Protein AF-T1ERT0-F1 (afdb_monomer)

Radius of gyration: 29.99 Å; Cα contacts (8 Å, |Δi|>4): 1091; chains: 1; bounding box: 90×73×76 Å

Secondary structure (DSSP, 8-state):
-EEEETTTEEEE-S----B--GGG--PBPTTSSB---SS-EEEE--S--SS--EEEEESS----SEEEEPPTT--HHHHHHHHHHTT-SEEEEETTTTEEEEES------EE-S-EEEEEPSS-TTSEEEEEETT-TTSEEEEESSSS-----SB-SS--BTT-STT-----S--TT-BPTTEETTTT-EE-TTSGGGGPPTT-EEEEEEETTEEEEEEEPPTTEEE-TTS-EEE----TTTTPPEEESSPPPPEEETTTEEE-GGGGSSS--SSSEEEEE--SSS--EEEEEEEEEEEEEEEEEEPP-SSHHHHGGGTT-EEEEES---TT--S--TTTSEEEEE--SSPPPTTSEEEEE-S-TT-EEEEEEEE--TTTGGG--EEEEEEEEEE--TTTGGGG-TTTSPEEEEEETTEEEEEE----THHHHTTS-TTTHHHHHHHHHHHHHHHHHHHHHHHHHHHHHHHHHHHTTTTS-----------

Structure (mmCIF, N/CA/C/O backbone):
data_AF-T1ERT0-F1
#
_entry.id   AF-T1ERT0-F1
#
loop_
_atom_site.group_PDB
_atom_site.id
_atom_site.type_symbol
_atom_site.label_atom_id
_atom_site.label_alt_id
_atom_site.label_comp_id
_atom_site.label_asym_id
_atom_site.label_entity_id
_atom_site.label_seq_id
_atom_site.pdbx_PDB_ins_code
_atom_site.Cartn_x
_atom_site.Cartn_y
_atom_site.Cartn_z
_atom_site.occupancy
_atom_site.B_iso_or_equiv
_atom_site.auth_seq_id
_atom_site.auth_comp_id
_atom_site.auth_asym_id
_atom_site.auth_atom_id
_atom_site.pdbx_PDB_model_num
ATOM 1 N N . MET A 1 1 ? -5.948 -8.145 -13.029 1.00 74.56 1 MET A N 1
ATOM 2 C CA . MET A 1 1 ? -5.030 -9.293 -13.240 1.00 74.56 1 MET A CA 1
ATOM 3 C C . MET A 1 1 ? -5.808 -10.579 -12.979 1.00 74.56 1 MET A C 1
ATOM 5 O O . MET A 1 1 ? -6.929 -10.482 -12.488 1.00 74.56 1 MET A O 1
ATOM 9 N N . ILE A 1 2 ? -5.278 -11.754 -13.324 1.00 80.31 2 ILE A N 1
ATOM 10 C CA . ILE A 1 2 ? -5.935 -13.034 -13.004 1.00 80.31 2 ILE A CA 1
ATOM 11 C C . ILE A 1 2 ? -5.043 -13.795 -12.029 1.00 80.31 2 ILE A C 1
ATOM 13 O O . ILE A 1 2 ? -3.850 -13.950 -12.288 1.00 80.31 2 ILE A O 1
ATOM 17 N N . ALA A 1 3 ? -5.629 -14.248 -10.925 1.00 85.00 3 ALA A N 1
ATOM 18 C CA . ALA A 1 3 ? -5.006 -15.158 -9.979 1.00 85.00 3 ALA A CA 1
ATOM 19 C C . ALA A 1 3 ? -5.612 -16.552 -10.150 1.00 85.00 3 ALA A C 1
ATOM 21 O O . ALA A 1 3 ? -6.832 -16.685 -10.238 1.00 85.00 3 ALA A O 1
ATOM 22 N N . LEU A 1 4 ? -4.776 -17.584 -10.196 1.00 82.19 4 LEU A N 1
ATOM 23 C CA . LEU A 1 4 ? -5.217 -18.971 -10.313 1.00 82.19 4 LEU A CA 1
ATOM 24 C C . LEU A 1 4 ? -4.777 -19.758 -9.079 1.00 82.19 4 LEU A C 1
ATOM 26 O O . LEU A 1 4 ? -3.597 -19.726 -8.729 1.00 82.19 4 LEU A O 1
ATOM 30 N N . LYS A 1 5 ? -5.716 -20.456 -8.431 1.00 85.00 5 LYS A N 1
ATOM 31 C CA . LYS A 1 5 ? -5.447 -21.389 -7.325 1.00 85.00 5 LYS A CA 1
ATOM 32 C C . LYS A 1 5 ? -5.799 -22.810 -7.722 1.00 85.00 5 LYS A C 1
ATOM 34 O O . LYS A 1 5 ? -6.762 -23.049 -8.456 1.00 85.00 5 LYS A O 1
ATOM 39 N N . SER A 1 6 ? -4.989 -23.759 -7.250 1.00 83.25 6 SER A N 1
ATOM 40 C CA . SER A 1 6 ? -5.170 -25.189 -7.519 1.00 83.25 6 SER A CA 1
ATOM 41 C C . SER A 1 6 ? -5.301 -25.539 -9.016 1.00 83.25 6 SER A C 1
ATOM 43 O O . SER A 1 6 ? -5.912 -26.547 -9.370 1.00 83.25 6 SER A O 1
ATOM 45 N N . GLY A 1 7 ? -4.777 -24.693 -9.915 1.00 81.44 7 GLY A N 1
ATOM 46 C CA . GLY A 1 7 ? -4.854 -24.857 -11.371 1.00 81.44 7 GLY A CA 1
ATOM 47 C C . GLY A 1 7 ? -6.252 -24.785 -11.989 1.00 81.44 7 GLY A C 1
ATOM 48 O O . GLY A 1 7 ? -6.396 -25.070 -13.177 1.00 81.44 7 GLY A O 1
ATOM 49 N N . LYS A 1 8 ? -7.291 -24.449 -11.215 1.00 82.88 8 LYS A N 1
ATOM 50 C CA . LYS A 1 8 ? -8.693 -24.497 -11.674 1.00 82.88 8 LYS A CA 1
ATOM 51 C C . LYS A 1 8 ? -9.541 -23.314 -11.211 1.00 82.88 8 LYS A C 1
ATOM 53 O O . LYS A 1 8 ? -10.541 -23.008 -11.853 1.00 82.88 8 LYS A O 1
ATOM 58 N N . GLU A 1 9 ? -9.165 -22.649 -10.122 1.00 85.50 9 GLU A N 1
ATOM 59 C CA . GLU A 1 9 ? -9.955 -21.571 -9.523 1.00 85.50 9 GLU A CA 1
ATOM 60 C C . GLU A 1 9 ? -9.443 -20.201 -9.972 1.00 85.50 9 GLU A C 1
ATOM 62 O O . GLU A 1 9 ? -8.442 -19.693 -9.457 1.00 85.50 9 GLU A O 1
ATOM 67 N N . CYS A 1 10 ? -10.129 -19.600 -10.944 1.00 83.62 10 CYS A N 1
ATOM 68 C CA . CYS A 1 10 ? -9.823 -18.258 -11.432 1.00 83.62 10 CYS A CA 1
ATOM 69 C C . CYS A 1 10 ? -10.426 -17.192 -10.517 1.00 83.62 10 CYS A C 1
ATOM 71 O O . CYS A 1 10 ? -11.636 -17.157 -10.302 1.00 83.62 10 CYS A O 1
ATOM 73 N N . ASN A 1 11 ? -9.588 -16.270 -10.057 1.00 80.62 11 ASN A N 1
ATOM 74 C CA . ASN A 1 11 ? -9.981 -15.128 -9.250 1.00 80.62 11 ASN A CA 1
ATOM 75 C C . ASN A 1 11 ? -9.573 -13.838 -9.963 1.00 80.62 11 ASN A C 1
ATOM 77 O O . ASN A 1 11 ? -8.425 -13.666 -10.388 1.00 80.62 11 ASN A O 1
ATOM 81 N N . CYS A 1 12 ? -10.522 -12.914 -10.088 1.00 77.50 12 CYS A N 1
ATOM 82 C CA . CYS A 1 12 ? -10.217 -11.553 -10.500 1.00 77.50 12 CYS A CA 1
ATOM 83 C C . CYS A 1 12 ? -9.579 -10.840 -9.313 1.00 77.50 12 CYS A C 1
ATOM 85 O O . CYS A 1 12 ? -10.228 -10.651 -8.288 1.00 77.50 12 CYS A O 1
ATOM 87 N N . ILE A 1 13 ? -8.317 -10.442 -9.460 1.00 74.81 13 ILE A N 1
ATOM 88 C CA . ILE A 1 13 ? -7.624 -9.668 -8.433 1.00 74.81 13 ILE A CA 1
ATOM 89 C C . ILE A 1 13 ? -7.305 -8.269 -8.950 1.00 74.81 13 ILE A C 1
ATOM 91 O O . ILE A 1 13 ? -6.840 -8.080 -10.087 1.00 74.81 13 ILE A O 1
ATOM 95 N N . GLY A 1 14 ? -7.586 -7.291 -8.092 1.00 66.38 14 GLY A N 1
ATOM 96 C CA . GLY A 1 14 ? -7.249 -5.892 -8.323 1.00 66.38 14 GLY A CA 1
ATOM 97 C C . GLY A 1 14 ? -5.806 -5.564 -7.947 1.00 66.38 14 GLY A C 1
ATOM 98 O O . GLY A 1 14 ? -5.207 -4.711 -8.593 1.00 66.38 14 GLY A O 1
ATOM 99 N N . ARG A 1 15 ? -5.235 -6.242 -6.938 1.00 72.50 15 ARG A N 1
ATOM 100 C CA . ARG A 1 15 ? -3.943 -5.886 -6.319 1.00 72.50 15 ARG A CA 1
ATOM 101 C C . ARG A 1 15 ? -3.150 -7.117 -5.863 1.00 72.50 15 ARG A C 1
ATOM 103 O O . ARG A 1 15 ? -3.714 -8.203 -5.727 1.00 72.50 15 ARG A O 1
ATOM 110 N N . LEU A 1 16 ? -1.849 -6.918 -5.652 1.00 77.19 16 LEU A N 1
ATOM 111 C CA . LEU A 1 16 ? -0.874 -7.891 -5.146 1.00 77.19 16 LEU A CA 1
ATOM 112 C C . LEU A 1 16 ? -0.358 -7.401 -3.788 1.00 77.19 16 LEU A C 1
ATOM 114 O O . LEU A 1 16 ? 0.020 -6.239 -3.689 1.00 77.19 16 LEU A O 1
ATOM 118 N N . ASP A 1 17 ? -0.342 -8.254 -2.759 1.00 73.81 17 ASP A N 1
ATOM 119 C CA . ASP A 1 17 ? 0.020 -7.811 -1.396 1.00 73.81 17 ASP A CA 1
ATOM 120 C C . ASP A 1 17 ? 1.005 -8.741 -0.672 1.00 73.81 17 ASP A C 1
ATOM 122 O O . ASP A 1 17 ? 1.999 -8.296 -0.102 1.00 73.81 17 ASP A O 1
ATOM 126 N N . SER A 1 18 ? 0.776 -10.054 -0.741 1.00 86.44 18 SER A N 1
ATOM 127 C CA . SER A 1 18 ? 1.614 -11.049 -0.069 1.00 86.44 18 SER A CA 1
ATOM 128 C C . SER A 1 18 ? 2.186 -12.044 -1.069 1.00 86.44 18 SER A C 1
ATOM 130 O O . SER A 1 18 ? 1.465 -12.896 -1.588 1.00 86.44 18 SER A O 1
ATOM 132 N N . ALA A 1 19 ? 3.488 -11.939 -1.331 1.00 89.31 19 ALA A N 1
ATOM 133 C CA . ALA A 1 19 ? 4.200 -12.851 -2.214 1.00 89.31 19 ALA A CA 1
ATOM 134 C C . ALA A 1 19 ? 4.833 -14.005 -1.419 1.00 89.31 19 ALA A C 1
ATOM 136 O O . ALA A 1 19 ? 5.456 -13.804 -0.373 1.00 89.31 19 ALA A O 1
ATOM 137 N N . VAL A 1 20 ? 4.682 -15.218 -1.944 1.00 89.50 20 VAL A N 1
ATOM 138 C CA . VAL A 1 20 ? 5.331 -16.443 -1.457 1.00 89.50 20 VAL A CA 1
ATOM 139 C C . VAL A 1 20 ? 6.366 -16.924 -2.471 1.00 89.50 20 VAL A C 1
ATOM 141 O O . VAL A 1 20 ? 6.408 -16.428 -3.595 1.00 89.50 20 VAL A O 1
ATOM 144 N N . ALA A 1 21 ? 7.183 -17.903 -2.082 1.00 90.38 21 ALA A N 1
ATOM 145 C CA . ALA A 1 21 ? 8.138 -18.527 -2.989 1.00 90.38 21 ALA A CA 1
ATOM 146 C C . ALA A 1 21 ? 7.436 -19.188 -4.188 1.00 90.38 21 ALA A C 1
ATOM 148 O O . ALA A 1 21 ? 6.402 -19.842 -4.003 1.00 90.38 21 ALA A O 1
ATOM 149 N N . SER A 1 22 ? 8.017 -19.111 -5.392 1.00 89.50 22 SER A N 1
ATOM 150 C CA . SER A 1 22 ? 7.429 -19.749 -6.589 1.00 89.50 22 SER A CA 1
ATOM 151 C C . SER A 1 22 ? 7.278 -21.263 -6.427 1.00 89.50 22 SER A C 1
ATOM 153 O O . SER A 1 22 ? 6.372 -21.855 -7.006 1.00 89.50 22 SER A O 1
ATOM 155 N N . SER A 1 23 ? 8.110 -21.894 -5.591 1.00 89.56 23 SER A N 1
ATOM 156 C CA . SER A 1 23 ? 8.018 -23.317 -5.241 1.00 89.56 23 SER A CA 1
ATOM 157 C C . SER A 1 23 ? 6.705 -23.711 -4.557 1.00 89.56 23 SER A C 1
ATOM 159 O O . SER A 1 23 ? 6.355 -24.886 -4.564 1.00 89.56 23 SER A O 1
ATOM 161 N N . GLN A 1 24 ? 5.956 -22.753 -4.000 1.00 89.69 24 GLN A N 1
ATOM 162 C CA . GLN A 1 24 ? 4.608 -22.989 -3.471 1.00 89.69 24 GLN A CA 1
ATOM 163 C C . GLN A 1 24 ? 3.529 -22.986 -4.564 1.00 89.69 24 GLN A C 1
ATOM 165 O O . GLN A 1 24 ? 2.371 -23.268 -4.270 1.00 89.69 24 GLN A O 1
ATOM 170 N N . CYS A 1 25 ? 3.879 -22.641 -5.805 1.00 87.81 25 CYS A N 1
ATOM 171 C CA . CYS A 1 25 ? 2.996 -22.658 -6.968 1.00 87.81 25 CYS A CA 1
ATOM 172 C C . CYS A 1 25 ? 3.287 -23.868 -7.873 1.00 87.81 25 CYS A C 1
ATOM 174 O O . CYS A 1 25 ? 3.598 -23.725 -9.053 1.00 87.81 25 CYS A O 1
ATOM 176 N N . ASP A 1 26 ? 3.212 -25.067 -7.305 1.00 87.75 26 ASP A N 1
ATOM 177 C CA . ASP A 1 26 ? 3.639 -26.332 -7.909 1.00 87.75 26 ASP A CA 1
ATOM 178 C C . ASP A 1 26 ? 2.572 -27.035 -8.764 1.00 87.75 26 ASP A C 1
ATOM 180 O O . ASP A 1 26 ? 2.817 -28.114 -9.306 1.00 87.75 26 ASP A O 1
ATOM 184 N N . VAL A 1 27 ? 1.388 -26.443 -8.934 1.00 89.31 27 VAL A N 1
ATOM 185 C CA . VAL A 1 27 ? 0.329 -27.049 -9.746 1.00 89.31 27 VAL A CA 1
ATOM 186 C C . VAL A 1 27 ? 0.632 -26.828 -11.231 1.00 89.31 27 VAL A C 1
ATOM 188 O O . VAL A 1 27 ? 0.808 -25.680 -11.635 1.00 89.31 27 VAL A O 1
ATOM 191 N N . PRO A 1 28 ? 0.678 -27.875 -12.076 1.00 85.62 28 PRO A N 1
ATOM 192 C CA . PRO A 1 28 ? 0.929 -27.717 -13.504 1.00 85.62 28 PRO A CA 1
ATOM 193 C C . PRO A 1 28 ? -0.316 -27.268 -14.276 1.00 85.62 28 PRO A C 1
ATOM 195 O O . PRO A 1 28 ? -1.404 -27.829 -14.135 1.00 85.62 28 PRO A O 1
ATOM 198 N N . CYS A 1 29 ? -0.133 -26.279 -15.149 1.00 82.00 29 CYS A N 1
ATOM 199 C CA . CYS A 1 29 ? -1.100 -25.878 -16.164 1.00 82.00 29 CYS A CA 1
ATOM 200 C C . CYS A 1 29 ? -1.114 -26.850 -17.355 1.00 82.00 29 CYS A C 1
ATOM 202 O O . CYS A 1 29 ? -0.180 -27.621 -17.574 1.00 82.00 29 CYS A O 1
ATOM 204 N N . ALA A 1 30 ? -2.138 -26.746 -18.211 1.00 83.25 30 ALA A N 1
ATOM 205 C CA . ALA A 1 30 ? -2.216 -27.502 -19.468 1.00 83.25 30 ALA A CA 1
ATOM 206 C C . ALA A 1 30 ? -1.019 -27.246 -20.410 1.00 83.25 30 ALA A C 1
ATOM 208 O O . ALA A 1 30 ? -0.609 -28.138 -21.149 1.00 83.25 30 ALA A O 1
ATOM 209 N N . ASN A 1 31 ? -0.434 -26.047 -20.357 1.00 79.56 31 ASN A N 1
ATOM 210 C CA . ASN A 1 31 ? 0.773 -25.675 -21.098 1.00 79.56 31 ASN A CA 1
ATOM 211 C C . ASN A 1 31 ? 2.083 -26.010 -20.354 1.00 79.56 31 ASN A C 1
ATOM 213 O O . ASN A 1 31 ? 3.150 -25.666 -20.850 1.00 79.56 31 ASN A O 1
ATOM 217 N N . ARG A 1 32 ? 2.006 -26.704 -19.209 1.00 80.38 32 ARG A N 1
ATOM 218 C CA . ARG A 1 32 ? 3.116 -27.023 -18.294 1.00 80.38 32 ARG A CA 1
ATOM 219 C C . ARG A 1 32 ? 3.718 -25.833 -17.541 1.00 80.38 32 ARG A C 1
ATOM 221 O O . ARG A 1 32 ? 4.746 -26.015 -16.911 1.00 80.38 32 ARG A O 1
ATOM 228 N N . ASP A 1 33 ? 3.092 -24.661 -17.523 1.00 78.50 33 ASP A N 1
ATOM 229 C CA . ASP A 1 33 ? 3.512 -23.602 -16.596 1.00 78.50 33 ASP A CA 1
ATOM 230 C C . ASP A 1 33 ? 3.072 -23.904 -15.150 1.00 78.50 33 ASP A C 1
ATOM 232 O O . ASP A 1 33 ? 2.290 -24.823 -14.895 1.00 78.50 33 ASP A O 1
ATOM 236 N N . ALA A 1 34 ? 3.577 -23.139 -14.177 1.00 81.88 34 ALA A N 1
ATOM 237 C CA . ALA A 1 34 ? 2.970 -23.029 -12.842 1.00 81.88 34 ALA A CA 1
ATOM 238 C C . ALA A 1 34 ? 1.545 -22.494 -12.977 1.00 81.88 34 ALA A C 1
ATOM 240 O O . ALA A 1 34 ? 1.342 -21.639 -13.831 1.00 81.88 34 ALA A O 1
ATOM 241 N N . CYS A 1 35 ? 0.600 -22.989 -12.170 1.00 83.94 35 CYS A N 1
ATOM 242 C CA . CYS A 1 35 ? -0.854 -22.745 -12.217 1.00 83.94 35 CYS A CA 1
ATOM 243 C C . CYS A 1 35 ? -1.444 -22.415 -10.825 1.00 83.94 35 CYS A C 1
ATOM 245 O O . CYS A 1 35 ? -2.624 -22.659 -10.549 1.00 83.94 35 CYS A O 1
ATOM 247 N N . GLY A 1 36 ? -0.616 -21.892 -9.922 1.00 85.19 36 GLY A N 1
ATOM 248 C CA . GLY A 1 36 ? -0.925 -21.715 -8.505 1.00 85.19 36 GLY A CA 1
ATOM 249 C C . GLY A 1 36 ? -0.440 -22.866 -7.635 1.00 85.19 36 GLY A C 1
ATOM 250 O O . GLY A 1 36 ? 0.216 -23.795 -8.099 1.00 85.19 36 GLY A O 1
ATOM 251 N N . GLY A 1 37 ? -0.757 -22.774 -6.349 1.00 86.56 37 GLY A N 1
ATOM 252 C CA . GLY A 1 37 ? -0.484 -23.789 -5.338 1.00 86.56 37 GLY A CA 1
ATOM 253 C C . GLY A 1 37 ? -1.765 -24.378 -4.765 1.00 86.56 37 GLY A C 1
ATOM 254 O O . GLY A 1 37 ? -2.878 -23.974 -5.126 1.00 86.56 37 GLY A O 1
ATOM 255 N N . ARG A 1 38 ? -1.607 -25.300 -3.812 1.00 84.81 38 ARG A N 1
ATOM 256 C CA . ARG A 1 38 ? -2.726 -25.803 -3.000 1.00 84.81 38 ARG A CA 1
ATOM 257 C C . ARG A 1 38 ? -3.408 -24.666 -2.234 1.00 84.81 38 ARG A C 1
ATOM 259 O O . ARG A 1 38 ? -4.622 -24.506 -2.325 1.00 84.81 38 ARG A O 1
ATOM 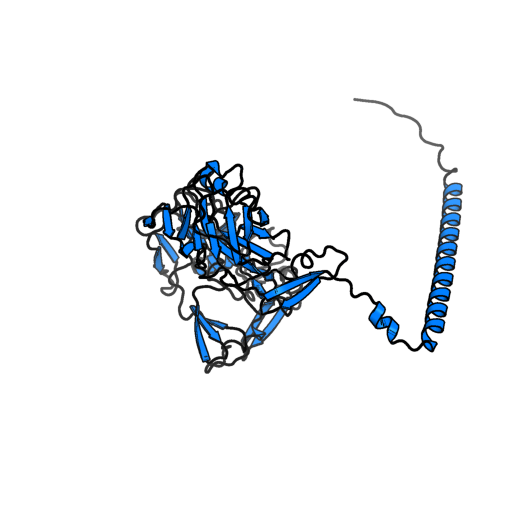266 N N . ASP A 1 39 ? -2.606 -23.849 -1.555 1.00 83.62 39 ASP A N 1
ATOM 267 C CA . ASP A 1 39 ? -3.069 -22.741 -0.709 1.00 83.62 39 ASP A CA 1
ATOM 268 C C . ASP A 1 39 ? -2.608 -21.362 -1.207 1.00 83.62 39 ASP A C 1
ATOM 270 O O . ASP A 1 39 ? -2.961 -20.340 -0.621 1.00 83.62 39 ASP A O 1
ATOM 274 N N . SER A 1 40 ? -1.899 -21.327 -2.336 1.00 87.00 40 SER A N 1
ATOM 275 C CA . SER A 1 40 ? -1.311 -20.120 -2.922 1.00 87.00 40 SER A CA 1
ATOM 276 C C . SER A 1 40 ? -1.852 -19.870 -4.329 1.00 87.00 40 SER A C 1
ATOM 278 O O . SER A 1 40 ? -2.303 -20.792 -5.013 1.00 87.00 40 SER A O 1
ATOM 280 N N . TYR A 1 41 ? -1.795 -18.619 -4.780 1.00 85.50 41 TYR A N 1
ATOM 281 C CA . TYR A 1 41 ? -2.196 -18.236 -6.132 1.00 85.50 41 TYR A CA 1
ATOM 282 C C . TYR A 1 41 ? -0.970 -17.869 -6.957 1.00 85.50 41 TYR A C 1
ATOM 284 O O . TYR A 1 41 ? -0.089 -17.161 -6.476 1.00 85.50 41 TYR A O 1
ATOM 292 N N . SER A 1 42 ? -0.955 -18.275 -8.221 1.00 85.44 42 SER A N 1
ATOM 293 C CA . SER A 1 42 ? -0.070 -17.660 -9.208 1.00 85.44 42 SER A CA 1
ATOM 294 C C . SER A 1 42 ? -0.811 -16.525 -9.892 1.00 85.44 42 SER A C 1
ATOM 296 O O . SER A 1 42 ? -1.997 -16.654 -10.212 1.00 85.44 42 SER A O 1
ATOM 298 N N . VAL A 1 43 ? -0.116 -15.414 -10.117 1.00 83.19 43 VAL A N 1
ATOM 299 C CA . VAL A 1 43 ? -0.700 -14.228 -10.737 1.00 83.19 43 VAL A CA 1
ATOM 300 C C . VAL A 1 43 ? -0.117 -14.031 -12.118 1.00 83.19 43 VAL A C 1
ATOM 302 O O . VAL A 1 43 ? 1.095 -13.965 -12.297 1.00 83.19 43 VAL A O 1
ATOM 305 N N . TYR A 1 44 ? -1.011 -13.911 -13.095 1.00 76.62 44 TYR A N 1
ATOM 306 C CA . TYR A 1 44 ? -0.642 -13.783 -14.494 1.00 76.62 44 TYR A CA 1
ATOM 307 C C . TYR A 1 44 ? -1.054 -12.432 -15.035 1.00 76.62 44 TYR A C 1
ATOM 309 O O . TYR A 1 44 ? -2.167 -11.924 -14.827 1.00 76.62 44 TYR A O 1
ATOM 317 N N . LYS A 1 45 ? -0.144 -11.899 -15.838 1.00 73.56 45 LYS A N 1
ATOM 318 C CA . LYS A 1 45 ? -0.406 -10.806 -16.754 1.00 73.56 45 LYS A CA 1
ATOM 319 C C . LYS A 1 45 ? -0.926 -11.407 -18.060 1.00 73.56 45 LYS A C 1
ATOM 321 O O . LYS A 1 45 ? -0.182 -12.039 -18.796 1.00 73.56 45 LYS A O 1
ATOM 326 N N . SER A 1 46 ? -2.215 -11.229 -18.343 1.00 67.06 46 SER A N 1
ATOM 327 C CA . SER A 1 46 ? -2.837 -11.780 -19.558 1.00 67.06 46 SER A CA 1
ATOM 328 C C . SER A 1 46 ? -2.534 -10.969 -20.823 1.00 67.06 46 SER A C 1
ATOM 330 O O . SER A 1 46 ? -2.630 -11.503 -21.925 1.00 67.06 46 SER A O 1
ATOM 332 N N . LYS A 1 47 ? -2.196 -9.679 -20.683 1.00 70.25 47 LYS A N 1
ATOM 333 C CA . LYS A 1 47 ? -1.833 -8.760 -21.773 1.00 70.25 47 LYS A CA 1
ATOM 334 C C . LYS A 1 47 ? -0.801 -7.736 -21.284 1.00 70.25 47 LYS A C 1
ATOM 336 O O . LYS A 1 47 ? -0.820 -7.411 -20.093 1.00 70.25 47 LYS A O 1
ATOM 341 N N . PRO A 1 48 ? 0.046 -7.190 -22.177 1.00 70.94 48 PRO A N 1
ATOM 342 C CA . PRO A 1 48 ? 0.826 -5.984 -21.907 1.00 70.94 48 PRO A CA 1
ATOM 343 C C . PRO A 1 48 ? -0.040 -4.907 -21.246 1.00 70.94 48 PRO A C 1
ATOM 345 O O . PRO A 1 48 ? -1.217 -4.741 -21.596 1.00 70.94 48 PRO A O 1
ATOM 348 N N . ARG A 1 49 ? 0.505 -4.241 -20.225 1.00 70.50 49 ARG A N 1
ATOM 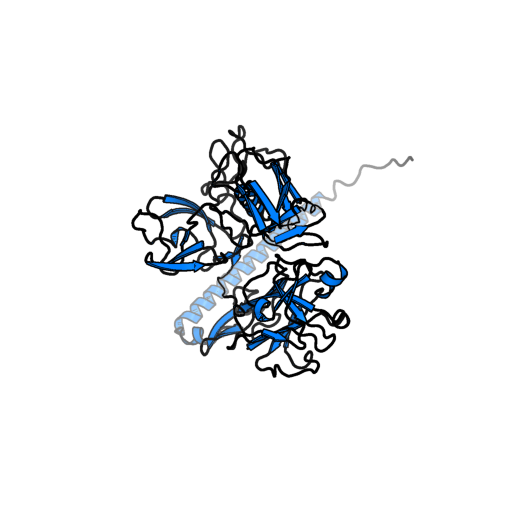349 C CA . ARG A 1 49 ? -0.246 -3.240 -19.465 1.00 70.50 49 ARG A CA 1
ATOM 350 C C . ARG A 1 49 ? -0.396 -2.001 -20.338 1.00 70.50 49 ARG A C 1
ATOM 352 O O . ARG A 1 49 ? 0.585 -1.458 -20.821 1.00 70.50 49 ARG A O 1
ATOM 359 N N . LYS A 1 50 ? -1.642 -1.574 -20.540 1.00 71.81 50 LYS A N 1
ATOM 360 C CA . LYS A 1 50 ? -1.966 -0.335 -21.264 1.00 71.81 50 LYS A CA 1
ATOM 361 C C . LYS A 1 50 ? -2.056 0.883 -20.348 1.00 71.81 50 LYS A C 1
ATOM 363 O O . LYS A 1 50 ? -2.131 2.002 -20.836 1.00 71.81 50 LYS A O 1
ATOM 368 N N . THR A 1 51 ? -2.083 0.648 -19.043 1.00 71.31 51 THR A N 1
ATOM 369 C CA . THR A 1 51 ? -2.094 1.663 -17.996 1.00 71.31 51 THR A CA 1
ATOM 370 C C . THR A 1 51 ? -1.169 1.203 -16.878 1.00 71.31 51 THR A C 1
ATOM 372 O O . THR A 1 51 ? -1.022 -0.000 -16.628 1.00 71.31 51 THR A O 1
ATOM 375 N N . HIS A 1 52 ? -0.528 2.171 -16.235 1.00 76.75 52 HIS A N 1
ATOM 376 C CA . HIS A 1 52 ? 0.250 1.958 -15.023 1.00 76.75 52 HIS A CA 1
ATOM 377 C C . HIS A 1 52 ? -0.577 2.404 -13.816 1.00 76.75 52 HIS A C 1
ATOM 379 O O . HIS A 1 52 ? -1.659 2.949 -14.007 1.00 76.75 52 HIS A O 1
ATOM 385 N N . ASP A 1 53 ? -0.098 2.134 -12.601 1.00 77.81 53 ASP A N 1
ATOM 386 C CA . ASP A 1 53 ? -0.777 2.579 -11.383 1.00 77.81 53 ASP A CA 1
ATOM 387 C C . ASP A 1 53 ? -0.513 4.078 -11.245 1.00 77.81 53 ASP A C 1
ATOM 389 O O . ASP A 1 53 ? 0.485 4.492 -10.647 1.00 77.81 53 ASP A O 1
ATOM 393 N N . ASP A 1 54 ? -1.326 4.879 -11.928 1.00 83.31 54 ASP A N 1
ATOM 394 C CA . ASP A 1 54 ? -1.279 6.321 -11.811 1.00 83.31 54 ASP A CA 1
ATOM 395 C C . ASP A 1 54 ? -1.597 6.727 -10.384 1.00 83.31 54 ASP A C 1
ATOM 397 O O . ASP A 1 54 ? -2.385 6.105 -9.674 1.00 83.31 54 ASP A O 1
ATOM 401 N N . TYR A 1 55 ? -0.880 7.751 -9.957 1.00 86.88 55 TYR A N 1
ATOM 402 C CA . TYR A 1 55 ? -1.045 8.330 -8.648 1.00 86.88 55 TYR A CA 1
ATOM 403 C C . TYR A 1 55 ? -1.713 9.691 -8.800 1.00 86.88 55 TYR A C 1
ATOM 405 O O . TYR A 1 55 ? -2.868 9.832 -8.435 1.00 86.88 55 TYR A O 1
ATOM 413 N N . ALA A 1 56 ? -1.033 10.666 -9.413 1.00 91.06 56 ALA A N 1
ATOM 414 C CA . ALA A 1 56 ? -1.623 11.954 -9.790 1.00 91.06 56 ALA A CA 1
ATOM 415 C C . ALA A 1 56 ? -0.737 12.697 -10.798 1.00 91.06 56 ALA A C 1
ATOM 417 O O . ALA A 1 56 ? 0.444 12.375 -10.954 1.00 91.06 56 ALA A O 1
ATOM 418 N N . SER A 1 57 ? -1.268 13.742 -11.435 1.00 91.75 57 SER A N 1
ATOM 419 C CA . SER A 1 57 ? -0.458 14.730 -12.162 1.00 91.75 57 SER A CA 1
ATOM 420 C C . SER A 1 57 ? -0.159 15.959 -11.306 1.00 91.75 57 SER A C 1
ATOM 422 O O . SER A 1 57 ? -1.055 16.464 -10.642 1.00 91.75 57 SER A O 1
ATOM 424 N N . PHE A 1 58 ? 1.066 16.486 -11.373 1.00 91.56 58 PHE A N 1
ATOM 425 C CA . PHE A 1 58 ? 1.506 17.671 -10.626 1.00 91.56 58 PHE A CA 1
ATOM 426 C C . PHE A 1 58 ? 2.024 18.788 -11.539 1.00 91.56 58 PHE A C 1
ATOM 428 O O . PHE A 1 58 ? 2.539 18.542 -12.632 1.00 91.56 58 PHE A O 1
ATOM 435 N N . GLU A 1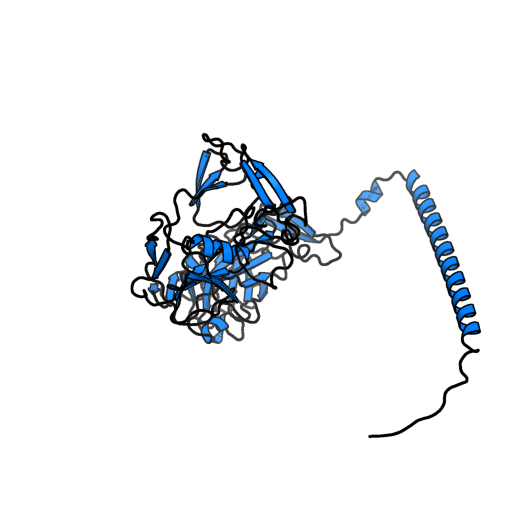 59 ? 1.916 20.029 -11.056 1.00 89.25 59 GLU A N 1
ATOM 436 C CA . GLU A 1 59 ? 2.481 21.226 -11.703 1.00 89.25 59 GLU A CA 1
ATOM 437 C C . GLU A 1 59 ? 4.001 21.174 -11.823 1.00 89.25 59 GLU A C 1
ATOM 439 O O . GLU A 1 59 ? 4.579 21.497 -12.859 1.00 89.25 59 GLU A O 1
ATOM 444 N N . SER A 1 60 ? 4.652 20.781 -10.733 1.00 86.88 60 SER A N 1
ATOM 445 C CA . SER A 1 60 ? 6.097 20.741 -10.630 1.00 86.88 60 SER A CA 1
ATOM 446 C C . SER A 1 60 ? 6.590 19.309 -10.536 1.00 86.88 60 SER A C 1
ATOM 448 O O . SER A 1 60 ? 5.965 18.413 -9.959 1.00 86.88 60 SER A O 1
ATOM 450 N N . ARG A 1 61 ? 7.774 19.112 -11.110 1.00 84.56 61 ARG A N 1
ATOM 451 C CA . ARG A 1 61 ? 8.535 17.878 -10.980 1.00 84.56 61 ARG A CA 1
ATOM 452 C C . ARG A 1 61 ? 8.839 17.620 -9.506 1.00 84.56 61 ARG A C 1
ATOM 454 O O . ARG A 1 61 ? 9.323 18.515 -8.809 1.00 84.56 61 ARG A O 1
ATOM 461 N N . GLN A 1 62 ? 8.636 16.383 -9.066 1.00 89.00 62 GLN A N 1
ATOM 462 C CA . GLN A 1 62 ? 9.071 15.972 -7.735 1.00 89.00 62 GLN A CA 1
ATOM 463 C C . GLN A 1 62 ? 10.585 15.803 -7.703 1.00 89.00 62 GLN A C 1
ATOM 465 O O . GLN A 1 62 ? 11.202 15.428 -8.703 1.00 89.00 62 GLN A O 1
ATOM 470 N N . ARG A 1 63 ? 11.203 16.116 -6.562 1.00 84.62 63 ARG A N 1
ATOM 471 C CA . ARG A 1 63 ? 12.650 15.976 -6.404 1.00 84.62 63 ARG A CA 1
ATOM 472 C C . ARG A 1 63 ? 13.012 14.492 -6.472 1.00 84.62 63 ARG A C 1
ATOM 474 O O . ARG A 1 63 ? 12.743 13.743 -5.540 1.00 84.62 63 ARG A O 1
ATOM 481 N N . ASP A 1 64 ? 13.642 14.096 -7.572 1.00 81.50 64 ASP A N 1
ATOM 482 C CA . ASP A 1 64 ? 14.111 12.726 -7.750 1.00 81.50 64 ASP A CA 1
ATOM 483 C C . ASP A 1 64 ? 15.275 12.436 -6.808 1.00 81.50 64 ASP A C 1
ATOM 485 O O . ASP A 1 64 ? 16.219 13.225 -6.712 1.00 81.50 64 ASP A O 1
ATOM 489 N N . VAL A 1 65 ? 15.224 11.280 -6.153 1.00 82.00 65 VAL A N 1
ATOM 490 C CA . VAL A 1 65 ? 16.360 10.758 -5.386 1.00 82.00 65 VAL A CA 1
ATOM 491 C C . VAL A 1 65 ? 17.309 10.025 -6.327 1.00 82.00 65 VAL A C 1
ATOM 493 O O . VAL A 1 65 ? 18.526 10.167 -6.233 1.00 82.00 65 VAL A O 1
ATOM 496 N N . ILE A 1 66 ? 16.743 9.283 -7.283 1.00 86.12 66 ILE A N 1
ATOM 497 C CA . ILE A 1 66 ? 17.492 8.582 -8.321 1.00 86.12 66 ILE A CA 1
ATOM 498 C C . ILE A 1 66 ? 16.960 8.983 -9.686 1.00 86.12 66 ILE A C 1
ATOM 500 O O . ILE A 1 66 ? 15.756 8.956 -9.932 1.00 86.12 66 ILE A O 1
ATOM 504 N N . LEU A 1 67 ? 17.882 9.306 -10.589 1.00 86.25 67 LEU A N 1
ATOM 505 C CA . LEU A 1 67 ? 17.589 9.584 -11.984 1.00 86.25 67 LEU A CA 1
ATOM 506 C C . LEU A 1 67 ? 18.345 8.592 -12.862 1.00 86.25 67 LEU A C 1
ATOM 508 O O . LEU A 1 67 ? 19.571 8.513 -12.797 1.00 86.25 67 LEU A O 1
ATOM 512 N N . LYS A 1 68 ? 17.621 7.867 -13.711 1.00 84.25 68 LYS A N 1
ATOM 513 C CA . LYS A 1 68 ? 18.206 6.931 -14.672 1.00 84.25 68 LYS A CA 1
ATOM 514 C C . LYS A 1 68 ? 17.783 7.291 -16.083 1.00 84.25 68 LYS A C 1
ATOM 516 O O . LYS A 1 68 ? 16.594 7.384 -16.376 1.00 84.25 68 LYS A O 1
ATOM 521 N N . THR A 1 69 ? 18.754 7.467 -16.971 1.00 81.31 69 THR A N 1
ATOM 522 C CA . THR A 1 69 ? 18.483 7.537 -18.408 1.00 81.31 69 THR A CA 1
ATOM 523 C C . THR A 1 69 ? 18.210 6.125 -18.900 1.00 81.31 69 THR A C 1
ATOM 525 O O . THR A 1 69 ? 19.066 5.248 -18.789 1.00 81.31 69 THR A O 1
ATOM 528 N N . LEU A 1 70 ? 17.006 5.894 -19.406 1.00 73.56 70 LEU A N 1
ATOM 529 C CA . LEU A 1 70 ? 16.625 4.613 -19.971 1.00 73.56 70 LEU A CA 1
ATOM 530 C C . LEU A 1 70 ? 16.984 4.578 -21.467 1.00 73.56 70 LEU A C 1
ATOM 532 O O . LEU A 1 70 ? 16.843 5.595 -22.152 1.00 73.56 70 LEU A O 1
ATOM 536 N N . PRO A 1 71 ? 17.446 3.432 -21.999 1.00 74.12 71 PRO A N 1
ATOM 537 C CA . PRO A 1 71 ? 17.624 3.255 -23.438 1.00 74.12 71 PRO A CA 1
ATOM 538 C C . PRO A 1 71 ? 16.333 3.535 -24.222 1.00 74.12 71 PRO A C 1
ATOM 540 O O . PRO A 1 71 ? 15.235 3.354 -23.709 1.00 74.12 71 PRO A O 1
ATOM 543 N N . ASN A 1 72 ? 16.439 3.911 -25.499 1.00 68.06 72 ASN A N 1
ATOM 544 C CA . ASN A 1 72 ? 15.277 4.290 -26.326 1.00 68.06 72 ASN A CA 1
ATOM 545 C C . ASN A 1 72 ? 14.236 3.172 -26.534 1.00 68.06 72 ASN A C 1
ATOM 547 O O . ASN A 1 72 ? 13.133 3.435 -27.002 1.00 68.06 72 ASN A O 1
ATOM 551 N N . THR A 1 73 ? 14.588 1.928 -26.220 1.00 66.75 73 THR A N 1
ATOM 552 C CA . THR A 1 73 ? 13.698 0.763 -26.277 1.00 66.75 73 THR A CA 1
ATOM 553 C C . THR A 1 73 ? 12.930 0.524 -24.976 1.00 66.75 73 THR A C 1
ATOM 555 O O . THR A 1 73 ? 12.136 -0.408 -24.915 1.00 66.75 73 THR A O 1
ATOM 558 N N . TYR A 1 74 ? 13.181 1.313 -23.928 1.00 68.81 74 TYR A N 1
ATOM 559 C CA . TYR A 1 74 ? 12.651 1.048 -22.596 1.00 68.81 74 TYR A CA 1
ATOM 560 C C . TYR A 1 74 ? 11.259 1.629 -22.391 1.00 68.81 74 TYR A C 1
ATOM 562 O O . TYR A 1 74 ? 10.933 2.734 -22.830 1.00 68.81 74 TYR A O 1
ATOM 570 N N . THR A 1 75 ? 10.461 0.866 -21.655 1.00 78.12 75 THR A N 1
ATOM 571 C CA . THR A 1 75 ? 9.031 1.087 -21.468 1.00 78.12 75 THR A CA 1
ATOM 572 C C . THR A 1 75 ? 8.755 1.664 -20.082 1.00 78.12 75 THR A C 1
ATOM 574 O O . THR A 1 75 ? 9.621 1.658 -19.199 1.00 78.12 75 THR A O 1
ATOM 577 N N . PHE A 1 76 ? 7.540 2.167 -19.862 1.00 81.81 76 PHE A N 1
ATOM 578 C CA . PHE A 1 76 ? 7.113 2.615 -18.535 1.00 81.81 76 PHE A CA 1
ATOM 579 C C . PHE A 1 76 ? 7.257 1.518 -17.463 1.00 81.81 76 PHE A C 1
ATOM 581 O O . PHE A 1 76 ? 7.650 1.798 -16.331 1.00 81.81 76 PHE A O 1
ATOM 588 N N . GLU A 1 77 ? 7.002 0.258 -17.825 1.00 83.75 77 GLU A N 1
ATOM 589 C CA . GLU A 1 77 ? 7.137 -0.895 -16.928 1.00 83.75 77 GLU A CA 1
ATOM 590 C C . GLU A 1 77 ? 8.580 -1.101 -16.466 1.00 83.75 77 GLU A C 1
ATOM 592 O O . GLU A 1 77 ? 8.817 -1.438 -15.310 1.00 83.75 77 GLU A O 1
ATOM 597 N N . MET A 1 78 ? 9.558 -0.829 -17.333 1.00 85.44 78 MET A N 1
ATOM 598 C CA . MET A 1 78 ? 10.972 -0.919 -16.962 1.00 85.44 78 MET A CA 1
ATOM 599 C C . MET A 1 78 ? 11.373 0.177 -15.970 1.00 85.44 78 MET A C 1
ATOM 601 O O . MET A 1 78 ? 12.195 -0.078 -15.091 1.00 85.44 78 MET A O 1
ATOM 605 N N . CYS A 1 79 ? 10.782 1.374 -16.071 1.00 88.69 79 CYS A N 1
ATOM 606 C CA . CYS A 1 79 ? 10.960 2.426 -15.066 1.00 88.69 79 CYS A CA 1
ATOM 607 C C . CYS A 1 79 ? 10.358 2.004 -13.716 1.00 88.69 79 CYS A C 1
ATOM 609 O O . CYS A 1 79 ? 11.032 2.098 -12.692 1.00 88.69 79 CYS A O 1
ATOM 611 N N . ALA A 1 80 ? 9.143 1.444 -13.726 1.00 89.88 80 ALA A N 1
ATOM 612 C CA . ALA A 1 80 ? 8.513 0.902 -12.524 1.00 89.88 80 ALA A CA 1
ATOM 613 C C . ALA A 1 80 ? 9.364 -0.207 -11.882 1.00 89.88 80 ALA A C 1
ATOM 615 O O . ALA A 1 80 ? 9.609 -0.165 -10.678 1.00 89.88 80 ALA A O 1
ATOM 616 N N . HIS A 1 81 ? 9.871 -1.155 -12.681 1.00 88.94 81 HIS A N 1
ATOM 617 C CA . HIS A 1 81 ? 10.730 -2.238 -12.199 1.00 88.94 81 HIS A CA 1
ATOM 618 C C . HIS A 1 81 ? 12.029 -1.692 -11.596 1.00 88.94 81 HIS A C 1
ATOM 620 O O . HIS A 1 81 ? 12.410 -2.097 -10.503 1.00 88.94 81 HIS A O 1
ATOM 626 N N . PHE A 1 82 ? 12.665 -0.717 -12.248 1.00 90.69 82 PHE A N 1
ATOM 627 C CA . PHE A 1 82 ? 13.875 -0.082 -11.729 1.00 90.69 82 PHE A CA 1
ATOM 628 C C . PHE A 1 82 ? 13.641 0.624 -10.386 1.00 90.69 82 PHE A C 1
ATOM 630 O O . PHE A 1 82 ? 14.391 0.408 -9.431 1.00 90.69 82 PHE A O 1
ATOM 637 N N . CYS A 1 83 ? 12.593 1.444 -10.282 1.00 91.88 83 CYS A N 1
ATOM 638 C CA . CYS A 1 83 ? 12.275 2.141 -9.037 1.00 91.88 83 CYS A CA 1
ATOM 639 C C . CYS A 1 83 ? 11.840 1.170 -7.927 1.00 91.88 83 CYS A C 1
ATOM 641 O O . CYS A 1 83 ? 12.172 1.377 -6.763 1.00 91.88 83 CYS A O 1
ATOM 643 N N . PHE A 1 84 ? 11.164 0.073 -8.277 1.00 90.19 84 PHE A N 1
ATOM 644 C CA . PHE A 1 84 ? 10.806 -0.989 -7.337 1.00 90.19 84 PHE A CA 1
ATOM 645 C C . PHE A 1 84 ? 12.029 -1.767 -6.832 1.00 90.19 84 PHE A C 1
ATOM 647 O O . PHE A 1 84 ? 12.142 -2.032 -5.635 1.00 90.19 84 PHE A O 1
ATOM 654 N N . GLU A 1 85 ? 12.960 -2.114 -7.725 1.00 89.81 85 GLU A N 1
ATOM 655 C CA . GLU A 1 85 ? 14.216 -2.793 -7.386 1.00 89.81 85 GLU A CA 1
ATOM 656 C C . GLU A 1 85 ? 15.093 -1.927 -6.474 1.00 89.81 85 GLU A C 1
ATOM 658 O O . GLU A 1 85 ? 15.672 -2.431 -5.516 1.00 89.81 85 GLU A O 1
ATOM 663 N N . THR A 1 86 ? 15.110 -0.613 -6.709 1.00 89.75 86 THR A N 1
ATOM 664 C CA . THR A 1 86 ? 15.823 0.372 -5.877 1.00 89.75 86 THR A CA 1
ATOM 665 C C . THR A 1 86 ? 15.029 0.838 -4.648 1.00 89.75 86 THR A C 1
ATOM 667 O O . THR A 1 86 ? 15.465 1.740 -3.939 1.00 89.75 86 THR A O 1
ATOM 670 N N . ASN A 1 87 ? 13.902 0.184 -4.349 1.00 89.38 87 ASN A N 1
ATOM 671 C CA . ASN A 1 87 ? 13.088 0.379 -3.149 1.00 89.38 87 ASN A CA 1
ATOM 672 C C . ASN A 1 87 ? 12.423 1.767 -3.004 1.00 89.38 87 ASN A C 1
ATOM 674 O O . ASN A 1 87 ? 12.225 2.236 -1.883 1.00 89.38 87 ASN A O 1
ATOM 678 N N . TYR A 1 88 ? 11.957 2.374 -4.097 1.00 92.00 88 TYR A N 1
ATOM 679 C CA . TYR A 1 88 ? 11.180 3.624 -4.092 1.00 92.00 88 TYR A CA 1
ATOM 680 C C . TYR A 1 88 ? 9.691 3.401 -4.368 1.00 92.00 88 TYR A C 1
ATOM 682 O O . TYR A 1 88 ? 9.335 2.542 -5.174 1.00 92.00 88 TYR A O 1
ATOM 690 N N . THR A 1 89 ? 8.817 4.182 -3.717 1.00 91.12 89 THR A N 1
ATOM 691 C CA . THR A 1 89 ? 7.347 4.058 -3.861 1.00 91.12 89 THR A CA 1
ATOM 692 C C . THR A 1 89 ? 6.851 4.638 -5.170 1.00 91.12 89 THR A C 1
ATOM 694 O O . THR A 1 89 ? 5.917 4.100 -5.760 1.00 91.12 89 THR A O 1
ATOM 697 N N . PHE A 1 90 ? 7.463 5.728 -5.618 1.00 93.31 90 PHE A N 1
ATOM 698 C CA . PHE A 1 90 ? 6.960 6.501 -6.734 1.00 93.31 90 PHE A CA 1
ATOM 699 C C . PHE A 1 90 ? 7.986 6.615 -7.842 1.00 93.31 90 PHE A C 1
ATOM 701 O O . PHE A 1 90 ? 9.202 6.570 -7.617 1.00 93.31 90 PHE A O 1
ATOM 708 N N . PHE A 1 91 ? 7.466 6.808 -9.046 1.00 93.00 91 PHE A N 1
ATOM 709 C CA . PHE A 1 91 ? 8.271 7.143 -10.195 1.00 93.00 91 PHE A CA 1
ATOM 710 C C . PHE A 1 91 ? 7.571 8.131 -11.123 1.00 93.00 91 PHE A C 1
ATOM 712 O O . PHE A 1 91 ? 6.344 8.229 -11.160 1.00 93.00 91 PHE A O 1
ATOM 719 N N . GLN A 1 92 ? 8.374 8.855 -11.895 1.00 90.00 92 GLN A N 1
ATOM 720 C CA . GLN A 1 92 ? 7.916 9.761 -12.944 1.00 90.00 92 GLN A CA 1
ATOM 721 C C . GLN A 1 92 ? 8.820 9.619 -14.172 1.00 90.00 92 GLN A C 1
ATOM 723 O O . GLN A 1 92 ? 10.038 9.446 -14.049 1.00 90.00 92 GLN A O 1
ATOM 728 N N . LYS A 1 93 ? 8.238 9.695 -15.371 1.00 81.50 93 LYS A N 1
ATOM 729 C CA . LYS A 1 93 ? 8.999 9.712 -16.626 1.00 81.50 93 LYS A CA 1
ATOM 730 C C . LYS A 1 93 ? 9.119 11.145 -17.142 1.00 81.50 93 LYS A C 1
ATOM 732 O O . LYS A 1 93 ? 8.142 11.885 -17.157 1.00 81.50 93 LYS A O 1
ATOM 737 N N . ILE A 1 94 ? 10.313 11.518 -17.596 1.00 70.44 94 ILE A N 1
ATOM 738 C CA . ILE A 1 94 ? 10.600 12.824 -18.196 1.00 70.44 94 ILE A CA 1
ATOM 739 C C . ILE A 1 94 ? 10.716 12.659 -19.717 1.00 70.44 94 ILE A C 1
ATOM 741 O O . ILE A 1 94 ? 11.779 12.287 -20.231 1.00 70.44 94 ILE A O 1
ATOM 745 N N . ASP A 1 95 ? 9.643 12.959 -20.445 1.00 67.81 95 ASP A N 1
ATOM 746 C CA . ASP A 1 95 ? 9.690 13.130 -21.905 1.00 67.81 95 ASP A CA 1
ATOM 747 C C . ASP A 1 95 ? 10.222 14.544 -22.205 1.00 67.81 95 ASP A C 1
ATOM 749 O O . ASP A 1 95 ? 9.744 15.489 -21.575 1.00 67.81 95 ASP A O 1
ATOM 753 N N . PRO A 1 96 ? 11.230 14.764 -23.083 1.00 65.88 96 PRO A N 1
ATOM 754 C CA . PRO A 1 96 ? 11.797 13.907 -24.142 1.00 65.88 96 PRO A CA 1
ATOM 755 C C . PRO A 1 96 ? 13.137 13.209 -23.810 1.00 65.88 96 PRO A C 1
ATOM 757 O O . PRO A 1 96 ? 13.801 12.684 -24.700 1.00 65.88 96 PRO A O 1
ATOM 760 N N . SER A 1 97 ? 13.596 13.228 -22.556 1.00 66.75 97 SER A N 1
ATOM 761 C CA . SER A 1 97 ? 14.954 12.762 -22.206 1.00 66.75 97 SER A CA 1
ATOM 762 C C . SER A 1 97 ? 15.055 11.265 -21.884 1.00 66.75 97 SER A C 1
ATOM 764 O O . SER A 1 97 ? 16.133 10.814 -21.498 1.00 66.75 97 SER A O 1
ATOM 766 N N . ASN A 1 98 ? 13.953 10.507 -21.976 1.00 75.06 98 ASN A N 1
ATOM 767 C CA . ASN A 1 98 ? 13.862 9.102 -21.549 1.00 75.06 98 ASN A CA 1
ATOM 768 C C . ASN A 1 98 ? 14.409 8.872 -20.130 1.00 75.06 98 ASN A C 1
ATOM 770 O O . ASN A 1 98 ? 15.006 7.838 -19.836 1.00 75.06 98 ASN A O 1
ATOM 774 N N . ARG A 1 99 ? 14.230 9.849 -19.233 1.00 83.94 99 ARG A N 1
ATOM 775 C CA . ARG A 1 99 ? 14.709 9.731 -17.853 1.00 83.94 99 ARG A CA 1
ATOM 776 C C . ARG A 1 99 ? 13.598 9.233 -16.943 1.00 83.94 99 ARG A C 1
ATOM 778 O O . ARG A 1 99 ? 12.496 9.774 -16.953 1.00 83.94 99 ARG A O 1
ATOM 785 N N . CYS A 1 100 ? 13.928 8.218 -16.162 1.00 87.81 100 CYS A N 1
ATOM 786 C CA . CYS A 1 100 ? 13.126 7.660 -15.091 1.00 87.81 100 CYS A CA 1
ATOM 787 C C . CYS A 1 100 ? 13.597 8.264 -13.769 1.00 87.81 100 CYS A C 1
ATOM 789 O O . CYS A 1 100 ? 14.771 8.126 -13.412 1.00 87.81 100 CYS A O 1
ATOM 791 N N . GLY A 1 101 ? 12.708 8.979 -13.090 1.00 91.25 101 GLY A N 1
ATOM 792 C CA . GLY A 1 101 ? 12.933 9.520 -11.758 1.00 91.25 101 GLY A CA 1
ATOM 793 C C . GLY A 1 101 ? 12.250 8.649 -10.712 1.00 91.25 101 GLY A C 1
ATOM 794 O O . GLY A 1 101 ? 11.067 8.360 -10.870 1.00 91.25 101 GLY A O 1
ATOM 795 N N . CYS A 1 102 ? 12.979 8.235 -9.676 1.00 93.38 102 CYS A N 1
ATOM 796 C CA . CYS A 1 102 ? 12.457 7.473 -8.541 1.00 93.38 102 CYS A CA 1
ATOM 797 C C . CYS A 1 102 ? 12.543 8.307 -7.259 1.00 93.38 102 CYS A C 1
ATOM 799 O O . CYS A 1 102 ? 13.554 8.979 -7.013 1.00 93.38 102 CYS A O 1
ATOM 801 N N . PHE A 1 103 ? 11.508 8.240 -6.424 1.00 93.94 103 PHE A N 1
ATOM 802 C CA . PHE A 1 103 ? 11.461 8.947 -5.145 1.00 93.94 103 PHE A CA 1
ATOM 803 C C . PHE A 1 103 ? 10.544 8.241 -4.141 1.00 93.94 103 PHE A C 1
ATOM 805 O O . PHE A 1 103 ? 9.652 7.470 -4.499 1.00 93.94 103 PHE A O 1
ATOM 812 N N . GLN A 1 104 ? 10.830 8.445 -2.853 1.00 92.44 104 GLN A N 1
ATOM 813 C CA . GLN A 1 104 ? 10.162 7.716 -1.774 1.00 92.44 104 GLN A CA 1
ATOM 814 C C . GLN A 1 104 ? 8.882 8.429 -1.347 1.00 92.44 104 GLN A C 1
ATOM 816 O O . GLN A 1 104 ? 7.864 7.782 -1.126 1.00 92.44 104 GLN A O 1
ATOM 821 N N . GLU A 1 105 ? 8.928 9.756 -1.297 1.00 91.44 105 GLU A N 1
ATOM 822 C CA . GLU A 1 105 ? 7.832 10.644 -0.922 1.00 91.44 105 GLU A CA 1
ATOM 823 C C . GLU A 1 105 ? 7.763 11.801 -1.917 1.00 91.44 105 GLU A C 1
ATOM 825 O O . GLU A 1 105 ? 8.766 12.151 -2.545 1.00 91.44 105 GLU A O 1
ATOM 830 N N . HIS A 1 106 ? 6.582 12.394 -2.063 1.00 91.25 106 HIS A N 1
ATOM 831 C CA . HIS A 1 106 ? 6.374 13.578 -2.889 1.00 91.25 106 HIS A CA 1
ATOM 832 C C . HIS A 1 106 ? 6.001 14.780 -2.018 1.00 91.25 106 HIS A C 1
ATOM 834 O O . HIS A 1 106 ? 5.523 14.637 -0.894 1.00 91.25 106 HIS A O 1
ATOM 840 N N . GLY A 1 107 ? 6.222 15.982 -2.544 1.00 90.31 107 GLY A N 1
ATOM 841 C CA . GLY A 1 107 ? 5.844 17.221 -1.878 1.00 90.31 107 GLY A CA 1
ATOM 842 C C . GLY A 1 107 ? 4.344 17.501 -1.946 1.00 90.31 107 GLY A C 1
ATOM 843 O O . GLY A 1 107 ? 3.567 16.791 -2.588 1.00 90.31 107 GLY A O 1
ATOM 844 N N . THR A 1 108 ? 3.942 18.582 -1.284 1.00 91.75 108 THR A N 1
ATOM 845 C CA . THR A 1 108 ? 2.626 19.195 -1.475 1.00 91.75 108 THR A CA 1
ATOM 846 C C . THR A 1 108 ? 2.581 19.957 -2.799 1.00 91.75 108 THR A C 1
ATOM 848 O O . THR A 1 108 ? 3.601 20.426 -3.309 1.00 91.75 108 THR A O 1
ATOM 851 N N . GLY A 1 109 ? 1.390 20.079 -3.374 1.00 90.00 109 GLY A N 1
ATOM 852 C CA . GLY A 1 109 ? 1.168 20.874 -4.575 1.00 90.00 109 GLY A CA 1
ATOM 853 C C . GLY A 1 109 ? -0.151 20.541 -5.253 1.00 90.00 109 GLY A C 1
ATOM 854 O O . GLY A 1 109 ? -0.805 19.554 -4.913 1.00 90.00 109 GLY A O 1
ATOM 855 N N . ASN A 1 110 ? -0.531 21.371 -6.223 1.00 90.06 110 ASN A N 1
ATOM 856 C CA . ASN A 1 110 ? -1.718 21.125 -7.034 1.00 90.06 110 ASN A CA 1
ATOM 857 C C . ASN A 1 110 ? -1.573 19.773 -7.734 1.00 90.06 110 ASN A C 1
ATOM 859 O O . ASN A 1 110 ? -0.618 19.554 -8.487 1.00 90.06 110 ASN A O 1
ATOM 863 N N . SER A 1 111 ? -2.520 18.891 -7.441 1.00 90.94 111 SER A N 1
ATOM 864 C CA . SER A 1 111 ? -2.621 17.549 -7.993 1.00 90.94 111 SER A CA 1
ATOM 865 C C . SER A 1 111 ? -3.892 17.446 -8.825 1.00 90.94 111 SER A C 1
ATOM 867 O O . SER A 1 111 ? -4.909 18.065 -8.506 1.00 90.94 111 SER A O 1
ATOM 869 N N . TYR A 1 112 ? -3.805 16.694 -9.915 1.00 90.56 112 TYR A N 1
ATOM 870 C CA . TYR A 1 112 ? -4.875 16.541 -10.887 1.00 90.56 112 TYR A CA 1
ATOM 871 C C . TYR A 1 112 ? -5.150 15.067 -11.131 1.00 90.56 112 TYR A C 1
ATOM 873 O O . TYR A 1 112 ? -4.226 14.304 -11.430 1.00 90.56 112 TYR A O 1
ATOM 881 N N . PHE A 1 113 ? -6.430 14.714 -11.048 1.00 86.75 113 PHE A N 1
ATOM 882 C CA . PHE A 1 113 ? -6.929 13.359 -11.213 1.00 86.75 113 PHE A CA 1
ATOM 883 C C . PHE A 1 113 ? -8.080 13.425 -12.206 1.00 86.75 113 PHE A C 1
ATOM 885 O O . PHE A 1 113 ? -9.205 13.811 -11.896 1.00 86.75 113 PHE A O 1
ATOM 892 N N . THR A 1 114 ? -7.765 13.131 -13.457 1.00 88.94 114 THR A N 1
ATOM 893 C CA . THR A 1 114 ? -8.772 12.957 -14.502 1.00 88.94 114 THR A CA 1
ATOM 894 C C . THR A 1 114 ? -8.589 11.576 -15.110 1.00 88.94 114 THR A C 1
ATOM 896 O O . THR A 1 114 ? -7.887 10.725 -14.573 1.00 88.94 114 THR A O 1
ATOM 899 N N . LYS A 1 115 ? -9.233 11.293 -16.236 1.00 89.62 115 LYS A N 1
ATOM 900 C CA . LYS A 1 115 ? -8.998 10.028 -16.921 1.00 89.62 115 LYS A CA 1
ATOM 901 C C . LYS A 1 115 ? -7.540 9.952 -17.388 1.00 89.62 115 LYS A C 1
ATOM 903 O O . LYS A 1 115 ? -7.116 10.784 -18.191 1.00 89.62 115 LYS A O 1
ATOM 908 N N . LEU A 1 116 ? -6.806 8.930 -16.948 1.00 90.25 116 LEU A N 1
ATOM 909 C CA . LEU A 1 116 ? -5.477 8.632 -17.473 1.00 90.25 116 LEU A CA 1
ATOM 910 C C . LEU A 1 116 ? -5.568 8.197 -18.945 1.00 90.25 116 LEU A C 1
ATOM 912 O O . LEU A 1 116 ? -6.304 7.271 -19.305 1.00 90.25 116 LEU A O 1
ATOM 916 N N . ILE A 1 117 ? -4.802 8.864 -19.799 1.00 90.81 117 ILE A N 1
ATOM 917 C CA . ILE A 1 117 ? -4.619 8.546 -21.213 1.00 90.81 117 ILE A CA 1
ATOM 918 C C . ILE A 1 117 ? -3.167 8.130 -21.401 1.00 90.81 117 ILE A C 1
ATOM 920 O O . ILE A 1 117 ? -2.256 8.823 -20.958 1.00 90.81 117 ILE A O 1
ATOM 924 N N . CYS A 1 118 ? -2.955 6.991 -22.053 1.00 88.69 118 CYS A N 1
ATOM 925 C CA . CYS A 1 118 ? -1.630 6.444 -22.302 1.00 88.69 118 CYS A CA 1
ATOM 926 C C . CYS A 1 118 ? -1.421 6.194 -23.795 1.00 88.69 118 CYS A C 1
ATOM 928 O O . CYS A 1 118 ? -2.184 5.457 -24.426 1.00 88.69 118 CYS A O 1
ATOM 930 N N . ASP A 1 119 ? -0.356 6.780 -24.333 1.00 86.69 119 ASP A N 1
ATOM 931 C CA . ASP A 1 119 ? 0.090 6.595 -25.703 1.00 86.69 119 ASP A CA 1
ATOM 932 C C . ASP A 1 119 ? 1.018 5.385 -25.799 1.00 86.69 119 ASP A C 1
ATOM 934 O O . ASP A 1 119 ? 1.956 5.195 -25.010 1.00 86.69 119 ASP A O 1
ATOM 938 N N . THR A 1 120 ? 0.776 4.571 -26.823 1.00 86.25 120 THR A N 1
ATOM 939 C CA . THR A 1 120 ? 1.637 3.434 -27.138 1.00 86.25 120 THR A CA 1
ATOM 940 C C . THR A 1 120 ? 2.976 3.895 -27.699 1.00 86.25 120 THR A C 1
ATOM 942 O O . THR A 1 120 ? 3.040 4.891 -28.422 1.00 86.25 120 THR A O 1
ATOM 945 N N . CYS A 1 121 ? 4.039 3.138 -27.445 1.00 79.00 121 CYS A N 1
ATOM 946 C CA . CYS A 1 121 ? 5.342 3.408 -28.039 1.00 79.00 121 CYS A CA 1
ATOM 947 C C . CYS A 1 121 ? 5.306 3.276 -29.573 1.00 79.00 121 CYS A C 1
ATOM 949 O O . CYS A 1 121 ? 4.706 2.353 -30.126 1.00 79.00 121 CYS A O 1
ATOM 951 N N . SER A 1 122 ? 6.015 4.165 -30.278 1.00 82.06 122 SER A N 1
ATOM 952 C CA . SER A 1 122 ? 6.157 4.079 -31.741 1.00 82.06 122 SER A CA 1
ATOM 953 C C . SER A 1 122 ? 6.922 2.828 -32.187 1.00 82.06 122 SER A C 1
ATOM 955 O O . SER A 1 122 ? 6.654 2.298 -33.263 1.00 82.06 122 SER A O 1
ATOM 957 N N . SER A 1 123 ? 7.874 2.367 -31.368 1.00 80.12 123 SER A N 1
ATOM 958 C CA . SER A 1 123 ? 8.695 1.172 -31.602 1.00 80.12 123 SER A CA 1
ATOM 959 C C . SER A 1 123 ? 7.973 -0.136 -31.273 1.00 80.12 123 SER A C 1
ATOM 961 O O . SER A 1 123 ? 8.220 -1.140 -31.935 1.00 80.12 123 SER A O 1
ATOM 963 N N . ASP A 1 124 ? 7.078 -0.124 -30.283 1.00 79.50 124 ASP A N 1
ATOM 964 C CA . ASP A 1 124 ? 6.309 -1.286 -29.846 1.00 79.50 124 ASP A CA 1
ATOM 965 C C . ASP A 1 124 ? 4.899 -0.863 -29.411 1.00 79.50 124 ASP A C 1
ATOM 967 O O . ASP A 1 124 ? 4.690 -0.283 -28.347 1.00 79.50 124 ASP A O 1
ATOM 971 N N . ARG A 1 125 ? 3.900 -1.193 -30.234 1.00 83.44 125 ARG A N 1
ATOM 972 C CA . ARG A 1 125 ? 2.495 -0.840 -29.970 1.00 83.44 125 ARG A CA 1
ATOM 973 C C . ARG A 1 125 ? 1.879 -1.599 -28.794 1.00 83.44 125 ARG A C 1
ATOM 975 O O . ARG A 1 125 ? 0.739 -1.315 -28.424 1.00 83.44 125 ARG A O 1
ATOM 982 N N . SER A 1 126 ? 2.573 -2.600 -28.263 1.00 80.06 126 SER A N 1
ATOM 983 C CA . SER A 1 126 ? 2.141 -3.333 -27.080 1.00 80.06 126 SER A CA 1
ATOM 984 C C . SER A 1 126 ? 2.546 -2.643 -25.775 1.00 80.06 126 SER A C 1
ATOM 986 O O . SER A 1 126 ? 1.954 -2.924 -24.736 1.00 80.06 126 SER A O 1
ATOM 988 N N . GLU A 1 127 ? 3.465 -1.682 -25.852 1.00 80.06 127 GLU A N 1
ATOM 989 C CA . GLU A 1 127 ? 4.050 -0.987 -24.712 1.00 80.06 127 GLU A CA 1
ATOM 990 C C . GLU A 1 127 ? 3.575 0.462 -24.616 1.00 80.06 127 GLU A C 1
ATOM 992 O O . GLU A 1 127 ? 3.129 1.071 -25.593 1.00 80.06 127 GLU A O 1
ATOM 997 N N . VAL A 1 128 ? 3.695 1.024 -23.416 1.00 82.69 128 VAL A N 1
ATOM 998 C CA . VAL A 1 128 ? 3.285 2.393 -23.099 1.00 82.69 128 VAL A CA 1
ATOM 999 C C . VAL A 1 128 ? 4.515 3.267 -22.897 1.00 82.69 128 VAL A C 1
ATOM 1001 O O . VAL A 1 128 ? 5.416 2.940 -22.118 1.00 82.69 128 VAL A O 1
ATOM 1004 N N . CYS A 1 129 ? 4.549 4.397 -23.605 1.00 78.50 129 CYS A N 1
ATOM 1005 C CA . CYS A 1 129 ? 5.687 5.315 -23.579 1.00 78.50 129 CYS A CA 1
ATOM 1006 C C . CYS A 1 129 ? 5.370 6.660 -22.944 1.00 78.50 129 CYS A C 1
ATOM 1008 O O . CYS A 1 129 ? 6.293 7.302 -22.445 1.00 78.50 129 CYS A O 1
ATOM 1010 N N . ARG A 1 130 ? 4.105 7.075 -22.946 1.00 83.56 130 ARG A N 1
ATOM 1011 C CA . ARG A 1 130 ? 3.665 8.338 -22.364 1.00 83.56 130 ARG A CA 1
ATOM 1012 C C . ARG A 1 130 ? 2.295 8.129 -21.750 1.00 83.56 130 ARG A C 1
ATOM 1014 O O . ARG A 1 130 ? 1.437 7.532 -22.383 1.00 83.56 130 ARG A O 1
ATOM 1021 N N . CYS A 1 131 ? 2.096 8.626 -20.541 1.00 87.62 131 CYS A N 1
ATOM 1022 C CA . CYS A 1 131 ? 0.790 8.680 -19.905 1.00 87.62 131 CYS A CA 1
ATOM 1023 C C . CYS A 1 131 ? 0.585 10.075 -19.328 1.00 87.62 131 CYS A C 1
ATOM 1025 O O . CYS A 1 131 ? 1.532 10.684 -18.828 1.00 87.62 131 CYS A O 1
ATOM 1027 N N . TYR A 1 132 ? -0.640 10.569 -19.405 1.00 90.06 132 TYR A N 1
ATOM 1028 C CA . TYR A 1 132 ? -1.030 11.876 -18.907 1.00 90.06 132 TYR A CA 1
ATOM 1029 C C . TYR A 1 132 ? -2.505 11.874 -18.517 1.00 90.06 132 TYR A C 1
ATOM 1031 O O . TYR A 1 132 ? -3.306 11.097 -19.033 1.00 90.06 132 TYR A O 1
ATOM 1039 N N . HIS A 1 133 ? -2.872 12.760 -17.603 1.00 91.62 133 HIS A N 1
ATOM 1040 C CA . HIS A 1 133 ? -4.261 12.973 -17.228 1.00 91.62 133 HIS A CA 1
ATOM 1041 C C . HIS A 1 133 ? -4.934 13.870 -18.277 1.00 91.62 133 HIS A C 1
ATOM 1043 O O . HIS A 1 133 ? -4.361 14.879 -18.689 1.00 91.62 133 HIS A O 1
ATOM 1049 N N . GLN A 1 134 ? -6.120 13.487 -18.756 1.00 93.12 134 GLN A N 1
ATOM 1050 C CA . GLN A 1 134 ? -6.884 14.232 -19.762 1.00 93.12 134 GLN A CA 1
ATOM 1051 C C . GLN A 1 134 ? -7.036 15.717 -19.377 1.00 93.12 134 GLN A C 1
ATOM 1053 O O . GLN A 1 134 ? -7.526 16.013 -18.286 1.00 93.12 134 GLN A O 1
ATOM 1058 N N . GLY A 1 135 ? -6.650 16.634 -20.276 1.00 93.19 135 GLY A N 1
ATOM 1059 C CA . GLY A 1 135 ? -6.660 18.086 -20.028 1.00 93.19 135 GLY A CA 1
ATOM 1060 C C . GLY A 1 135 ? -5.448 18.608 -19.243 1.00 93.19 135 GLY A C 1
ATOM 1061 O O . GLY A 1 135 ? -5.374 19.797 -18.927 1.00 93.19 135 GLY A O 1
ATOM 1062 N N . HIS A 1 136 ? -4.507 17.723 -18.914 1.00 92.00 136 HIS A N 1
ATOM 1063 C CA . HIS A 1 136 ? -3.295 17.990 -18.146 1.00 92.00 136 HIS A CA 1
ATOM 1064 C C . HIS A 1 136 ? -2.059 17.368 -18.824 1.00 92.00 136 HIS A C 1
ATOM 1066 O O . HIS A 1 136 ? -1.144 16.887 -18.159 1.00 92.00 136 HIS A O 1
ATOM 1072 N N . GLU A 1 137 ? -2.018 17.401 -20.159 1.00 91.19 137 GLU A N 1
ATOM 1073 C CA . GLU A 1 137 ? -0.991 16.801 -21.030 1.00 91.19 137 GLU A CA 1
ATOM 1074 C C . GLU A 1 137 ? 0.438 17.296 -20.745 1.00 91.19 137 GLU A C 1
ATOM 1076 O O . GLU A 1 137 ? 1.413 16.598 -21.045 1.00 91.19 137 GLU A O 1
ATOM 1081 N N . GLU A 1 138 ? 0.551 18.517 -20.216 1.00 89.88 138 GLU A N 1
ATOM 1082 C CA . GLU A 1 138 ? 1.810 19.196 -19.882 1.00 89.88 138 GLU A CA 1
ATOM 1083 C C . GLU A 1 138 ? 2.237 18.989 -18.420 1.00 89.88 138 GLU A C 1
ATOM 1085 O O . GLU A 1 138 ? 3.342 19.377 -18.039 1.00 89.88 138 GLU A O 1
ATOM 1090 N N . LYS A 1 139 ? 1.372 18.406 -17.580 1.00 91.25 139 LYS A N 1
ATOM 1091 C CA . LYS A 1 139 ? 1.662 18.165 -16.161 1.00 91.25 139 LYS A CA 1
ATOM 1092 C C . LYS A 1 139 ? 2.483 16.891 -15.988 1.00 91.25 139 LYS A C 1
ATOM 1094 O O . LYS A 1 139 ? 2.402 15.959 -16.787 1.00 91.25 139 LYS A O 1
ATOM 1099 N N . ILE A 1 140 ? 3.239 16.816 -14.897 1.00 90.19 140 ILE A N 1
ATOM 1100 C CA . ILE A 1 140 ? 4.074 15.650 -14.598 1.00 90.19 140 ILE A CA 1
ATOM 1101 C C . ILE A 1 140 ? 3.214 14.569 -13.953 1.00 90.19 140 ILE A C 1
ATOM 1103 O O . ILE A 1 140 ? 2.784 14.724 -12.813 1.00 90.19 140 ILE A O 1
ATOM 1107 N N . ALA A 1 141 ? 2.959 13.480 -14.677 1.00 91.50 141 ALA A N 1
ATOM 1108 C CA . ALA A 1 141 ? 2.285 12.308 -14.131 1.00 91.50 141 ALA A CA 1
ATOM 1109 C C . ALA A 1 141 ? 3.237 11.499 -13.234 1.00 91.50 141 ALA A C 1
ATOM 1111 O O . ALA A 1 141 ? 4.355 11.156 -13.633 1.00 91.50 141 ALA A O 1
ATOM 1112 N N . ILE A 1 142 ? 2.769 11.192 -12.028 1.00 92.25 142 ILE A N 1
ATOM 1113 C CA . ILE A 1 142 ? 3.426 10.330 -11.047 1.00 92.25 142 ILE A CA 1
ATOM 1114 C C . ILE A 1 142 ? 2.695 8.996 -11.001 1.00 92.25 142 ILE A C 1
ATOM 1116 O O . ILE A 1 142 ? 1.469 8.939 -11.107 1.00 92.25 142 ILE A O 1
ATOM 1120 N N . PHE A 1 143 ? 3.462 7.934 -10.797 1.00 91.44 143 PHE A N 1
ATOM 1121 C CA . PHE A 1 143 ? 2.988 6.561 -10.728 1.00 91.44 143 PHE A CA 1
ATOM 1122 C C . PHE A 1 143 ? 3.547 5.880 -9.485 1.00 91.44 143 PHE A C 1
ATOM 1124 O O . PHE A 1 143 ? 4.629 6.232 -9.009 1.00 91.44 143 PHE A O 1
ATOM 1131 N N . ALA A 1 144 ? 2.838 4.874 -8.988 1.00 90.12 144 ALA A N 1
ATOM 1132 C CA . ALA A 1 144 ? 3.288 4.050 -7.877 1.00 90.12 144 ALA A CA 1
ATOM 1133 C C . ALA A 1 144 ? 3.907 2.731 -8.365 1.00 90.12 144 ALA A C 1
ATOM 1135 O O . ALA A 1 144 ? 3.445 2.106 -9.320 1.00 90.12 144 ALA A O 1
ATOM 1136 N N . THR A 1 145 ? 4.956 2.273 -7.684 1.00 87.75 145 THR A N 1
ATOM 1137 C CA . THR A 1 145 ? 5.641 1.004 -7.977 1.00 87.75 145 THR A CA 1
ATOM 1138 C C . THR A 1 145 ? 5.034 -0.186 -7.232 1.00 87.75 145 THR A C 1
ATOM 1140 O O . THR A 1 145 ? 5.233 -1.322 -7.645 1.00 87.75 145 THR A O 1
ATOM 1143 N N . ARG A 1 146 ? 4.308 0.051 -6.130 1.00 81.69 146 ARG A N 1
ATOM 1144 C CA . ARG A 1 146 ? 3.928 -0.975 -5.134 1.00 81.69 146 ARG A CA 1
ATOM 1145 C C . ARG A 1 146 ? 2.437 -1.320 -5.096 1.00 81.69 146 ARG A C 1
ATOM 1147 O O . ARG A 1 146 ? 1.999 -1.998 -4.171 1.00 81.69 146 ARG A O 1
ATOM 1154 N N . PHE A 1 147 ? 1.627 -0.812 -6.026 1.00 72.50 147 PHE A N 1
ATOM 1155 C CA . PHE A 1 147 ? 0.169 -0.982 -5.946 1.00 72.50 147 PHE A CA 1
ATOM 1156 C C . PHE A 1 147 ? -0.287 -2.263 -6.650 1.00 72.50 147 PHE A C 1
ATOM 1158 O O . PHE A 1 147 ? -1.083 -3.028 -6.104 1.00 72.50 147 PHE A O 1
ATOM 1165 N N . GLN A 1 148 ? 0.233 -2.528 -7.846 1.00 72.50 148 GLN A N 1
ATOM 1166 C CA . GLN A 1 148 ? -0.168 -3.685 -8.640 1.00 72.50 148 GLN A CA 1
ATOM 1167 C C . GLN A 1 148 ? 0.989 -4.391 -9.360 1.00 72.50 148 GLN A C 1
ATOM 1169 O O . GLN A 1 148 ? 0.734 -5.339 -10.112 1.00 72.50 148 GLN A O 1
ATOM 1174 N N . TYR A 1 149 ? 2.235 -3.947 -9.175 1.00 73.50 149 TYR A N 1
ATOM 1175 C CA . TYR A 1 149 ? 3.403 -4.631 -9.723 1.00 73.50 149 TYR A CA 1
ATOM 1176 C C . TYR A 1 149 ? 3.988 -5.626 -8.727 1.00 73.50 149 TYR A C 1
ATOM 1178 O O . TYR A 1 149 ? 4.254 -5.292 -7.577 1.00 73.50 149 TYR A O 1
ATOM 1186 N N . ASP A 1 150 ? 4.270 -6.827 -9.219 1.00 79.38 150 ASP A N 1
ATOM 1187 C CA . ASP A 1 150 ? 5.348 -7.651 -8.694 1.00 79.38 150 ASP A CA 1
ATOM 1188 C C . ASP A 1 150 ? 6.178 -8.131 -9.884 1.00 79.38 150 ASP A C 1
ATOM 1190 O O . ASP A 1 150 ? 5.639 -8.441 -10.951 1.00 79.38 150 ASP A O 1
ATOM 1194 N N . PHE A 1 151 ? 7.493 -8.138 -9.715 1.00 80.62 151 PHE A N 1
ATOM 1195 C CA . PHE A 1 151 ? 8.438 -8.458 -10.775 1.00 80.62 151 PHE A CA 1
ATOM 1196 C C . PHE A 1 151 ? 9.262 -9.679 -10.382 1.00 80.62 151 PHE A C 1
ATOM 1198 O O . PHE A 1 151 ? 9.612 -9.872 -9.216 1.00 80.62 151 PHE A O 1
ATOM 1205 N N . GLN A 1 152 ? 9.611 -10.498 -11.373 1.00 82.25 152 GLN A N 1
ATOM 1206 C CA . GLN A 1 152 ? 10.611 -11.544 -11.195 1.00 82.25 152 GLN A CA 1
ATOM 1207 C C . GLN A 1 152 ? 11.978 -10.865 -10.992 1.00 82.25 152 GLN A C 1
ATOM 1209 O O . GLN A 1 152 ? 12.384 -10.043 -11.807 1.00 82.25 152 GLN A O 1
ATOM 1214 N N . ARG A 1 153 ? 12.672 -11.189 -9.893 1.00 84.44 153 ARG A N 1
ATOM 1215 C CA . ARG A 1 153 ? 13.906 -10.500 -9.445 1.00 84.44 153 ARG A CA 1
ATOM 1216 C C . ARG A 1 153 ? 15.189 -11.316 -9.633 1.00 84.44 153 ARG A C 1
ATOM 1218 O O . ARG A 1 153 ? 16.215 -11.026 -9.015 1.00 84.44 153 ARG A O 1
ATOM 1225 N N . GLY A 1 154 ? 15.122 -12.367 -10.440 1.00 90.56 154 GLY A N 1
ATOM 1226 C CA . GLY A 1 154 ? 16.275 -13.177 -10.827 1.00 90.56 154 GLY A CA 1
ATOM 1227 C C . GLY A 1 154 ? 17.155 -12.466 -11.848 1.00 90.56 154 GLY A C 1
ATOM 1228 O O . GLY A 1 154 ? 18.328 -12.803 -11.961 1.00 90.56 154 GLY A O 1
ATOM 1229 N N . VAL A 1 155 ? 16.610 -11.462 -12.545 1.00 92.81 155 VAL A N 1
ATOM 1230 C CA . VAL A 1 155 ? 17.357 -10.582 -13.446 1.00 92.81 155 VAL A CA 1
ATOM 1231 C C . VAL A 1 155 ? 17.147 -9.122 -13.043 1.00 92.81 155 VAL A C 1
ATOM 1233 O O . VAL A 1 155 ? 16.025 -8.624 -13.070 1.00 92.81 155 VAL A O 1
ATOM 1236 N N . SER A 1 156 ? 18.237 -8.437 -12.707 1.00 92.81 156 SER A N 1
ATOM 1237 C CA . SER A 1 156 ? 18.256 -7.015 -12.341 1.00 92.81 156 SER A CA 1
ATOM 1238 C C . SER A 1 156 ? 17.989 -6.097 -13.537 1.00 92.81 156 SER A C 1
ATOM 1240 O O . SER A 1 156 ? 18.313 -6.414 -14.688 1.00 92.81 156 SER A O 1
ATOM 1242 N N . THR A 1 157 ? 17.457 -4.905 -13.281 1.00 90.69 157 THR A N 1
ATOM 1243 C CA . THR A 1 157 ? 17.287 -3.821 -14.265 1.00 90.69 157 THR A CA 1
ATOM 1244 C C . THR A 1 157 ? 18.570 -3.018 -14.538 1.00 90.69 157 THR A C 1
ATOM 1246 O O . THR A 1 157 ? 18.574 -2.123 -15.393 1.00 90.69 157 THR A O 1
ATOM 1249 N N . TYR A 1 158 ? 19.666 -3.308 -13.834 1.00 90.50 158 TYR A N 1
ATOM 1250 C CA . TYR A 1 158 ? 20.998 -2.720 -14.034 1.00 90.50 158 TYR A CA 1
ATOM 1251 C C . TYR A 1 158 ? 22.121 -3.712 -13.704 1.00 90.50 158 TYR A C 1
ATOM 1253 O O . TYR A 1 158 ? 21.902 -4.722 -13.043 1.00 90.50 158 TYR A O 1
ATOM 1261 N N . SER A 1 159 ? 23.329 -3.438 -14.181 1.00 92.38 159 SER A N 1
ATOM 1262 C CA . SER A 1 159 ? 24.494 -4.302 -13.985 1.00 92.38 159 SER A CA 1
ATOM 1263 C C . SER A 1 159 ? 25.136 -4.097 -12.610 1.00 92.38 159 SER A C 1
ATOM 1265 O O . SER A 1 159 ? 25.404 -2.965 -12.206 1.00 92.38 159 SER A O 1
ATOM 1267 N N . HIS A 1 160 ? 25.424 -5.197 -11.910 1.00 93.44 160 HIS A N 1
ATOM 1268 C CA . HIS A 1 160 ? 26.110 -5.228 -10.610 1.00 93.44 160 HIS A CA 1
ATOM 1269 C C . HIS A 1 160 ? 27.593 -5.585 -10.790 1.00 93.44 160 HIS A C 1
ATOM 1271 O O . HIS A 1 160 ? 28.071 -6.627 -10.338 1.00 93.44 160 HIS A O 1
ATOM 1277 N N . CYS A 1 161 ? 28.305 -4.758 -11.563 1.00 93.12 161 CYS A N 1
ATOM 1278 C CA . CYS A 1 161 ? 29.742 -4.921 -11.787 1.00 93.12 161 CYS A CA 1
ATOM 1279 C C . CYS A 1 161 ? 30.547 -4.507 -10.549 1.00 93.12 161 CYS A C 1
ATOM 1281 O O . CYS A 1 161 ? 30.302 -3.441 -9.977 1.00 93.12 161 CYS A O 1
ATOM 1283 N N . ARG A 1 162 ? 31.603 -5.263 -10.242 1.00 91.19 162 ARG A N 1
ATOM 1284 C CA . ARG A 1 162 ? 32.595 -4.885 -9.232 1.00 91.19 162 ARG A CA 1
ATOM 1285 C C . ARG A 1 162 ? 33.281 -3.569 -9.609 1.00 91.19 162 ARG A C 1
ATOM 1287 O O . ARG A 1 162 ? 33.463 -3.277 -10.787 1.00 91.19 162 ARG A O 1
ATOM 1294 N N . ASN A 1 163 ? 33.665 -2.781 -8.602 1.00 82.56 163 ASN A N 1
ATOM 1295 C CA . ASN A 1 163 ? 34.289 -1.456 -8.762 1.00 82.56 163 ASN A CA 1
ATOM 1296 C C . ASN A 1 163 ? 33.446 -0.459 -9.568 1.00 82.56 163 ASN A C 1
ATOM 1298 O O . ASN A 1 163 ? 33.971 0.487 -10.157 1.00 82.56 163 ASN A O 1
ATOM 1302 N N . ARG A 1 164 ? 32.122 -0.641 -9.574 1.00 78.69 164 ARG A N 1
ATOM 1303 C CA . ARG A 1 164 ? 31.184 0.373 -10.045 1.00 78.69 164 ARG A CA 1
ATOM 1304 C C . ARG A 1 164 ? 31.546 1.727 -9.434 1.00 78.69 164 ARG A C 1
ATOM 1306 O O . ARG A 1 164 ? 31.664 1.844 -8.214 1.00 78.69 164 ARG A O 1
ATOM 1313 N N . ASN A 1 165 ? 31.654 2.757 -10.277 1.00 66.62 165 ASN A N 1
ATOM 1314 C CA . ASN A 1 165 ? 31.703 4.147 -9.826 1.00 66.62 165 ASN A CA 1
ATOM 1315 C C . ASN A 1 165 ? 30.481 4.385 -8.930 1.00 66.62 165 ASN A C 1
ATOM 1317 O O . ASN A 1 165 ? 29.354 4.423 -9.424 1.00 66.62 165 ASN A O 1
ATOM 1321 N N . ASN A 1 166 ? 30.737 4.432 -7.622 1.00 57.41 166 ASN A N 1
ATOM 1322 C CA . ASN A 1 166 ? 29.808 4.427 -6.494 1.00 57.41 166 ASN A CA 1
ATOM 1323 C C . ASN A 1 166 ? 28.370 4.868 -6.862 1.00 57.41 166 ASN A C 1
ATOM 1325 O O . ASN A 1 166 ? 28.046 6.053 -6.813 1.00 57.41 166 ASN A O 1
ATOM 1329 N N . GLY A 1 167 ? 27.509 3.929 -7.279 1.00 63.78 167 GLY A N 1
ATOM 1330 C CA . GLY A 1 167 ? 26.101 4.221 -7.581 1.00 63.78 167 GLY A CA 1
ATOM 1331 C C . GLY A 1 167 ? 25.681 4.433 -9.050 1.00 63.78 167 GLY A C 1
ATOM 1332 O O . GLY A 1 167 ? 24.505 4.717 -9.269 1.00 63.78 167 GLY A O 1
ATOM 1333 N N . SER A 1 168 ? 26.491 4.176 -10.090 1.00 74.06 168 SER A N 1
ATOM 1334 C CA . SER A 1 168 ? 26.003 4.204 -11.500 1.00 74.06 168 SER A CA 1
ATOM 1335 C C . SER A 1 168 ? 25.001 3.080 -11.884 1.00 74.06 168 SER A C 1
ATOM 1337 O O . SER A 1 168 ? 25.352 1.910 -11.975 1.00 74.06 168 SER A O 1
ATOM 1339 N N . TYR A 1 169 ? 23.719 3.397 -12.112 1.00 83.44 169 TYR A N 1
ATOM 1340 C CA . TYR A 1 169 ? 22.663 2.411 -12.451 1.00 83.44 169 TYR A CA 1
ATOM 1341 C C . TYR A 1 169 ? 22.642 2.015 -13.940 1.00 83.44 169 TYR A C 1
ATOM 1343 O O . TYR A 1 169 ? 21.587 2.017 -14.587 1.00 83.44 169 TYR A O 1
ATOM 1351 N N . GLU A 1 170 ? 23.810 1.706 -14.494 1.00 84.88 170 GLU A N 1
ATOM 1352 C CA . GLU A 1 170 ? 24.007 1.439 -15.920 1.00 84.88 170 GLU A CA 1
ATOM 1353 C C . GLU A 1 170 ? 23.800 -0.035 -16.278 1.00 84.88 170 GLU A C 1
ATOM 1355 O O . GLU A 1 170 ? 23.821 -0.919 -15.424 1.00 84.88 170 GLU A O 1
ATOM 1360 N N . ILE A 1 171 ? 23.570 -0.296 -17.563 1.00 86.31 171 ILE A N 1
ATOM 1361 C CA . ILE A 1 171 ? 23.537 -1.650 -18.113 1.00 86.31 171 ILE A CA 1
ATOM 1362 C C . ILE A 1 171 ? 24.782 -1.805 -18.964 1.00 86.31 171 ILE A C 1
ATOM 1364 O O . ILE A 1 171 ? 24.925 -1.137 -19.989 1.00 86.31 171 ILE A O 1
ATOM 1368 N N . THR A 1 172 ? 25.669 -2.690 -18.541 1.00 86.94 172 THR A N 1
ATOM 1369 C CA . THR A 1 172 ? 26.892 -3.025 -19.257 1.00 86.94 172 THR A CA 1
ATOM 1370 C C . THR A 1 172 ? 26.728 -4.388 -19.915 1.00 86.94 172 THR A C 1
ATOM 1372 O O . THR A 1 172 ? 26.092 -5.294 -19.377 1.00 86.94 172 THR A O 1
ATOM 1375 N N . ALA A 1 173 ? 27.283 -4.542 -21.117 1.00 89.38 173 ALA A N 1
ATOM 1376 C CA . ALA A 1 173 ? 27.298 -5.843 -21.783 1.00 89.38 173 ALA A CA 1
ATOM 1377 C C . ALA A 1 173 ? 28.252 -6.824 -21.080 1.00 89.38 173 ALA A C 1
ATOM 1379 O O . ALA A 1 173 ? 27.997 -8.023 -21.078 1.00 89.38 173 ALA A O 1
ATOM 1380 N N . ASN A 1 174 ? 29.332 -6.303 -20.489 1.00 92.44 174 ASN A N 1
ATOM 1381 C CA . ASN A 1 174 ? 30.336 -7.074 -19.770 1.00 92.44 174 ASN A CA 1
ATOM 1382 C C . ASN A 1 174 ? 30.879 -6.270 -18.573 1.00 92.44 174 ASN A C 1
ATOM 1384 O O . ASN A 1 174 ? 31.068 -5.055 -18.687 1.00 92.44 174 ASN A O 1
ATOM 1388 N N . CYS A 1 175 ? 31.154 -6.945 -17.459 1.00 92.69 175 CYS A N 1
ATOM 1389 C CA . CYS A 1 175 ? 31.826 -6.418 -16.277 1.00 92.69 175 CYS A CA 1
ATOM 1390 C C . CYS A 1 175 ? 33.259 -6.989 -16.187 1.00 92.69 175 CYS A C 1
ATOM 1392 O O . CYS A 1 175 ? 33.440 -8.102 -15.688 1.00 92.69 175 CYS A O 1
ATOM 1394 N N . PRO A 1 176 ? 34.297 -6.255 -16.637 1.00 91.56 176 PRO A N 1
ATOM 1395 C CA . PRO A 1 176 ? 35.667 -6.778 -16.723 1.00 91.56 176 PRO A CA 1
ATOM 1396 C C . PRO A 1 176 ? 36.264 -7.163 -15.361 1.00 91.56 176 PRO A C 1
ATOM 1398 O O . PRO A 1 176 ? 37.035 -8.116 -15.279 1.00 91.56 176 PRO A O 1
ATOM 1401 N N . ASP A 1 177 ? 35.857 -6.476 -14.292 1.00 92.62 177 ASP A N 1
ATOM 1402 C CA . ASP A 1 177 ? 36.302 -6.742 -12.917 1.00 92.62 177 ASP A CA 1
ATOM 1403 C C . ASP A 1 177 ? 35.478 -7.846 -12.219 1.00 92.62 177 ASP A C 1
ATOM 1405 O O . ASP A 1 177 ? 35.675 -8.146 -11.035 1.00 92.62 177 ASP A O 1
ATOM 1409 N N . GLY A 1 178 ? 34.549 -8.464 -12.954 1.00 94.44 178 GLY A N 1
ATOM 1410 C CA . GLY A 1 178 ? 33.592 -9.441 -12.454 1.00 94.44 178 GLY A CA 1
ATOM 1411 C C . GLY A 1 178 ? 32.383 -8.810 -11.761 1.00 94.44 178 GLY A C 1
ATOM 1412 O O . GLY A 1 178 ? 32.163 -7.598 -11.806 1.00 94.44 178 GLY A O 1
ATOM 1413 N N . CYS A 1 179 ? 31.583 -9.662 -11.122 1.00 95.75 179 CYS A N 1
ATOM 1414 C CA . CYS A 1 179 ? 30.341 -9.271 -10.462 1.00 95.75 179 CYS A CA 1
ATOM 1415 C C . CYS A 1 179 ? 30.523 -8.992 -8.969 1.00 95.75 179 CYS A C 1
ATOM 1417 O O . CYS A 1 179 ? 31.425 -9.539 -8.309 1.00 95.75 179 CYS A O 1
ATOM 1419 N N . ASP A 1 180 ? 29.623 -8.168 -8.440 1.00 94.81 180 ASP A N 1
ATOM 1420 C CA . ASP A 1 180 ? 29.395 -8.062 -7.005 1.00 94.81 180 ASP A CA 1
ATOM 1421 C C . ASP A 1 180 ? 28.880 -9.403 -6.441 1.00 94.81 180 ASP A C 1
ATOM 1423 O O . ASP A 1 180 ? 28.224 -10.171 -7.158 1.00 94.81 180 ASP A O 1
ATOM 1427 N N . PRO A 1 181 ? 29.183 -9.732 -5.169 1.00 95.31 181 PRO A N 1
ATOM 1428 C CA . PRO A 1 181 ? 28.678 -10.949 -4.540 1.00 95.31 181 PRO A CA 1
ATOM 1429 C C . PRO A 1 181 ? 27.151 -11.044 -4.643 1.00 95.31 181 PRO A C 1
ATOM 1431 O O . PRO A 1 181 ? 26.448 -10.095 -4.315 1.00 95.31 181 PRO A O 1
ATOM 1434 N N . GLY A 1 182 ? 26.642 -12.203 -5.064 1.00 95.94 182 GLY A N 1
ATOM 1435 C CA . GLY A 1 182 ? 25.209 -12.408 -5.296 1.00 95.94 182 GLY A CA 1
ATOM 1436 C C . GLY A 1 182 ? 24.738 -12.222 -6.734 1.00 95.94 182 GLY A C 1
ATOM 1437 O O . GLY A 1 182 ? 23.563 -12.466 -7.012 1.00 95.94 182 GLY A O 1
ATOM 1438 N N . TRP A 1 183 ? 25.641 -11.871 -7.650 1.00 96.44 183 TRP A N 1
ATOM 1439 C CA . TRP A 1 183 ? 25.348 -11.680 -9.068 1.00 96.44 183 TRP A CA 1
ATOM 1440 C C . TRP A 1 183 ? 26.327 -12.456 -9.961 1.00 96.44 183 TRP A C 1
ATOM 1442 O O . TRP A 1 183 ? 27.471 -12.711 -9.583 1.00 96.44 183 TRP A O 1
ATOM 1452 N N . ARG A 1 184 ? 25.874 -12.837 -11.160 1.00 96.38 184 ARG A N 1
ATOM 1453 C CA . ARG A 1 184 ? 26.631 -13.596 -12.168 1.00 96.38 184 ARG A CA 1
ATOM 1454 C C . ARG A 1 184 ? 26.269 -13.204 -13.606 1.00 96.38 184 ARG A C 1
ATOM 1456 O O . ARG A 1 184 ? 25.383 -12.381 -13.856 1.00 96.38 184 ARG A O 1
ATOM 1463 N N . GLY A 1 185 ? 26.955 -13.858 -14.543 1.00 95.69 185 GLY A N 1
ATOM 1464 C CA . GLY A 1 185 ? 26.841 -13.637 -15.984 1.00 95.69 185 GLY A CA 1
ATOM 1465 C C . GLY A 1 185 ? 27.674 -12.444 -16.447 1.00 95.69 185 GLY A C 1
ATOM 1466 O O . GLY A 1 185 ? 28.081 -11.618 -15.634 1.00 95.69 185 GLY A O 1
ATOM 1467 N N . ASP A 1 186 ? 27.905 -12.336 -17.755 1.00 95.00 186 ASP A N 1
ATOM 1468 C CA . ASP A 1 186 ? 28.805 -11.318 -18.322 1.00 95.00 186 ASP A CA 1
ATOM 1469 C C . ASP A 1 186 ? 28.383 -9.894 -17.927 1.00 95.00 186 ASP A C 1
ATOM 1471 O O . ASP A 1 186 ? 29.201 -9.078 -17.518 1.00 95.00 186 ASP A O 1
ATOM 1475 N N . SER A 1 187 ? 27.078 -9.612 -17.967 1.00 94.62 187 SER A N 1
ATOM 1476 C CA . SER A 1 187 ? 26.513 -8.314 -17.568 1.00 94.62 187 SER A CA 1
ATOM 1477 C C . SER A 1 187 ? 26.314 -8.125 -16.057 1.00 94.62 187 SER A C 1
ATOM 1479 O O . SER A 1 187 ? 25.864 -7.054 -15.649 1.00 94.62 187 SER A O 1
ATOM 1481 N N . CYS A 1 188 ? 26.569 -9.148 -15.232 1.00 95.81 188 CYS A N 1
ATOM 1482 C CA . CYS A 1 188 ? 26.293 -9.161 -13.789 1.00 95.81 188 CYS A CA 1
ATOM 1483 C C . CYS A 1 188 ? 24.862 -8.746 -13.422 1.00 95.81 188 CYS A C 1
ATOM 1485 O O . CYS A 1 188 ? 24.632 -7.944 -12.518 1.00 95.81 188 CYS A O 1
ATOM 1487 N N . ARG A 1 189 ? 23.884 -9.257 -14.173 1.00 95.06 189 ARG A N 1
ATOM 1488 C CA . ARG A 1 189 ? 22.454 -8.985 -13.960 1.00 95.06 189 ARG A CA 1
ATOM 1489 C C . ARG A 1 189 ? 21.692 -10.196 -13.466 1.00 95.06 189 ARG A C 1
ATOM 1491 O O . ARG A 1 189 ? 20.577 -10.035 -12.983 1.00 95.06 189 ARG A O 1
ATOM 1498 N N . GLU A 1 190 ? 22.251 -11.386 -13.618 1.00 96.06 190 GLU A N 1
ATOM 1499 C CA . GLU A 1 190 ? 21.616 -12.616 -13.170 1.00 96.06 190 GLU A CA 1
ATOM 1500 C C . GLU A 1 190 ? 21.962 -12.842 -11.708 1.00 96.06 190 GLU A C 1
ATOM 1502 O O . GLU A 1 190 ? 23.126 -12.764 -11.323 1.00 96.06 190 GLU A O 1
ATOM 1507 N N . ARG A 1 191 ? 20.957 -13.112 -10.883 1.00 96.12 191 ARG A N 1
ATOM 1508 C CA . ARG A 1 191 ? 21.172 -13.391 -9.467 1.00 96.12 191 ARG A CA 1
ATOM 1509 C C . ARG A 1 191 ? 21.867 -14.744 -9.301 1.00 96.12 191 ARG A C 1
ATOM 1511 O O . ARG A 1 191 ? 21.541 -15.711 -9.991 1.00 96.12 191 ARG A O 1
ATOM 1518 N N . ASP A 1 192 ? 22.808 -14.806 -8.369 1.00 96.69 192 ASP A N 1
ATOM 1519 C CA . ASP A 1 192 ? 23.583 -15.997 -8.039 1.00 96.69 192 ASP A CA 1
ATOM 1520 C C . ASP A 1 192 ? 23.413 -16.368 -6.568 1.00 96.69 192 ASP A C 1
ATOM 1522 O O . ASP A 1 192 ? 24.067 -15.804 -5.694 1.00 96.69 192 ASP A O 1
ATOM 1526 N N . CYS A 1 193 ? 22.564 -17.354 -6.276 1.00 96.19 193 CYS A N 1
ATOM 1527 C CA . CYS A 1 193 ? 22.368 -17.802 -4.897 1.00 96.19 193 CYS A CA 1
ATOM 1528 C C . CYS A 1 193 ? 23.601 -18.502 -4.299 1.00 96.19 193 CYS A C 1
ATOM 1530 O O . CYS A 1 193 ? 23.673 -18.645 -3.079 1.00 96.19 193 CYS A O 1
ATOM 1532 N N . SER A 1 194 ? 24.569 -18.928 -5.122 1.00 95.88 194 SER A N 1
ATOM 1533 C CA . SER A 1 194 ? 25.778 -19.617 -4.647 1.00 95.88 194 SER A CA 1
ATOM 1534 C C . SER A 1 194 ? 26.828 -18.674 -4.043 1.00 95.88 194 SER A C 1
ATOM 1536 O O . SER A 1 194 ? 27.741 -19.122 -3.350 1.00 95.88 194 SER A O 1
ATOM 1538 N N . SER A 1 195 ? 26.676 -17.364 -4.250 1.00 95.44 195 SER A N 1
ATOM 1539 C CA . SER A 1 195 ? 27.586 -16.320 -3.781 1.00 95.44 195 SER A CA 1
ATOM 1540 C C . SER A 1 195 ? 26.800 -15.229 -3.061 1.00 95.44 195 SER A C 1
ATOM 1542 O O . SER A 1 195 ? 25.677 -14.931 -3.439 1.00 95.44 195 SER A O 1
ATOM 1544 N N . GLY A 1 196 ? 27.341 -14.635 -1.992 1.00 90.81 196 GLY A N 1
ATOM 1545 C CA . GLY A 1 196 ? 26.747 -13.448 -1.349 1.00 90.81 196 GLY A CA 1
ATOM 1546 C C . GLY A 1 196 ? 25.268 -13.561 -0.934 1.00 90.81 196 GLY A C 1
ATOM 1547 O O . GLY A 1 196 ? 24.598 -12.540 -0.820 1.00 90.81 196 GLY A O 1
ATOM 1548 N N . ARG A 1 197 ? 24.735 -14.782 -0.746 1.00 93.88 197 ARG A N 1
ATOM 1549 C CA . ARG A 1 197 ? 23.292 -15.060 -0.572 1.00 93.88 197 ARG A CA 1
ATOM 1550 C C . ARG A 1 197 ? 22.426 -14.421 -1.664 1.00 93.88 197 ARG A C 1
ATOM 1552 O O . ARG A 1 197 ? 21.338 -13.928 -1.373 1.00 93.88 197 ARG A O 1
ATOM 1559 N N . GLY A 1 198 ? 22.935 -14.379 -2.895 1.00 94.12 198 GLY A N 1
ATOM 1560 C CA . GLY A 1 198 ? 22.254 -13.778 -4.029 1.00 94.12 198 GLY A CA 1
ATOM 1561 C C . GLY A 1 198 ? 21.885 -12.320 -3.837 1.00 94.12 198 GLY A C 1
ATOM 1562 O O . GLY A 1 198 ? 20.880 -11.936 -4.407 1.00 94.12 198 GLY A O 1
ATOM 1563 N N . ASP A 1 199 ? 22.590 -11.542 -3.007 1.00 94.06 199 ASP A N 1
ATOM 1564 C CA . ASP A 1 199 ? 22.256 -10.136 -2.716 1.00 94.06 199 ASP A CA 1
ATOM 1565 C C . ASP A 1 199 ? 20.794 -9.947 -2.255 1.00 94.06 199 ASP A C 1
ATOM 1567 O O . ASP A 1 199 ? 20.072 -9.024 -2.647 1.00 94.06 199 ASP A O 1
ATOM 1571 N N . CYS A 1 200 ? 20.297 -10.909 -1.474 1.00 93.88 200 CYS A N 1
ATOM 1572 C CA . CYS A 1 200 ? 18.980 -10.814 -0.866 1.00 93.88 200 CYS A CA 1
ATOM 1573 C C . CYS A 1 200 ? 19.013 -9.931 0.392 1.00 93.88 200 CYS A C 1
ATOM 1575 O O . CYS A 1 200 ? 19.986 -9.985 1.154 1.00 93.88 200 CYS A O 1
ATOM 1577 N N . PRO A 1 201 ? 17.943 -9.153 0.662 1.00 92.12 201 PRO A N 1
ATOM 1578 C CA . PRO A 1 201 ? 17.836 -8.367 1.885 1.00 92.12 201 PRO A CA 1
ATOM 1579 C C . PRO A 1 201 ? 17.991 -9.213 3.148 1.00 92.12 201 PRO A C 1
ATOM 1581 O O . PRO A 1 201 ? 17.726 -10.418 3.168 1.00 92.12 201 PRO A O 1
ATOM 1584 N N . VAL A 1 202 ? 18.360 -8.552 4.244 1.00 90.56 202 VAL A N 1
ATOM 1585 C CA . VAL A 1 202 ? 18.447 -9.194 5.558 1.00 90.56 202 VAL A CA 1
ATOM 1586 C C . VAL A 1 202 ? 17.108 -9.847 5.916 1.00 90.56 202 VAL A C 1
ATOM 1588 O O . VAL A 1 202 ? 16.051 -9.229 5.812 1.00 90.56 202 VAL A O 1
ATOM 1591 N N . GLY A 1 203 ? 17.167 -11.106 6.352 1.00 90.75 203 GLY A N 1
ATOM 1592 C CA . GLY A 1 203 ? 15.987 -11.895 6.711 1.00 90.75 203 GLY A CA 1
ATOM 1593 C C . GLY A 1 203 ? 15.354 -12.665 5.551 1.00 90.75 203 GLY A C 1
ATOM 1594 O O . GLY A 1 203 ? 14.390 -13.383 5.796 1.00 90.75 203 GLY A O 1
ATOM 1595 N N . MET A 1 204 ? 15.893 -12.558 4.332 1.00 95.06 204 MET A N 1
ATOM 1596 C CA . MET A 1 204 ? 15.524 -13.383 3.179 1.00 95.06 204 MET A CA 1
ATOM 1597 C C . MET A 1 204 ? 16.623 -14.387 2.825 1.00 95.06 204 MET A C 1
ATOM 1599 O O . MET A 1 204 ? 17.800 -14.188 3.132 1.00 95.06 204 MET A O 1
ATOM 1603 N N . GLU A 1 205 ? 16.229 -15.452 2.136 1.00 94.81 205 GLU A N 1
ATOM 1604 C CA . GLU A 1 205 ? 17.124 -16.458 1.569 1.00 94.81 205 GLU A CA 1
ATOM 1605 C C . GLU A 1 205 ? 17.039 -16.428 0.041 1.00 94.81 205 GLU A C 1
ATOM 1607 O O . GLU A 1 205 ? 15.956 -16.257 -0.519 1.00 94.81 205 GLU A O 1
ATOM 1612 N N . CYS A 1 206 ? 18.176 -16.577 -0.641 1.00 95.81 206 CYS A N 1
ATOM 1613 C CA . CYS A 1 206 ? 18.179 -16.771 -2.087 1.00 95.81 206 CYS A CA 1
ATOM 1614 C C . CYS A 1 206 ? 17.961 -18.243 -2.391 1.00 95.81 206 CYS A C 1
ATOM 1616 O O . CYS A 1 206 ? 18.750 -19.080 -1.953 1.00 95.81 206 CYS A O 1
ATOM 1618 N N . ILE A 1 207 ? 16.934 -18.545 -3.177 1.00 94.75 207 ILE A N 1
ATOM 1619 C CA . ILE A 1 207 ? 16.694 -19.899 -3.661 1.00 94.75 207 ILE A CA 1
ATOM 1620 C C . ILE A 1 207 ? 16.699 -19.936 -5.185 1.00 94.75 207 ILE A C 1
ATOM 1622 O O . ILE A 1 207 ? 16.213 -19.023 -5.859 1.00 94.75 207 ILE A O 1
ATOM 1626 N N . GLU A 1 208 ? 17.216 -21.036 -5.723 1.00 94.44 208 GLU A N 1
ATOM 1627 C CA . GLU A 1 208 ? 16.962 -21.445 -7.097 1.00 94.44 208 GLU A CA 1
ATOM 1628 C C . GLU A 1 208 ? 15.927 -22.573 -7.059 1.00 94.44 208 GLU A C 1
ATOM 1630 O O . GLU A 1 208 ? 16.160 -23.624 -6.461 1.00 94.44 208 GLU A O 1
ATOM 1635 N N . SER A 1 209 ? 14.764 -22.360 -7.671 1.00 91.75 209 SER A N 1
ATOM 1636 C CA . SER A 1 209 ? 13.697 -23.359 -7.732 1.00 91.75 209 SER A CA 1
ATOM 1637 C C . SER A 1 209 ? 13.383 -23.727 -9.178 1.00 91.75 209 SER A C 1
ATOM 1639 O O . SER A 1 209 ? 13.534 -22.920 -10.095 1.00 91.75 209 SER A O 1
ATOM 1641 N N . THR A 1 210 ? 12.981 -24.978 -9.406 1.00 90.88 210 THR A N 1
ATOM 1642 C CA . THR A 1 210 ? 12.448 -25.415 -10.701 1.00 90.88 210 THR A CA 1
ATOM 1643 C C . THR A 1 210 ? 10.984 -25.761 -10.519 1.00 90.88 210 THR A C 1
ATOM 1645 O O . THR A 1 210 ? 10.661 -26.718 -9.820 1.00 90.88 210 THR A O 1
ATOM 1648 N N . VAL A 1 211 ? 10.106 -24.991 -11.151 1.00 87.44 211 VAL A N 1
ATOM 1649 C CA . VAL A 1 211 ? 8.656 -25.168 -11.066 1.00 87.44 211 VAL A CA 1
ATOM 1650 C C . VAL A 1 211 ? 8.148 -25.494 -12.460 1.00 87.44 211 VAL A C 1
ATOM 1652 O O . VAL A 1 211 ? 8.292 -24.701 -13.388 1.00 87.44 211 VAL A O 1
ATOM 1655 N N . ASN A 1 212 ? 7.629 -26.711 -12.621 1.00 84.81 212 ASN A N 1
ATOM 1656 C CA . ASN A 1 212 ? 7.139 -27.257 -13.891 1.00 84.81 212 ASN A CA 1
ATOM 1657 C C . ASN A 1 212 ? 8.121 -27.124 -15.075 1.00 84.81 212 ASN A C 1
ATOM 1659 O O . ASN A 1 212 ? 7.731 -26.946 -16.223 1.00 84.81 212 ASN A O 1
ATOM 1663 N N . GLY A 1 213 ? 9.423 -27.246 -14.797 1.00 84.56 213 GLY A N 1
ATOM 1664 C CA . GLY A 1 213 ? 10.492 -27.174 -15.802 1.00 84.56 213 GLY A CA 1
ATOM 1665 C C . GLY A 1 213 ? 11.061 -25.772 -16.038 1.00 84.56 213 GLY A C 1
ATOM 1666 O O . GLY A 1 213 ? 12.114 -25.658 -16.663 1.00 84.56 213 GLY A O 1
ATOM 1667 N N . ASN A 1 214 ? 10.440 -24.728 -15.485 1.00 85.12 214 ASN A N 1
ATOM 1668 C CA . ASN A 1 214 ? 10.961 -23.364 -15.515 1.00 85.12 214 ASN A CA 1
ATOM 1669 C C . ASN A 1 214 ? 11.839 -23.102 -14.286 1.00 85.12 214 ASN A C 1
ATOM 1671 O O . ASN A 1 214 ? 11.468 -23.456 -13.166 1.00 85.12 214 ASN A O 1
ATOM 1675 N N . LYS A 1 215 ? 13.006 -22.483 -14.492 1.00 88.81 215 LYS A N 1
ATOM 1676 C CA . LYS A 1 215 ? 13.923 -22.101 -13.411 1.00 88.81 215 LYS A CA 1
ATOM 1677 C C . LYS A 1 215 ? 13.615 -20.691 -12.920 1.00 88.81 215 LYS A C 1
ATOM 1679 O O . LYS A 1 215 ? 13.515 -19.768 -13.724 1.00 88.81 215 LYS A O 1
ATOM 1684 N N . TYR A 1 216 ? 13.548 -20.530 -11.607 1.00 90.25 216 TYR A N 1
ATOM 1685 C CA . TYR A 1 216 ? 13.346 -19.257 -10.930 1.00 90.25 216 TYR A CA 1
ATOM 1686 C C . TYR A 1 216 ? 14.473 -19.031 -9.931 1.00 90.25 216 TYR A C 1
ATOM 1688 O O . TYR A 1 216 ? 14.866 -19.950 -9.216 1.00 90.25 216 TYR A O 1
ATOM 1696 N N . VAL A 1 217 ? 14.975 -17.800 -9.884 1.00 93.69 217 VAL A N 1
ATOM 1697 C CA . VAL A 1 217 ? 15.932 -17.345 -8.871 1.00 93.69 217 VAL A CA 1
ATOM 1698 C C . VAL A 1 217 ? 15.299 -16.180 -8.130 1.00 93.69 217 VAL A C 1
ATOM 1700 O O . VAL A 1 217 ? 14.877 -15.205 -8.758 1.00 93.69 217 VAL A O 1
ATOM 1703 N N . GLU A 1 218 ? 15.178 -16.293 -6.813 1.00 92.50 218 GLU A N 1
ATOM 1704 C CA . GLU A 1 218 ? 14.352 -15.387 -6.017 1.00 92.50 218 GLU A CA 1
ATOM 1705 C C . GLU A 1 218 ? 14.850 -15.249 -4.579 1.00 92.50 218 GLU A C 1
ATOM 1707 O O . GLU A 1 218 ? 15.402 -16.180 -3.998 1.00 92.50 218 GLU A O 1
ATOM 1712 N N . CYS A 1 219 ? 14.612 -14.068 -4.005 1.00 93.81 219 CYS A N 1
ATOM 1713 C CA . CYS A 1 219 ? 14.741 -13.833 -2.574 1.00 93.81 219 CYS A CA 1
ATOM 1714 C C . CYS A 1 219 ? 13.407 -14.135 -1.904 1.00 93.81 219 CYS A C 1
ATOM 1716 O O . CYS A 1 219 ? 12.405 -13.459 -2.175 1.00 93.81 219 CYS A O 1
ATOM 1718 N N . VAL A 1 220 ? 13.408 -15.144 -1.042 1.00 93.81 220 VAL A N 1
ATOM 1719 C CA . VAL A 1 220 ? 12.213 -15.655 -0.377 1.00 93.81 220 VAL A CA 1
ATOM 1720 C C . VAL A 1 220 ? 12.276 -15.425 1.113 1.00 93.81 220 VAL A C 1
ATOM 1722 O O . VAL A 1 220 ? 13.343 -15.397 1.730 1.00 93.81 220 VAL A O 1
ATOM 1725 N N . CYS A 1 221 ? 11.097 -15.268 1.696 1.00 94.62 221 CYS A N 1
ATOM 1726 C CA . CYS A 1 221 ? 10.969 -15.228 3.134 1.00 94.62 221 CYS A CA 1
ATOM 1727 C C . CYS A 1 221 ? 11.081 -16.635 3.734 1.00 94.62 221 CYS A C 1
ATOM 1729 O O . CYS A 1 221 ? 10.683 -17.607 3.086 1.00 94.62 221 CYS A O 1
ATOM 1731 N N . PRO A 1 222 ? 11.587 -16.748 4.975 1.00 92.31 222 PRO A N 1
ATOM 1732 C CA . PRO A 1 222 ? 11.623 -18.007 5.702 1.00 92.31 222 PRO A CA 1
ATOM 1733 C C . PRO A 1 222 ? 10.234 -18.659 5.798 1.00 92.31 222 PRO A C 1
ATOM 1735 O O . PRO A 1 222 ? 9.220 -17.954 5.727 1.00 92.31 222 PRO A O 1
ATOM 1738 N N . PRO A 1 223 ? 10.162 -19.984 6.022 1.00 88.38 223 PRO A N 1
ATOM 1739 C CA . PRO A 1 223 ? 8.895 -20.688 6.191 1.00 88.38 223 PRO A CA 1
ATOM 1740 C C . PRO A 1 223 ? 7.968 -20.001 7.207 1.00 88.38 223 PRO A C 1
ATOM 1742 O O . PRO A 1 223 ? 8.402 -19.588 8.281 1.00 88.38 223 PRO A O 1
ATOM 1745 N N . GLY A 1 224 ? 6.685 -19.873 6.855 1.00 86.12 224 GLY A N 1
ATOM 1746 C CA . GLY A 1 224 ? 5.673 -19.193 7.676 1.00 86.12 224 GLY A CA 1
ATOM 1747 C C . GLY A 1 224 ? 5.606 -17.670 7.504 1.00 86.12 224 GLY A C 1
ATOM 1748 O O . GLY A 1 224 ? 4.713 -17.040 8.066 1.00 86.12 224 GLY A O 1
ATOM 1749 N N . LYS A 1 225 ? 6.501 -17.069 6.710 1.00 92.12 225 LYS A N 1
ATOM 1750 C CA . LYS A 1 225 ? 6.472 -15.642 6.368 1.00 92.12 225 LYS A CA 1
ATOM 1751 C C . LYS A 1 225 ? 6.192 -15.419 4.884 1.00 92.12 225 LYS A C 1
ATOM 1753 O O . LYS A 1 225 ? 6.448 -16.275 4.041 1.00 92.12 225 LYS A O 1
ATOM 1758 N N . VAL A 1 226 ? 5.686 -14.233 4.581 1.00 91.38 226 VAL A N 1
ATOM 1759 C CA . VAL A 1 226 ? 5.431 -13.725 3.235 1.00 91.38 226 VAL A CA 1
ATOM 1760 C C . VAL A 1 226 ? 6.224 -12.451 3.010 1.00 91.38 226 VAL A C 1
ATOM 1762 O O . VAL A 1 226 ? 6.593 -11.746 3.952 1.00 91.38 226 VAL A O 1
ATOM 1765 N N . ARG A 1 227 ? 6.481 -12.153 1.743 1.00 90.94 227 ARG A N 1
ATOM 1766 C CA . ARG A 1 227 ? 7.085 -10.898 1.326 1.00 90.94 227 ARG A CA 1
ATOM 1767 C C . ARG A 1 227 ? 5.991 -9.866 1.089 1.00 90.94 227 ARG A C 1
ATOM 1769 O O . ARG A 1 227 ? 5.100 -10.104 0.274 1.00 90.94 227 ARG A O 1
ATOM 1776 N N . ASN A 1 228 ? 6.082 -8.736 1.777 1.00 86.50 228 ASN A N 1
ATOM 1777 C CA . ASN A 1 228 ? 5.142 -7.629 1.628 1.00 86.50 228 ASN A CA 1
ATOM 1778 C C . ASN A 1 228 ? 5.542 -6.668 0.490 1.00 86.50 228 ASN A C 1
ATOM 1780 O O . ASN A 1 228 ? 6.601 -6.798 -0.138 1.00 86.50 228 ASN A O 1
ATOM 1784 N N . LYS A 1 229 ? 4.703 -5.652 0.266 1.00 82.44 229 LYS A N 1
ATOM 1785 C CA . LYS A 1 229 ? 4.857 -4.606 -0.766 1.00 82.44 229 LYS A CA 1
ATOM 1786 C C . LYS A 1 229 ? 6.145 -3.773 -0.624 1.00 82.44 229 LYS A C 1
ATOM 1788 O O . LYS A 1 229 ? 6.614 -3.183 -1.597 1.00 82.44 229 LYS A O 1
ATOM 1793 N N . TRP A 1 230 ? 6.750 -3.755 0.567 1.00 82.19 230 TRP A N 1
ATOM 1794 C CA . TRP A 1 230 ? 8.000 -3.048 0.886 1.00 82.19 230 TRP A CA 1
ATOM 1795 C C . TRP A 1 230 ? 9.233 -3.948 0.830 1.00 82.19 230 TR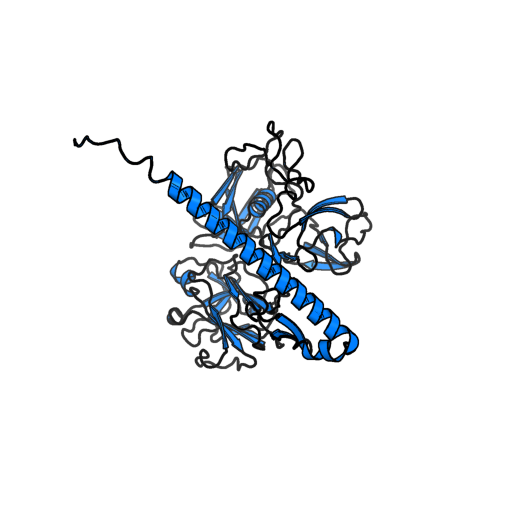P A C 1
ATOM 1797 O O . TRP A 1 230 ? 10.299 -3.554 1.294 1.00 82.19 230 TRP A O 1
ATOM 1807 N N . TYR A 1 231 ? 9.108 -5.141 0.241 1.00 85.81 231 TYR A N 1
ATOM 1808 C CA . TYR A 1 231 ? 10.210 -6.089 0.105 1.00 85.81 231 TYR A CA 1
ATOM 1809 C C . TYR A 1 231 ? 10.787 -6.526 1.462 1.00 85.81 231 TYR A C 1
ATOM 1811 O O . TYR A 1 231 ? 11.987 -6.745 1.611 1.00 85.81 231 TYR A O 1
ATOM 1819 N N . GLN A 1 232 ? 9.908 -6.670 2.455 1.00 89.06 232 GLN A N 1
ATOM 1820 C CA . GLN A 1 232 ? 10.231 -7.146 3.797 1.00 89.06 232 GLN A CA 1
ATOM 1821 C C . GLN A 1 232 ? 9.479 -8.442 4.095 1.00 89.06 232 GLN A C 1
ATOM 1823 O O . GLN A 1 232 ? 8.403 -8.692 3.549 1.00 89.06 232 GLN A O 1
ATOM 1828 N N . CYS A 1 233 ? 10.052 -9.266 4.972 1.00 92.19 233 CYS A N 1
ATOM 1829 C CA . CYS A 1 233 ? 9.406 -10.486 5.435 1.00 92.19 233 CYS A CA 1
ATOM 1830 C C . CYS A 1 233 ? 8.544 -10.234 6.664 1.00 92.19 233 CYS A C 1
ATOM 1832 O O . CYS A 1 233 ? 9.052 -9.818 7.704 1.00 92.19 233 CYS A O 1
ATOM 1834 N N . GLU A 1 234 ? 7.270 -10.593 6.572 1.00 91.50 234 GLU A N 1
ATOM 1835 C CA . GLU A 1 234 ? 6.305 -10.514 7.667 1.00 91.50 234 GLU A CA 1
ATOM 1836 C C . GLU A 1 234 ? 5.494 -11.809 7.767 1.00 91.50 234 GLU A C 1
ATOM 1838 O O . GLU A 1 234 ? 5.408 -12.579 6.810 1.00 91.50 234 GLU A O 1
ATOM 1843 N N . VAL A 1 235 ? 4.915 -12.091 8.935 1.00 91.44 235 VAL A N 1
ATOM 1844 C CA . VAL A 1 235 ? 3.904 -13.152 9.032 1.00 91.44 235 VAL A CA 1
ATOM 1845 C C . VAL A 1 235 ? 2.658 -12.675 8.292 1.00 91.44 235 VAL A C 1
ATOM 1847 O O . VAL A 1 235 ? 2.235 -11.529 8.467 1.00 91.44 235 VAL A O 1
ATOM 1850 N N . PHE A 1 236 ? 2.089 -13.549 7.458 1.00 88.56 236 PHE A N 1
ATOM 1851 C CA . PHE A 1 236 ? 0.898 -13.225 6.679 1.00 88.56 236 PHE A CA 1
ATOM 1852 C C . PHE A 1 236 ? -0.259 -12.847 7.599 1.00 88.56 236 PHE A C 1
ATOM 1854 O O . PHE A 1 236 ? -0.634 -13.610 8.490 1.00 88.56 236 PHE A O 1
ATOM 1861 N N . ARG A 1 237 ? -0.855 -11.686 7.337 1.00 89.12 237 ARG A N 1
ATOM 1862 C CA . ARG A 1 237 ? -2.032 -11.198 8.045 1.00 89.12 237 ARG A CA 1
ATOM 1863 C C . ARG A 1 237 ? -3.046 -10.666 7.059 1.00 89.12 237 ARG A C 1
ATOM 1865 O O . ARG A 1 237 ? -2.705 -10.047 6.056 1.00 89.12 237 ARG A O 1
ATOM 1872 N N . LYS A 1 238 ? -4.316 -10.876 7.382 1.00 90.75 238 LYS A N 1
ATOM 1873 C CA . LYS A 1 238 ? -5.421 -10.280 6.643 1.00 90.75 238 LYS A CA 1
ATOM 1874 C C . LYS A 1 238 ? -5.659 -8.858 7.155 1.00 90.75 238 LYS A C 1
ATOM 1876 O O . LYS A 1 238 ? -5.717 -8.666 8.366 1.00 90.75 238 LYS A O 1
ATOM 1881 N N . ASN A 1 239 ? -5.875 -7.904 6.248 1.00 93.94 239 ASN A N 1
ATOM 1882 C CA . ASN A 1 239 ? -6.470 -6.620 6.615 1.00 93.94 239 ASN A CA 1
ATOM 1883 C C . ASN A 1 239 ? -7.908 -6.871 7.111 1.00 93.94 239 ASN A C 1
ATOM 1885 O O . ASN A 1 239 ? -8.796 -7.229 6.332 1.00 93.94 239 ASN A O 1
ATOM 1889 N N . LEU A 1 240 ? -8.117 -6.729 8.417 1.00 96.75 240 LEU A N 1
ATOM 1890 C CA . LEU A 1 240 ? -9.389 -6.958 9.097 1.00 96.75 240 LEU A CA 1
ATOM 1891 C C . LEU A 1 240 ? -10.435 -5.899 8.740 1.00 96.75 240 LEU A C 1
ATOM 1893 O O . LEU A 1 240 ? -11.626 -6.207 8.773 1.00 96.75 240 LEU A O 1
ATOM 1897 N N . ALA A 1 241 ? -9.993 -4.691 8.378 1.00 97.94 241 ALA A N 1
ATOM 1898 C CA . ALA A 1 241 ? -10.847 -3.566 8.019 1.00 97.94 241 ALA A CA 1
ATOM 1899 C C . ALA A 1 241 ? -11.363 -3.634 6.577 1.00 97.94 241 ALA A C 1
ATOM 1901 O O . ALA A 1 241 ? -12.370 -3.003 6.282 1.00 97.94 241 ALA A O 1
ATOM 1902 N N . LEU A 1 242 ? -10.742 -4.427 5.697 1.00 95.56 242 LEU A N 1
ATOM 1903 C CA . LEU A 1 242 ? -11.112 -4.483 4.282 1.00 95.56 242 LEU A CA 1
ATOM 1904 C C . LEU A 1 242 ? -12.608 -4.810 4.087 1.00 95.56 242 LEU A C 1
ATOM 1906 O O . LEU A 1 242 ? -13.096 -5.869 4.504 1.00 95.56 242 LEU A O 1
ATOM 1910 N N . HIS A 1 243 ? -13.310 -3.895 3.418 1.00 95.44 243 HIS A N 1
ATOM 1911 C CA . HIS A 1 243 ? -14.748 -3.890 3.132 1.00 95.44 243 HIS A CA 1
ATOM 1912 C C . HIS A 1 243 ? -15.649 -3.967 4.373 1.00 95.44 243 HIS A C 1
ATOM 1914 O O . HIS A 1 243 ? -16.768 -4.490 4.313 1.00 95.44 243 HIS A O 1
ATOM 1920 N N . LYS A 1 244 ? -15.163 -3.480 5.515 1.00 97.56 244 LYS A N 1
ATOM 1921 C CA . LYS A 1 244 ? -15.944 -3.380 6.747 1.00 97.56 244 LYS A CA 1
ATOM 1922 C C . LYS A 1 244 ? -16.673 -2.042 6.848 1.00 97.56 244 LYS A C 1
ATOM 1924 O O . LYS A 1 244 ? -16.223 -1.072 6.255 1.00 97.56 244 LYS A O 1
ATOM 1929 N N . PRO A 1 245 ? -17.795 -1.962 7.587 1.00 97.94 245 PRO A N 1
ATOM 1930 C CA . PRO A 1 245 ? -18.551 -0.720 7.695 1.00 97.94 245 PRO A CA 1
ATOM 1931 C C . PRO A 1 245 ? -17.741 0.407 8.366 1.00 97.94 245 PRO A C 1
ATOM 1933 O O . PRO A 1 245 ? -17.316 0.239 9.516 1.00 97.94 245 PRO A O 1
ATOM 1936 N N . PRO A 1 246 ? -17.566 1.559 7.693 1.00 97.38 246 PRO A N 1
ATOM 1937 C CA . PRO A 1 246 ? -16.978 2.753 8.284 1.00 97.38 246 PRO A CA 1
ATOM 1938 C C . PRO A 1 246 ? -18.051 3.657 8.922 1.00 97.38 246 PRO A C 1
ATOM 1940 O O . PRO A 1 246 ? -19.174 3.770 8.424 1.00 97.38 246 PRO A O 1
ATOM 1943 N N . TYR A 1 247 ? -17.701 4.343 10.012 1.00 96.69 247 TYR A N 1
ATOM 1944 C CA . TYR A 1 247 ? -18.572 5.250 10.771 1.00 96.69 247 TYR A CA 1
ATOM 1945 C C . TYR A 1 247 ? -17.844 6.530 11.147 1.00 96.69 247 TYR A C 1
ATOM 1947 O O . TYR A 1 247 ? -16.674 6.464 11.512 1.00 96.69 247 TYR A O 1
ATOM 1955 N N . TYR A 1 248 ? -18.545 7.669 11.133 1.00 94.94 248 TYR A N 1
ATOM 1956 C CA . TYR A 1 248 ? -17.966 9.000 11.360 1.00 94.94 248 TYR A CA 1
ATOM 1957 C C . TYR A 1 248 ? -18.689 9.773 12.453 1.00 94.94 248 TYR A C 1
ATOM 1959 O O . TYR A 1 248 ? -19.908 9.650 12.610 1.00 94.94 248 TYR A O 1
ATOM 1967 N N . SER A 1 249 ? -17.936 10.633 13.135 1.00 94.44 249 SER A N 1
ATOM 1968 C CA . SER A 1 249 ? -18.471 11.654 14.034 1.00 94.44 249 SER A CA 1
ATOM 1969 C C . SER A 1 249 ? -19.296 12.712 13.296 1.00 94.44 249 SER A C 1
ATOM 1971 O O . SER A 1 249 ? -20.325 13.158 13.804 1.00 94.44 249 SER A O 1
ATOM 1973 N N . SER A 1 250 ? -18.898 13.068 12.074 1.00 93.00 250 SER A N 1
ATOM 1974 C CA . SER A 1 250 ? -19.625 13.983 11.193 1.00 93.00 250 SER A CA 1
ATOM 1975 C C . SER A 1 250 ? -19.647 13.489 9.747 1.00 93.00 250 SER A C 1
ATOM 1977 O O . SER A 1 250 ? -18.852 12.651 9.331 1.00 93.00 250 SER A O 1
ATOM 1979 N N . THR A 1 251 ? -20.599 13.984 8.963 1.00 81.81 251 THR A N 1
ATOM 1980 C CA . THR A 1 251 ? -20.675 13.709 7.527 1.00 81.81 251 THR A CA 1
ATOM 1981 C C . THR A 1 251 ? -20.104 14.879 6.749 1.00 81.81 251 THR A C 1
ATOM 1983 O O . THR A 1 251 ? -20.586 16.001 6.895 1.00 81.81 251 THR A O 1
ATOM 1986 N N . TYR A 1 252 ? -19.115 14.605 5.903 1.00 82.06 252 TYR A N 1
ATOM 1987 C CA . TYR A 1 252 ? -18.797 15.473 4.778 1.00 82.06 252 TYR A CA 1
ATOM 1988 C C . TYR A 1 252 ? -19.728 15.162 3.605 1.00 82.06 252 TYR A C 1
ATOM 1990 O O . TYR A 1 252 ? -20.153 14.014 3.456 1.00 82.06 252 TYR A O 1
ATOM 1998 N N . ASP A 1 253 ? -20.046 16.167 2.790 1.00 85.12 253 ASP A N 1
ATOM 1999 C CA . ASP A 1 253 ? -20.841 15.960 1.582 1.00 85.12 253 ASP A CA 1
ATOM 2000 C C . ASP A 1 253 ? -20.091 15.023 0.632 1.00 85.12 253 ASP A C 1
ATOM 2002 O O . ASP A 1 253 ? -18.972 15.314 0.204 1.00 85.12 253 ASP A O 1
ATOM 2006 N N . GLU A 1 254 ? -20.707 13.886 0.316 1.00 88.00 254 GLU A N 1
ATOM 2007 C CA . GLU A 1 254 ? -20.117 12.894 -0.576 1.00 88.00 254 GLU A CA 1
ATOM 2008 C C . GLU A 1 254 ? -20.167 13.388 -2.019 1.00 88.00 254 GLU A C 1
ATOM 2010 O O . GLU A 1 254 ? -21.238 13.686 -2.555 1.00 88.00 254 GLU A O 1
ATOM 2015 N N . HIS A 1 255 ? -19.005 13.487 -2.654 1.00 87.31 255 HIS A N 1
ATOM 2016 C CA . HIS A 1 255 ? -18.894 13.973 -4.021 1.00 87.31 255 HIS A CA 1
ATOM 2017 C C . HIS A 1 255 ? -17.580 13.531 -4.665 1.00 87.31 255 HIS A C 1
ATOM 2019 O O . HIS A 1 255 ? -16.600 13.239 -3.981 1.00 87.31 255 HIS A O 1
ATOM 2025 N N . ASP A 1 256 ? -17.559 13.524 -5.994 1.00 84.75 256 ASP A N 1
ATOM 2026 C CA . ASP A 1 256 ? -16.348 13.329 -6.786 1.00 84.75 256 ASP A CA 1
ATOM 2027 C C . ASP A 1 256 ? -15.840 14.696 -7.260 1.00 84.75 256 ASP A C 1
ATOM 2029 O O . ASP A 1 256 ? -16.558 15.435 -7.943 1.00 84.75 256 ASP A O 1
ATOM 2033 N N . ASN A 1 257 ? -14.628 15.070 -6.848 1.00 80.69 257 ASN A N 1
ATOM 2034 C CA . ASN A 1 257 ? -13.989 16.313 -7.252 1.00 80.69 257 ASN A CA 1
ATOM 2035 C C . ASN A 1 257 ? -12.599 16.024 -7.836 1.00 80.69 257 ASN A C 1
ATOM 2037 O O . ASN A 1 257 ? -11.692 15.667 -7.081 1.00 80.69 257 ASN A O 1
ATOM 2041 N N . PRO A 1 258 ? -12.361 16.318 -9.127 1.00 73.94 258 PRO A N 1
ATOM 2042 C CA . PRO A 1 258 ? -11.091 16.011 -9.794 1.00 73.94 258 PRO A CA 1
ATOM 2043 C C . PRO A 1 258 ? -9.876 16.749 -9.205 1.00 73.94 258 PRO A C 1
ATOM 2045 O O . PRO A 1 258 ? -8.734 16.420 -9.520 1.00 73.94 258 PRO A O 1
ATOM 2048 N N . THR A 1 259 ? -10.109 17.763 -8.362 1.00 71.19 259 THR A N 1
ATOM 2049 C CA . THR A 1 259 ? -9.060 18.521 -7.663 1.00 71.19 259 THR A CA 1
ATOM 2050 C C . THR A 1 259 ? -8.963 18.199 -6.173 1.00 71.19 259 THR A C 1
ATOM 2052 O O . THR A 1 259 ? -7.876 18.294 -5.609 1.00 71.19 259 THR A O 1
ATOM 2055 N N . MET A 1 260 ? -10.073 17.839 -5.518 1.00 72.56 260 MET A N 1
ATOM 2056 C CA . MET A 1 260 ? -10.121 17.641 -4.060 1.00 72.56 260 MET A CA 1
ATOM 2057 C C . MET A 1 260 ? -10.216 16.175 -3.627 1.00 72.56 260 MET A C 1
ATOM 2059 O O . MET A 1 260 ? -10.169 15.925 -2.422 1.00 72.56 260 MET A O 1
ATOM 2063 N N . GLY A 1 261 ? -10.354 15.234 -4.560 1.00 80.69 261 GLY A N 1
ATOM 2064 C CA . GLY A 1 261 ? -10.559 13.819 -4.260 1.00 80.69 261 GLY A CA 1
ATOM 2065 C C . GLY A 1 261 ? -12.000 13.358 -4.460 1.00 80.69 261 GLY A C 1
ATOM 2066 O O . GLY A 1 261 ? -12.918 14.172 -4.584 1.00 80.69 261 GLY A O 1
ATOM 2067 N N . ALA A 1 262 ? -12.193 12.043 -4.438 1.00 86.62 262 ALA A N 1
ATOM 2068 C CA . ALA A 1 262 ? -13.497 11.412 -4.292 1.00 86.62 262 ALA A CA 1
ATOM 2069 C C . ALA A 1 262 ? -13.770 11.183 -2.801 1.00 86.62 262 ALA A C 1
ATOM 2071 O O . ALA A 1 262 ? -13.034 10.459 -2.134 1.00 86.62 262 ALA A O 1
ATOM 2072 N N . HIS A 1 263 ? -14.809 11.823 -2.264 1.00 89.88 263 HIS A N 1
ATOM 2073 C CA . HIS A 1 263 ? -15.127 11.808 -0.836 1.00 89.88 263 HIS A CA 1
ATOM 2074 C C . HIS A 1 263 ? -16.271 10.841 -0.578 1.00 89.88 263 HIS A C 1
ATOM 2076 O O . HIS A 1 263 ? -17.432 11.203 -0.739 1.00 89.88 263 HIS A O 1
ATOM 2082 N N . TYR A 1 264 ? -15.956 9.621 -0.156 1.00 92.88 264 TYR A N 1
ATOM 2083 C CA . TYR A 1 264 ? -16.963 8.615 0.180 1.00 92.88 264 TYR A CA 1
ATOM 2084 C C . TYR A 1 264 ? -16.526 7.815 1.389 1.00 92.88 264 TYR A C 1
ATOM 2086 O O . TYR A 1 264 ? -15.347 7.492 1.540 1.00 92.88 264 TYR A O 1
ATOM 2094 N N . LYS A 1 265 ? -17.486 7.428 2.240 1.00 93.31 265 LYS A 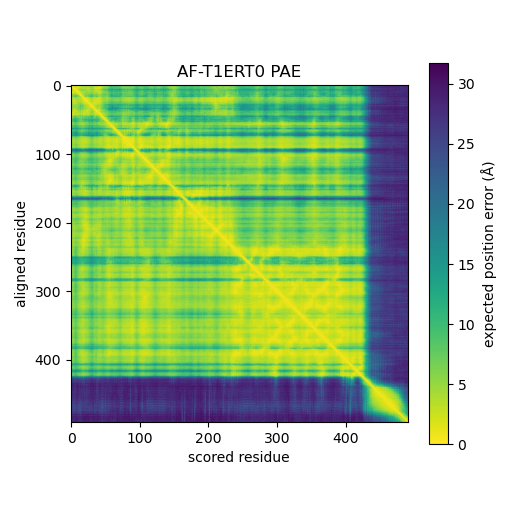N 1
ATOM 2095 C CA . LYS A 1 265 ? -17.124 6.718 3.473 1.00 93.31 265 LYS A CA 1
ATOM 2096 C C . LYS A 1 265 ? -16.429 5.388 3.210 1.00 93.31 265 LYS A C 1
ATOM 2098 O O . LYS A 1 265 ? -15.542 4.976 3.945 1.00 93.31 265 LYS A O 1
ATOM 2103 N N . ILE A 1 266 ? -16.851 4.712 2.147 1.00 94.50 266 ILE A N 1
ATOM 2104 C CA . ILE A 1 266 ? -16.343 3.390 1.790 1.00 94.50 266 ILE A CA 1
ATOM 2105 C C . ILE A 1 266 ? -14.824 3.381 1.583 1.00 94.50 266 ILE A C 1
ATOM 2107 O O . ILE A 1 266 ? -14.194 2.372 1.888 1.00 94.50 266 ILE A O 1
ATOM 2111 N N . HIS A 1 267 ? -14.242 4.513 1.171 1.00 95.56 267 HIS A N 1
ATOM 2112 C CA . HIS A 1 267 ? -12.807 4.648 0.933 1.00 95.56 267 HIS A CA 1
ATOM 2113 C C . HIS A 1 267 ? -11.961 4.474 2.189 1.00 95.56 267 HIS A C 1
ATOM 2115 O O . HIS A 1 267 ? -10.791 4.182 2.076 1.00 95.56 267 HIS A O 1
ATOM 2121 N N . LEU A 1 268 ? -12.516 4.553 3.402 1.00 97.12 268 LEU A N 1
ATOM 2122 C CA . LEU A 1 268 ? -11.725 4.237 4.595 1.00 97.12 268 LEU A CA 1
ATOM 2123 C C . LEU A 1 268 ? -11.244 2.771 4.613 1.00 97.12 268 LEU A C 1
ATOM 2125 O O . LEU A 1 268 ? -10.332 2.444 5.365 1.00 97.12 268 LEU A O 1
ATOM 2129 N N . THR A 1 269 ? -11.900 1.884 3.861 1.00 97.00 269 THR A N 1
ATOM 2130 C CA . THR A 1 269 ? -11.757 0.427 3.994 1.00 97.00 269 THR A CA 1
ATOM 2131 C C . THR A 1 269 ? -11.850 -0.328 2.670 1.00 97.00 269 THR A C 1
ATOM 2133 O O . THR A 1 269 ? -12.073 -1.542 2.662 1.00 97.00 269 THR A O 1
ATOM 2136 N N . ASP A 1 270 ? -11.785 0.345 1.526 1.00 93.75 270 ASP A N 1
ATOM 2137 C CA . ASP A 1 270 ? -11.981 -0.312 0.229 1.00 93.75 270 ASP A CA 1
ATOM 2138 C C . ASP A 1 270 ? -10.691 -0.932 -0.328 1.00 93.75 270 ASP A C 1
ATOM 2140 O O . ASP A 1 270 ? -10.718 -1.600 -1.368 1.00 93.75 270 ASP A O 1
ATOM 2144 N N . GLY A 1 271 ? -9.580 -0.769 0.393 1.00 90.06 271 GLY A N 1
ATOM 2145 C CA . GLY A 1 271 ? -8.261 -1.216 -0.012 1.00 90.06 271 GLY A CA 1
ATOM 2146 C C . GLY A 1 271 ? -7.565 -0.228 -0.943 1.00 90.06 271 GLY A C 1
ATOM 2147 O O . GLY A 1 271 ? -6.553 -0.616 -1.540 1.00 90.06 271 GLY A O 1
ATOM 2148 N N . ASN A 1 272 ? -8.080 1.000 -1.112 1.00 88.50 272 ASN A N 1
ATOM 2149 C CA . ASN A 1 272 ? -7.541 2.014 -2.008 1.00 88.50 272 ASN A CA 1
ATOM 2150 C C . ASN A 1 272 ? -6.800 3.156 -1.298 1.00 88.50 272 ASN A C 1
ATOM 2152 O O . ASN A 1 272 ? -7.350 4.186 -0.954 1.00 88.50 272 ASN A O 1
ATOM 2156 N N . TYR A 1 273 ? -5.481 3.035 -1.223 1.00 88.44 273 TYR A N 1
ATOM 2157 C CA . TYR A 1 273 ? -4.593 4.028 -0.618 1.00 88.44 273 TYR A CA 1
ATOM 2158 C C . TYR A 1 273 ? -3.946 5.013 -1.618 1.00 88.44 273 TYR A C 1
ATOM 2160 O O . TYR A 1 273 ? -2.821 5.474 -1.402 1.00 88.44 273 TYR A O 1
ATOM 2168 N N . ASP A 1 274 ? -4.622 5.328 -2.730 1.00 86.75 274 ASP A N 1
ATOM 2169 C CA . ASP A 1 274 ? -4.105 6.250 -3.758 1.00 86.75 274 ASP A CA 1
ATOM 2170 C C . ASP A 1 274 ? -4.083 7.725 -3.326 1.00 86.75 274 ASP A C 1
ATOM 2172 O O . ASP A 1 274 ? -3.450 8.542 -3.982 1.00 86.75 274 ASP A O 1
ATOM 2176 N N . GLY A 1 275 ? -4.732 8.078 -2.214 1.00 90.00 275 GLY A N 1
ATOM 2177 C CA . GLY A 1 275 ? -4.765 9.448 -1.709 1.00 90.00 275 GLY A CA 1
ATOM 2178 C C . GLY A 1 275 ? -5.776 10.371 -2.396 1.00 90.00 275 GLY A C 1
ATOM 2179 O O . GLY A 1 275 ? -5.965 11.490 -1.911 1.00 90.00 275 GLY A O 1
ATOM 2180 N N . TYR A 1 276 ? -6.424 9.917 -3.473 1.00 91.19 276 TYR A N 1
ATOM 2181 C CA . TYR A 1 276 ? -7.513 10.599 -4.179 1.00 91.19 276 TYR A CA 1
ATOM 2182 C C . TYR A 1 276 ? -8.878 10.158 -3.659 1.00 91.19 276 TYR A C 1
ATOM 2184 O O . TYR A 1 276 ? -9.735 10.992 -3.369 1.00 91.19 276 TYR A O 1
ATOM 2192 N N . HIS A 1 277 ? -9.070 8.848 -3.531 1.00 92.94 277 HIS A N 1
ATOM 2193 C CA . HIS A 1 277 ? -10.257 8.258 -2.936 1.00 92.94 277 HIS A CA 1
ATOM 2194 C C . HIS A 1 277 ? -10.106 8.325 -1.423 1.00 92.94 277 HIS A C 1
ATOM 2196 O O . HIS A 1 277 ? -9.219 7.696 -0.854 1.00 92.94 277 HIS A O 1
ATOM 2202 N N . ILE A 1 278 ? -10.912 9.164 -0.778 1.00 94.94 278 ILE A N 1
ATOM 2203 C CA . ILE A 1 278 ? -10.728 9.509 0.627 1.00 94.94 278 ILE A CA 1
ATOM 2204 C C . ILE A 1 278 ? -12.033 9.498 1.406 1.00 94.94 278 ILE A C 1
ATOM 2206 O O . ILE A 1 278 ? -13.127 9.747 0.902 1.00 94.94 278 ILE A O 1
ATOM 2210 N N . SER A 1 279 ? -11.887 9.244 2.695 1.00 95.19 279 SER A N 1
ATOM 2211 C CA . SER A 1 279 ? -12.886 9.490 3.722 1.00 95.19 279 SER A CA 1
ATOM 2212 C C . SER A 1 279 ? -12.561 10.772 4.461 1.00 95.19 279 SER A C 1
ATOM 2214 O O . SER A 1 279 ? -11.392 11.041 4.726 1.00 95.19 279 SER A O 1
ATOM 2216 N N . HIS A 1 280 ? -13.580 11.571 4.774 1.00 94.81 280 HIS A N 1
ATOM 2217 C CA . HIS A 1 280 ? -13.401 12.925 5.291 1.00 94.81 280 HIS A CA 1
ATOM 2218 C C . HIS A 1 280 ? -14.476 13.287 6.322 1.00 94.81 280 HIS A C 1
ATOM 2220 O O . HIS A 1 280 ? -15.655 12.971 6.143 1.00 94.81 280 HIS A O 1
ATOM 2226 N N . ILE A 1 281 ? -14.055 13.977 7.382 1.00 94.31 281 ILE A N 1
ATOM 2227 C CA . ILE A 1 281 ? -14.903 14.531 8.447 1.00 94.31 281 ILE A CA 1
ATOM 2228 C C . ILE A 1 281 ? -14.639 16.036 8.618 1.00 94.31 281 ILE A C 1
ATOM 2230 O O . ILE A 1 281 ? -13.564 16.519 8.249 1.00 94.31 281 ILE A O 1
ATOM 2234 N N . LEU A 1 282 ? -15.625 16.766 9.158 1.00 91.56 282 LEU A N 1
ATOM 2235 C CA . LEU A 1 282 ? -15.641 18.238 9.266 1.00 91.56 282 LEU A CA 1
ATOM 2236 C C . LEU A 1 282 ? -15.759 18.807 10.692 1.00 91.56 282 LEU A C 1
ATOM 2238 O O . LEU A 1 282 ? -15.936 20.013 10.888 1.00 91.56 282 LEU A O 1
ATOM 2242 N N . ASP A 1 283 ? -15.736 17.964 11.710 1.00 88.69 283 ASP A N 1
ATOM 2243 C CA . ASP A 1 283 ? -15.897 18.385 13.093 1.00 88.69 283 ASP A CA 1
ATOM 2244 C C . ASP A 1 283 ? -14.546 18.528 13.798 1.00 88.69 283 ASP A C 1
ATOM 2246 O O . ASP A 1 283 ? -13.611 17.780 13.535 1.00 88.69 283 ASP A O 1
ATOM 2250 N N . ALA A 1 284 ? -14.448 19.497 14.714 1.00 85.69 284 ALA A N 1
ATOM 2251 C CA . ALA A 1 284 ? -13.288 19.614 15.603 1.00 85.69 284 ALA A CA 1
ATOM 2252 C C . ALA A 1 284 ? -13.401 18.720 16.842 1.00 85.69 284 ALA A C 1
ATOM 2254 O O . ALA A 1 284 ? -12.401 18.331 17.433 1.00 85.69 284 ALA A O 1
ATOM 2255 N N . MET A 1 285 ? -14.629 18.410 17.253 1.00 84.56 285 MET A N 1
ATOM 2256 C CA . MET A 1 285 ? -14.917 17.484 18.337 1.00 84.56 285 MET A CA 1
ATOM 2257 C C . MET A 1 285 ? -16.277 16.836 18.049 1.00 84.56 285 MET A C 1
ATOM 2259 O O . MET A 1 285 ? -17.221 17.569 17.741 1.00 84.56 285 MET A O 1
ATOM 2263 N N . PRO A 1 286 ? -16.396 15.500 18.136 1.00 89.00 286 PRO A N 1
ATOM 2264 C CA . PRO A 1 286 ? -15.402 14.546 18.643 1.00 89.00 286 PRO A CA 1
ATOM 2265 C C . PRO A 1 286 ? -14.371 14.029 17.616 1.00 89.00 286 PRO A C 1
ATOM 2267 O O . PRO A 1 286 ? -13.503 13.244 17.995 1.00 89.00 286 PRO A O 1
ATOM 2270 N N . ALA A 1 287 ? -14.442 14.471 16.356 1.00 94.25 287 ALA A N 1
ATOM 2271 C CA . ALA A 1 287 ? -13.441 14.289 15.299 1.00 94.25 287 ALA A CA 1
ATOM 2272 C C . ALA A 1 287 ? -12.866 12.863 15.200 1.00 94.25 287 ALA A C 1
ATOM 2274 O O . ALA A 1 287 ? -11.679 12.633 15.444 1.00 94.25 287 ALA A O 1
ATOM 2275 N N . TRP A 1 288 ? -13.711 11.885 14.865 1.00 95.69 288 TRP A N 1
ATOM 2276 C CA . TRP A 1 288 ? -13.289 10.494 14.708 1.00 95.69 288 TRP A CA 1
ATOM 2277 C C . TRP A 1 288 ? -13.848 9.849 13.442 1.00 95.69 288 TRP A C 1
ATOM 2279 O O . TRP A 1 288 ? -14.993 10.060 13.038 1.00 95.69 288 TRP A O 1
ATOM 2289 N N . MET A 1 289 ? -13.021 8.990 12.852 1.00 96.88 289 MET A N 1
ATOM 2290 C CA . MET A 1 289 ? -13.442 7.968 11.901 1.00 96.88 289 MET A CA 1
ATOM 2291 C C . MET A 1 289 ? -13.233 6.601 12.542 1.00 96.88 289 MET A C 1
ATOM 2293 O O . MET A 1 289 ? -12.259 6.400 13.263 1.00 96.88 289 MET A O 1
ATOM 2297 N N . ALA A 1 290 ? -14.148 5.669 12.312 1.00 97.56 290 ALA A N 1
ATOM 2298 C CA . ALA A 1 290 ? -14.105 4.347 12.912 1.00 97.56 290 ALA A CA 1
ATOM 2299 C C . ALA A 1 290 ? -14.454 3.256 11.906 1.00 97.56 290 ALA A C 1
ATOM 2301 O O . ALA A 1 290 ? -15.221 3.484 10.973 1.00 97.56 290 ALA A O 1
ATOM 2302 N N . VAL A 1 291 ? -13.936 2.056 12.142 1.00 98.44 291 VAL A N 1
ATOM 2303 C CA . VAL A 1 291 ? -14.280 0.845 11.392 1.00 98.44 291 VAL A CA 1
ATOM 2304 C C . VAL A 1 291 ? -14.828 -0.198 12.357 1.00 98.44 291 VAL A C 1
ATOM 2306 O O . VAL A 1 291 ? -14.202 -0.484 13.379 1.00 98.44 291 VAL A O 1
ATOM 2309 N N . ASP A 1 292 ? -15.985 -0.774 12.027 1.00 98.44 292 ASP A N 1
ATOM 2310 C CA . ASP A 1 292 ? -16.549 -1.929 12.732 1.00 98.44 292 ASP A CA 1
ATOM 2311 C C . ASP A 1 292 ? -16.041 -3.230 12.103 1.00 98.44 292 ASP A C 1
ATOM 2313 O O . ASP A 1 292 ? -16.478 -3.633 11.027 1.00 98.44 292 ASP A O 1
ATOM 2317 N N . LEU A 1 293 ? -15.148 -3.928 12.799 1.00 98.25 293 LEU A N 1
ATOM 2318 C CA . LEU A 1 293 ? -14.552 -5.186 12.349 1.00 98.25 293 LEU A CA 1
ATOM 2319 C C . LEU A 1 293 ? -15.560 -6.351 12.277 1.00 98.25 293 LEU A C 1
ATOM 2321 O O . LEU A 1 293 ? -15.234 -7.407 11.728 1.00 98.25 293 LEU A O 1
ATOM 2325 N N . LEU A 1 294 ? -16.784 -6.171 12.793 1.00 97.38 294 LEU A N 1
ATOM 2326 C CA . LEU A 1 294 ? -17.883 -7.147 12.893 1.00 97.38 294 LEU A CA 1
ATOM 2327 C C . LEU A 1 294 ? -17.604 -8.353 13.804 1.00 97.38 294 LEU A C 1
ATOM 2329 O O . LEU A 1 294 ? -18.477 -9.195 14.012 1.00 97.38 294 LEU A O 1
ATOM 2333 N N . SER A 1 295 ? -16.395 -8.473 14.338 1.00 96.62 295 SER A N 1
ATOM 2334 C CA . SER A 1 295 ? -15.957 -9.530 15.249 1.00 96.62 295 SER A CA 1
ATOM 2335 C C . SER A 1 295 ? -14.885 -8.972 16.181 1.00 96.62 295 SER A C 1
ATOM 2337 O O . SER A 1 295 ? -14.355 -7.888 15.931 1.00 96.62 295 SER A O 1
ATOM 2339 N N . LEU A 1 296 ? -14.603 -9.689 17.268 1.00 96.94 296 LEU A N 1
ATOM 2340 C CA . LEU A 1 296 ? -13.589 -9.287 18.237 1.00 96.94 296 LEU A CA 1
ATOM 2341 C C . LEU A 1 296 ? -12.207 -9.771 17.813 1.00 96.94 296 LEU A C 1
ATOM 2343 O O . LEU A 1 296 ? -12.029 -10.946 17.495 1.00 96.94 296 LEU A O 1
ATOM 2347 N N . TYR A 1 297 ? -11.241 -8.860 17.865 1.00 97.31 297 TYR A N 1
ATOM 2348 C CA . TYR A 1 297 ? -9.841 -9.111 17.547 1.00 97.31 297 TYR A CA 1
ATOM 2349 C C . TYR A 1 297 ? -8.926 -8.428 18.559 1.00 97.31 297 TYR A C 1
ATOM 2351 O O . TYR A 1 297 ? -9.212 -7.325 19.026 1.00 97.31 297 TYR A O 1
ATOM 2359 N N . CYS A 1 298 ? -7.791 -9.055 18.844 1.00 97.19 298 CYS A N 1
ATOM 2360 C CA . CYS A 1 298 ? -6.649 -8.382 19.447 1.00 97.19 298 CYS A CA 1
ATOM 2361 C C . CYS A 1 298 ? -5.904 -7.630 18.338 1.00 97.19 298 CYS A C 1
ATOM 2363 O O . CYS A 1 298 ? -5.302 -8.256 17.469 1.00 97.19 298 CYS A O 1
ATOM 2365 N N . VAL A 1 299 ? -5.963 -6.297 18.317 1.00 97.94 299 VAL A N 1
ATOM 2366 C CA . VAL A 1 299 ? -5.306 -5.499 17.265 1.00 97.94 299 VAL A CA 1
ATOM 2367 C C . VAL A 1 299 ? -3.827 -5.312 17.601 1.00 97.94 299 VAL A C 1
ATOM 2369 O O . VAL A 1 299 ? -3.479 -4.862 18.690 1.00 97.94 299 VAL A O 1
ATOM 2372 N N . GLY A 1 300 ? -2.951 -5.664 16.659 1.00 97.69 300 GLY A N 1
ATOM 2373 C CA . GLY A 1 300 ? -1.502 -5.529 16.810 1.00 97.69 300 GLY A CA 1
ATOM 2374 C C . GLY A 1 300 ? -0.993 -4.203 16.271 1.00 97.69 300 GLY A C 1
ATOM 2375 O O . GLY A 1 300 ? -0.277 -3.470 16.947 1.00 97.69 300 GLY A O 1
ATOM 2376 N N . PHE A 1 301 ? -1.366 -3.881 15.037 1.00 97.81 301 PHE A N 1
ATOM 2377 C CA . PHE A 1 301 ? -0.995 -2.624 14.402 1.00 97.81 301 PHE A CA 1
ATOM 2378 C C . PHE A 1 301 ? -2.006 -2.240 13.327 1.00 97.81 301 PHE A C 1
ATOM 2380 O O . PHE A 1 301 ? -2.799 -3.062 12.861 1.00 97.81 301 PHE A O 1
ATOM 2387 N N . ILE A 1 302 ? -1.950 -0.982 12.918 1.00 98.12 302 ILE A N 1
ATOM 2388 C CA . ILE A 1 302 ? -2.730 -0.444 11.807 1.00 98.12 302 ILE A CA 1
ATOM 2389 C C . ILE A 1 302 ? -1.798 0.247 10.817 1.00 98.12 302 ILE A C 1
ATOM 2391 O O . ILE A 1 302 ? -0.697 0.682 11.174 1.00 98.12 302 ILE A O 1
ATOM 2395 N N . ARG A 1 303 ? -2.250 0.363 9.570 1.00 97.25 303 ARG A N 1
ATOM 2396 C CA . ARG A 1 303 ? -1.634 1.220 8.555 1.00 97.25 303 ARG A CA 1
ATOM 2397 C C . ARG A 1 303 ? -2.658 2.256 8.128 1.00 97.25 303 ARG A C 1
ATOM 2399 O O . ARG A 1 303 ? -3.747 1.912 7.687 1.00 97.25 303 ARG A O 1
ATOM 2406 N N . ALA A 1 304 ? -2.299 3.518 8.274 1.00 97.81 304 ALA A N 1
ATOM 2407 C CA . ALA A 1 304 ? -3.112 4.647 7.869 1.00 97.81 304 ALA A CA 1
ATOM 2408 C C . ALA A 1 304 ? -2.479 5.305 6.644 1.00 97.81 304 ALA A C 1
ATOM 2410 O O . ALA A 1 304 ? -1.286 5.607 6.651 1.00 97.81 304 ALA A O 1
ATOM 2411 N N . TYR A 1 305 ? -3.264 5.550 5.603 1.00 96.31 305 TYR A N 1
ATOM 2412 C CA . TYR A 1 305 ? -2.802 6.231 4.399 1.00 96.31 305 TYR A CA 1
ATOM 2413 C C . TYR A 1 305 ? -3.435 7.607 4.328 1.00 96.31 305 TYR A C 1
ATOM 2415 O O . TYR A 1 305 ? -4.656 7.747 4.377 1.00 96.31 305 TYR A O 1
ATOM 2423 N N . ASN A 1 306 ? -2.603 8.638 4.243 1.00 95.88 306 ASN A N 1
ATOM 2424 C CA . ASN A 1 306 ? -3.095 10.004 4.180 1.00 95.88 306 ASN A CA 1
ATOM 2425 C C . ASN A 1 306 ? -3.695 10.310 2.800 1.00 95.88 306 ASN A C 1
ATOM 2427 O O . ASN A 1 306 ? -3.440 9.613 1.818 1.00 95.88 306 ASN A O 1
ATOM 2431 N N . ARG A 1 307 ? -4.454 11.398 2.714 1.00 93.88 307 ARG A N 1
ATOM 2432 C CA . ARG A 1 307 ? -4.844 11.977 1.427 1.00 93.88 307 ARG A CA 1
ATOM 2433 C C . ARG A 1 307 ? -3.653 12.638 0.730 1.00 93.88 307 ARG A C 1
ATOM 2435 O O . ARG A 1 307 ? -2.686 13.047 1.381 1.00 93.88 307 ARG A O 1
ATOM 2442 N N . ILE A 1 308 ? -3.765 12.846 -0.578 1.00 93.12 308 ILE A N 1
ATOM 2443 C CA . ILE A 1 308 ? -2.871 13.757 -1.295 1.00 93.12 308 ILE A CA 1
ATOM 2444 C C . ILE A 1 308 ? -3.225 15.194 -0.910 1.00 93.12 308 ILE A C 1
ATOM 2446 O O . ILE A 1 308 ? -4.347 15.668 -1.086 1.00 93.12 308 ILE A O 1
ATOM 2450 N N . ASN A 1 309 ? -2.251 15.902 -0.350 1.00 92.69 309 ASN A N 1
ATOM 2451 C CA . ASN A 1 309 ? -2.416 17.249 0.166 1.00 92.69 309 ASN A CA 1
ATOM 2452 C C . ASN A 1 309 ? -1.753 18.286 -0.739 1.00 92.69 309 ASN A C 1
ATOM 2454 O O . ASN A 1 309 ? -0.549 18.237 -0.992 1.00 92.69 309 ASN A O 1
ATOM 2458 N N . GLN A 1 310 ? -2.540 19.285 -1.142 1.00 90.50 310 GLN A N 1
ATOM 2459 C CA . GLN A 1 310 ? -2.057 20.440 -1.903 1.00 90.50 310 GLN A CA 1
ATOM 2460 C C . GLN A 1 310 ? -1.308 21.455 -1.032 1.00 90.50 310 GLN A C 1
ATOM 2462 O O . GLN A 1 310 ? -0.434 22.165 -1.523 1.00 90.50 310 GLN A O 1
ATOM 2467 N N . TRP A 1 311 ? -1.609 21.486 0.269 1.00 92.19 311 TRP A N 1
ATOM 2468 C CA . TRP A 1 311 ? -1.020 22.416 1.229 1.00 92.19 311 TRP A CA 1
ATOM 2469 C C . TRP A 1 311 ? -0.429 21.682 2.426 1.00 92.19 311 TRP A C 1
ATOM 2471 O O . TRP A 1 311 ? -1.008 20.720 2.935 1.00 92.19 311 TRP A O 1
ATOM 2481 N N . THR A 1 312 ? 0.708 22.182 2.905 1.00 93.31 312 THR A N 1
ATOM 2482 C CA . THR A 1 312 ? 1.439 21.606 4.041 1.00 93.31 312 THR A CA 1
ATOM 2483 C C . THR A 1 312 ? 0.623 21.628 5.328 1.00 93.31 312 THR A C 1
ATOM 2485 O O . THR A 1 312 ? 0.689 20.679 6.099 1.00 93.31 312 THR A O 1
ATOM 2488 N N . ASP A 1 313 ? -0.209 22.646 5.540 1.00 92.88 313 ASP A N 1
ATOM 2489 C CA . ASP A 1 313 ? -1.054 22.714 6.736 1.00 92.88 313 ASP A CA 1
ATOM 2490 C C . ASP A 1 313 ? -2.096 21.594 6.770 1.00 92.88 313 ASP A C 1
ATOM 2492 O O . ASP A 1 313 ? -2.415 21.084 7.837 1.00 92.88 313 ASP A O 1
ATOM 2496 N N . PHE A 1 314 ? -2.590 21.155 5.608 1.00 92.38 314 PHE A N 1
ATOM 2497 C CA . PHE A 1 314 ? -3.548 20.052 5.546 1.00 92.38 314 PHE A CA 1
ATOM 2498 C C . PHE A 1 314 ? -2.887 18.694 5.745 1.00 92.38 314 PHE A C 1
ATOM 2500 O O . PHE A 1 314 ? -3.477 17.829 6.385 1.00 92.38 314 PHE A O 1
ATOM 2507 N N . LEU A 1 315 ? -1.654 18.534 5.258 1.00 94.62 315 LEU A N 1
ATOM 2508 C CA . LEU A 1 315 ? -0.832 17.363 5.547 1.00 94.62 315 LEU A CA 1
ATOM 2509 C C . LEU A 1 315 ? -0.640 17.201 7.063 1.00 94.62 315 LEU A C 1
ATOM 2511 O O . LEU A 1 315 ? -0.925 16.140 7.615 1.00 94.62 315 LEU A O 1
ATOM 2515 N N . LYS A 1 316 ? -0.273 18.301 7.729 1.00 95.69 316 LYS A N 1
ATOM 2516 C CA . LYS A 1 316 ? 0.011 18.370 9.167 1.00 95.69 316 LYS A CA 1
ATOM 2517 C C . LYS A 1 316 ? -1.179 18.092 10.088 1.00 95.69 316 LYS A C 1
ATOM 2519 O O . LYS A 1 316 ? -0.992 17.856 11.278 1.00 95.69 316 LYS A O 1
ATOM 2524 N N . ARG A 1 317 ? -2.413 18.082 9.574 1.00 94.94 317 ARG A N 1
ATOM 2525 C CA . ARG A 1 317 ? -3.611 17.721 10.365 1.00 94.94 317 ARG A CA 1
ATOM 2526 C C . ARG A 1 317 ? -3.563 16.286 10.885 1.00 94.94 317 ARG A C 1
ATOM 2528 O O . ARG A 1 317 ? -4.210 15.978 11.880 1.00 94.94 317 ARG A O 1
ATOM 2535 N N . MET A 1 318 ? -2.790 15.431 10.218 1.00 96.62 318 MET A N 1
ATOM 2536 C CA . MET A 1 318 ? -2.553 14.050 10.628 1.00 96.62 318 MET A CA 1
ATOM 2537 C C . MET A 1 318 ? -1.278 13.884 11.469 1.00 96.62 318 MET A C 1
ATOM 2539 O O . MET A 1 318 ? -0.939 12.756 11.809 1.00 96.62 318 MET A O 1
ATOM 2543 N N . ASP A 1 319 ? -0.569 14.959 11.832 1.00 97.50 319 ASP A N 1
ATOM 2544 C CA . ASP A 1 319 ? 0.589 14.857 12.727 1.00 97.50 319 ASP A CA 1
ATOM 2545 C C . ASP A 1 319 ? 0.155 14.237 14.063 1.00 97.50 319 ASP A C 1
ATOM 2547 O O . ASP A 1 319 ? -0.783 14.722 14.717 1.00 97.50 319 ASP A O 1
ATOM 2551 N N . LYS A 1 320 ? 0.843 13.164 14.471 1.00 97.69 320 LYS A N 1
ATOM 2552 C CA . LYS A 1 320 ? 0.606 12.440 15.729 1.00 97.69 320 LYS A CA 1
ATOM 2553 C C . LYS A 1 320 ? -0.834 11.961 15.921 1.00 97.69 320 LYS A C 1
ATOM 2555 O O . LYS A 1 320 ? -1.307 11.893 17.057 1.00 97.69 320 LYS A O 1
ATOM 2560 N N . PHE A 1 321 ? -1.555 11.666 14.836 1.00 97.88 321 PHE A N 1
ATOM 2561 C CA . PHE A 1 321 ? -2.926 11.157 14.927 1.00 97.88 321 PHE A CA 1
ATOM 2562 C C . PHE A 1 321 ? -3.021 9.989 15.923 1.00 97.88 321 PHE A C 1
ATOM 2564 O O . PHE A 1 321 ? -2.068 9.233 16.106 1.00 97.88 321 PHE A O 1
ATOM 2571 N N . VAL A 1 322 ? -4.164 9.820 16.575 1.00 98.06 322 VAL A N 1
ATOM 2572 C CA . VAL A 1 322 ? -4.340 8.825 17.634 1.00 98.06 322 VAL A CA 1
ATOM 2573 C C . VAL A 1 322 ? -5.207 7.680 17.144 1.00 98.06 322 VAL A C 1
ATOM 2575 O O . VAL A 1 322 ? -6.252 7.899 16.531 1.00 98.06 322 VAL A O 1
ATOM 2578 N N . VAL A 1 323 ? -4.792 6.455 17.457 1.00 98.56 323 VAL A N 1
ATOM 2579 C CA . VAL A 1 323 ? -5.582 5.247 17.218 1.00 98.56 323 VAL A CA 1
ATOM 2580 C C . VAL A 1 323 ? -6.145 4.761 18.538 1.00 98.56 323 VAL A C 1
ATOM 2582 O O . VAL A 1 323 ? -5.421 4.630 19.530 1.00 98.56 323 VAL A O 1
ATOM 2585 N N . ARG A 1 324 ? -7.443 4.466 18.549 1.00 98.38 324 ARG A N 1
ATOM 2586 C CA . ARG A 1 324 ? -8.141 3.967 19.735 1.00 98.38 324 ARG A CA 1
ATOM 2587 C C . ARG A 1 324 ? -8.957 2.726 19.425 1.00 98.38 324 ARG A C 1
ATOM 2589 O O . ARG A 1 324 ? -9.298 2.470 18.274 1.00 98.38 324 ARG A O 1
ATOM 2596 N N . LEU A 1 325 ? -9.258 1.957 20.461 1.00 98.50 325 LEU A N 1
ATOM 2597 C CA . LEU A 1 325 ? -9.873 0.641 20.376 1.00 98.50 325 LEU A CA 1
ATOM 2598 C C . LEU A 1 325 ? -11.041 0.538 21.349 1.00 98.50 325 LEU A C 1
ATOM 2600 O O . LEU A 1 325 ? -10.951 0.989 22.497 1.00 98.50 325 LEU A O 1
ATOM 2604 N N . ASN A 1 326 ? -12.122 -0.101 20.915 1.00 98.12 326 ASN A N 1
ATOM 2605 C CA . ASN A 1 326 ? -13.210 -0.451 21.814 1.00 98.12 326 ASN A CA 1
ATOM 2606 C C . ASN A 1 326 ? -13.930 -1.745 21.416 1.00 98.12 326 ASN A C 1
ATOM 2608 O O . ASN A 1 326 ? -14.009 -2.105 20.239 1.00 98.12 326 ASN A O 1
ATOM 2612 N N . GLU A 1 327 ? -14.499 -2.426 22.406 1.00 97.38 327 GLU A N 1
ATOM 2613 C CA . GLU A 1 327 ? -15.301 -3.636 22.203 1.00 97.38 327 GLU A CA 1
ATOM 2614 C C . GLU A 1 327 ? -16.693 -3.295 21.654 1.00 97.38 327 GLU A C 1
ATOM 2616 O O . GLU A 1 327 ? -17.186 -3.908 20.709 1.00 97.38 327 GLU A O 1
ATOM 2621 N N . THR A 1 328 ? -17.319 -2.262 22.217 1.00 96.69 328 THR A N 1
ATOM 2622 C CA . THR A 1 328 ? -18.671 -1.824 21.859 1.00 96.69 328 THR A CA 1
ATOM 2623 C C . THR A 1 328 ? -18.707 -0.321 21.707 1.00 96.69 328 THR A C 1
ATOM 2625 O O . THR A 1 328 ? -18.142 0.387 22.533 1.00 96.69 328 THR A O 1
ATOM 2628 N N . PHE A 1 329 ? -19.415 0.191 20.708 1.00 96.81 329 PHE A N 1
ATOM 2629 C CA . PHE A 1 329 ? -19.549 1.629 20.541 1.00 96.81 329 PHE A CA 1
ATOM 2630 C C . PHE A 1 329 ? -20.889 1.995 19.915 1.00 96.81 329 PHE A C 1
ATOM 2632 O O . PHE A 1 329 ? -21.330 1.367 18.953 1.00 96.81 329 PHE A O 1
ATOM 2639 N N . ASP A 1 330 ? -21.523 3.031 20.459 1.00 95.56 330 ASP A N 1
ATOM 2640 C CA . ASP A 1 330 ? -22.676 3.658 19.830 1.00 95.56 330 ASP A CA 1
ATOM 2641 C C . ASP A 1 330 ? -22.191 4.628 18.748 1.00 95.56 330 ASP A C 1
ATOM 2643 O O . ASP A 1 330 ? -21.749 5.739 19.031 1.00 95.56 330 ASP A O 1
ATOM 2647 N N . VAL A 1 331 ? -22.290 4.209 17.489 1.00 94.12 331 VAL A N 1
ATOM 2648 C CA . VAL A 1 331 ? -21.879 4.996 16.314 1.00 94.12 331 VAL A CA 1
ATOM 2649 C C . VAL A 1 331 ? -22.701 6.281 16.116 1.00 94.12 331 VAL A C 1
ATOM 2651 O O . VAL A 1 331 ? -22.326 7.149 15.321 1.00 94.12 331 VAL A O 1
ATOM 2654 N N . SER A 1 332 ? -23.820 6.431 16.834 1.00 93.19 332 SER A N 1
ATOM 2655 C CA . SER A 1 332 ? -24.610 7.665 16.867 1.00 93.19 332 SER A CA 1
ATOM 2656 C C . SER A 1 332 ? -24.093 8.690 17.884 1.00 93.19 332 SER A C 1
ATOM 2658 O O . SER A 1 332 ? -24.506 9.848 17.838 1.00 93.19 332 SER A O 1
ATOM 2660 N N . ASN A 1 333 ? -23.139 8.310 18.739 1.00 90.00 333 ASN A N 1
ATOM 2661 C CA . ASN A 1 333 ? -22.538 9.191 19.731 1.00 90.00 333 ASN A CA 1
ATOM 2662 C C . ASN A 1 333 ? -21.840 10.393 19.066 1.00 90.00 333 ASN A C 1
ATOM 2664 O O . ASN A 1 333 ? -21.144 10.258 18.056 1.00 90.00 333 ASN A O 1
ATOM 2668 N N . ARG A 1 334 ? -22.049 11.585 19.626 1.00 90.50 334 ARG A N 1
ATOM 2669 C CA . ARG A 1 334 ? -21.449 12.857 19.183 1.00 90.50 334 ARG A CA 1
ATOM 2670 C C . ARG A 1 334 ? -20.677 13.5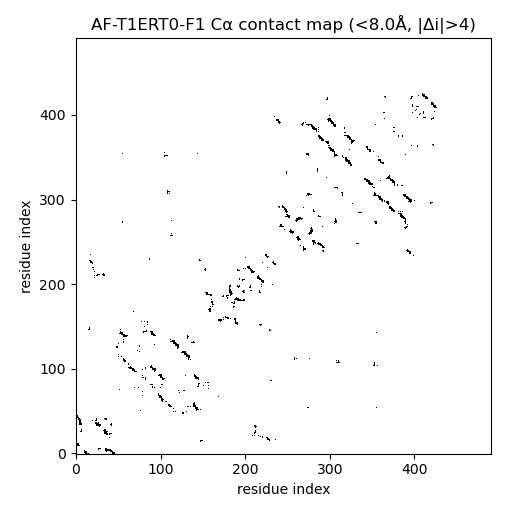68 20.295 1.00 90.50 334 ARG A C 1
ATOM 2672 O O . ARG A 1 334 ? -20.222 14.687 20.104 1.00 90.50 334 ARG A O 1
ATOM 2679 N N . GLU A 1 335 ? -20.538 12.937 21.451 1.00 92.88 335 GLU A N 1
ATOM 2680 C CA . GLU A 1 335 ? -19.712 13.427 22.546 1.00 92.88 335 GLU A CA 1
ATOM 2681 C C . GLU A 1 335 ? -18.248 13.053 22.333 1.00 92.88 335 GLU A C 1
ATOM 2683 O O . GLU A 1 335 ? -17.924 12.145 21.565 1.00 92.88 335 GLU A O 1
ATOM 2688 N N . ASP A 1 336 ? -17.367 13.716 23.080 1.00 92.00 336 ASP A N 1
ATOM 2689 C CA . ASP A 1 336 ? -15.972 13.310 23.185 1.00 92.00 336 ASP A CA 1
ATOM 2690 C C . ASP A 1 336 ? -15.870 11.852 23.669 1.00 92.00 336 ASP A C 1
ATOM 2692 O O . ASP A 1 336 ? -16.567 11.417 24.599 1.00 92.00 336 ASP A O 1
ATOM 2696 N N . ILE A 1 337 ? -15.021 11.090 22.981 1.00 94.31 337 ILE A N 1
ATOM 2697 C CA . ILE A 1 337 ? -14.807 9.663 23.210 1.00 94.31 337 ILE A CA 1
ATOM 2698 C C . ILE A 1 337 ? -13.452 9.369 23.846 1.00 94.31 337 ILE A C 1
ATOM 2700 O O . ILE A 1 337 ? -13.227 8.219 24.206 1.00 94.31 337 ILE A O 1
ATOM 2704 N N . ARG A 1 338 ? -12.558 10.359 23.994 1.00 93.38 338 ARG A N 1
ATOM 2705 C CA . ARG A 1 338 ? -11.159 10.138 24.409 1.00 93.38 338 ARG A CA 1
ATOM 2706 C C . ARG A 1 338 ? -11.033 9.357 25.715 1.00 93.38 338 ARG A C 1
ATOM 2708 O O . ARG A 1 338 ? -10.234 8.430 25.776 1.00 93.38 338 ARG A O 1
ATOM 2715 N N . ASP A 1 339 ? -11.886 9.659 26.689 1.00 93.38 339 ASP A N 1
ATOM 2716 C CA . ASP A 1 339 ? -11.901 8.995 28.000 1.00 93.38 339 ASP A CA 1
ATOM 2717 C C . ASP A 1 339 ? -12.792 7.737 28.044 1.00 93.38 339 ASP A C 1
ATOM 2719 O O . ASP A 1 339 ? -12.966 7.121 29.093 1.00 93.38 339 ASP A O 1
ATOM 2723 N N . LYS A 1 340 ? -13.406 7.363 26.913 1.00 94.94 340 LYS A N 1
ATOM 2724 C CA . LYS A 1 340 ? -14.386 6.267 26.799 1.00 94.94 340 LYS A CA 1
ATOM 2725 C C . LYS A 1 340 ? -13.871 5.072 26.000 1.00 94.94 340 LYS A C 1
ATOM 2727 O O . LYS A 1 340 ? -14.563 4.059 25.914 1.00 94.94 340 LYS A O 1
ATOM 2732 N N . VAL A 1 341 ? -12.703 5.194 25.375 1.00 96.50 341 VAL A N 1
ATOM 2733 C CA . VAL A 1 341 ? -12.108 4.155 24.529 1.00 96.50 341 VAL A CA 1
ATOM 2734 C C . VAL A 1 341 ? -10.638 3.957 24.896 1.00 96.50 341 VAL A C 1
ATOM 2736 O O . VAL A 1 341 ? -9.991 4.846 25.445 1.00 96.50 341 VAL A O 1
ATOM 2739 N N . ASN A 1 342 ? -10.087 2.791 24.576 1.00 98.00 342 ASN A N 1
ATOM 2740 C CA . ASN A 1 342 ? -8.718 2.452 24.944 1.00 98.00 342 ASN A CA 1
ATOM 2741 C C . ASN A 1 342 ? -7.724 3.013 23.924 1.00 98.00 342 ASN A C 1
ATOM 2743 O O . ASN A 1 342 ? -7.957 2.941 22.719 1.00 98.00 342 ASN A O 1
ATOM 2747 N N . LEU A 1 343 ? -6.592 3.544 24.382 1.00 97.81 343 LEU A N 1
ATOM 2748 C CA . LEU A 1 343 ? -5.499 3.945 23.497 1.00 97.81 343 LEU A CA 1
ATOM 2749 C C . LEU A 1 343 ? -4.844 2.700 22.869 1.00 97.81 343 LEU A C 1
ATOM 2751 O O . LEU A 1 343 ? -4.461 1.776 23.582 1.00 97.81 343 LEU A O 1
ATOM 2755 N N . CYS A 1 344 ? -4.701 2.688 21.541 1.00 98.25 344 CYS A N 1
ATOM 2756 C CA . CYS A 1 344 ? -3.789 1.771 20.851 1.00 98.25 344 CYS A CA 1
ATOM 2757 C C . CYS A 1 344 ? -2.408 2.412 20.750 1.00 98.25 344 CYS A C 1
ATOM 2759 O O . CYS A 1 344 ? -1.438 1.814 21.193 1.00 98.25 344 CYS A O 1
ATOM 2761 N N . GLY A 1 345 ? -2.311 3.618 20.193 1.00 98.12 345 GLY A N 1
ATOM 2762 C CA . GLY A 1 345 ? -1.037 4.311 20.030 1.00 98.12 345 GLY A CA 1
ATOM 2763 C C . GLY A 1 345 ? -1.163 5.561 19.168 1.00 98.12 345 GLY A C 1
ATOM 2764 O O . GLY A 1 345 ? -2.271 5.994 18.837 1.00 98.12 345 GLY A O 1
ATOM 2765 N N . PHE A 1 346 ? -0.013 6.112 18.789 1.00 98.38 346 PHE A N 1
ATOM 2766 C CA . PHE A 1 346 ? 0.101 7.357 18.034 1.00 98.38 346 PHE A CA 1
ATOM 2767 C C . PHE A 1 346 ? 0.754 7.133 16.669 1.00 98.38 346 PHE A C 1
ATOM 2769 O O . PHE A 1 346 ? 1.646 6.295 16.517 1.00 98.38 346 PHE A O 1
ATOM 2776 N N . GLY A 1 347 ? 0.298 7.906 15.688 1.00 98.00 347 GLY A N 1
ATOM 2777 C CA . GLY A 1 347 ? 0.928 8.092 14.389 1.00 98.00 347 GLY A CA 1
ATOM 2778 C C . GLY A 1 347 ? 2.308 8.745 14.487 1.00 98.00 347 GLY A C 1
ATOM 2779 O O . GLY A 1 347 ? 2.751 9.123 15.573 1.00 98.00 347 GLY A O 1
ATOM 2780 N N . PRO A 1 348 ? 2.999 8.895 13.346 1.00 97.62 348 PRO A N 1
ATOM 2781 C CA . PRO A 1 348 ? 4.297 9.552 13.303 1.00 97.62 348 PRO A CA 1
ATOM 2782 C C . PRO A 1 348 ? 4.203 11.025 13.724 1.00 97.62 348 PRO A C 1
ATOM 2784 O O . PRO A 1 348 ? 3.155 11.662 13.605 1.00 97.62 348 PRO A O 1
ATOM 2787 N N . GLU A 1 349 ? 5.336 11.564 14.179 1.00 97.50 349 GLU A N 1
ATOM 2788 C CA . GLU A 1 349 ? 5.497 12.976 14.552 1.00 97.50 349 GLU A CA 1
ATOM 2789 C C . GLU A 1 349 ? 5.096 13.927 13.422 1.00 97.50 349 GLU A C 1
ATOM 2791 O O . GLU A 1 349 ? 4.389 14.905 13.659 1.00 97.50 349 GLU A O 1
ATOM 2796 N N . GLU A 1 350 ? 5.505 13.598 12.198 1.00 97.12 350 GLU A N 1
ATOM 2797 C CA . GLU A 1 350 ? 5.134 14.306 10.979 1.00 97.12 350 GLU A CA 1
ATOM 2798 C C . GLU A 1 350 ? 4.359 13.354 10.070 1.00 97.12 350 GLU A C 1
ATOM 2800 O O . GLU A 1 350 ? 4.812 12.246 9.765 1.00 97.12 350 GLU A O 1
ATOM 2805 N N . ALA A 1 351 ? 3.176 13.780 9.637 1.00 96.75 351 ALA A N 1
ATOM 2806 C CA . ALA A 1 351 ? 2.406 13.027 8.666 1.00 96.75 351 ALA A CA 1
ATOM 2807 C C . ALA A 1 351 ? 3.060 13.078 7.281 1.00 96.75 351 ALA A C 1
ATOM 2809 O O . ALA A 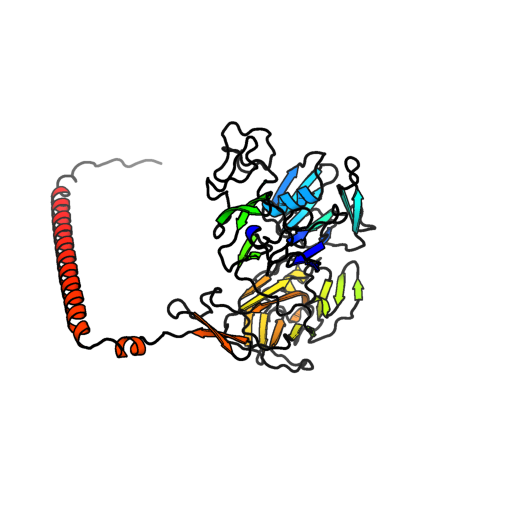1 351 ? 3.558 14.112 6.833 1.00 96.75 351 ALA A O 1
ATOM 2810 N N . ILE A 1 352 ? 2.966 11.963 6.561 1.00 95.75 352 ILE A N 1
ATOM 2811 C CA . ILE A 1 352 ? 3.412 11.852 5.170 1.00 95.75 352 ILE A CA 1
ATOM 2812 C C . ILE A 1 352 ? 2.216 11.883 4.216 1.00 95.75 352 ILE A C 1
ATOM 2814 O O . ILE A 1 352 ? 1.058 11.738 4.624 1.00 95.75 352 ILE A O 1
ATOM 2818 N N . GLN A 1 353 ? 2.495 12.141 2.941 1.00 93.69 353 GLN A N 1
ATOM 2819 C CA . GLN A 1 353 ? 1.493 12.121 1.877 1.00 93.69 353 GLN A CA 1
ATOM 2820 C C . GLN A 1 353 ? 0.915 10.711 1.657 1.00 93.69 353 GLN A C 1
ATOM 2822 O O . GLN A 1 353 ? 1.435 9.724 2.180 1.00 93.69 353 GLN A O 1
ATOM 2827 N N . GLY A 1 354 ? -0.151 10.622 0.856 1.00 91.50 354 GLY A N 1
ATOM 2828 C CA . GLY A 1 354 ? -0.739 9.347 0.434 1.00 91.50 354 GLY A CA 1
ATOM 2829 C C . GLY A 1 354 ? 0.240 8.386 -0.256 1.00 91.50 354 GLY A C 1
ATOM 2830 O O . GLY A 1 354 ? 1.399 8.702 -0.527 1.00 91.50 354 GLY A O 1
ATOM 2831 N N . GLY A 1 355 ? -0.214 7.157 -0.505 1.00 88.44 355 GLY A N 1
ATOM 2832 C CA . GLY A 1 355 ? 0.571 6.091 -1.140 1.00 88.44 355 GLY A CA 1
ATOM 2833 C C . GLY A 1 355 ? 1.609 5.397 -0.247 1.00 88.44 355 GLY A C 1
ATOM 2834 O O . GLY A 1 355 ? 1.913 4.226 -0.482 1.00 88.44 355 GLY A O 1
ATOM 2835 N N . ASN A 1 356 ? 2.101 6.054 0.809 1.00 92.12 356 ASN A N 1
ATOM 2836 C CA . ASN A 1 356 ? 2.913 5.433 1.860 1.00 92.12 356 ASN A CA 1
ATOM 2837 C C . ASN A 1 356 ? 2.109 5.258 3.161 1.00 92.12 356 ASN A C 1
ATOM 2839 O O . ASN A 1 356 ? 1.325 6.139 3.515 1.00 92.12 356 ASN A O 1
ATOM 2843 N N . PRO A 1 357 ? 2.307 4.150 3.898 1.00 93.94 357 PRO A N 1
ATOM 2844 C CA . PRO A 1 357 ? 1.600 3.908 5.144 1.00 93.94 357 PRO A CA 1
ATOM 2845 C C . PRO A 1 357 ? 2.259 4.648 6.307 1.00 93.94 357 PRO A C 1
ATOM 2847 O O . PRO A 1 357 ? 3.474 4.593 6.496 1.00 93.94 357 PRO A O 1
ATOM 2850 N N . MET A 1 358 ? 1.431 5.231 7.161 1.00 97.06 358 MET A N 1
ATOM 2851 C CA . MET A 1 358 ? 1.782 5.610 8.523 1.00 97.06 358 MET A CA 1
ATOM 2852 C C . MET A 1 358 ? 1.382 4.461 9.447 1.00 97.06 358 MET A C 1
ATOM 2854 O O . MET A 1 358 ? 0.203 4.118 9.550 1.00 97.06 358 MET A O 1
ATOM 2858 N N . ILE A 1 359 ? 2.366 3.821 10.073 1.00 96.81 359 ILE A N 1
ATOM 2859 C CA . ILE A 1 359 ? 2.151 2.607 10.867 1.00 96.81 359 ILE A CA 1
ATOM 2860 C C . ILE A 1 359 ? 2.013 2.981 12.340 1.00 96.81 359 ILE A C 1
ATOM 2862 O O . ILE A 1 359 ? 2.886 3.654 12.882 1.00 96.81 359 ILE A O 1
ATOM 2866 N N . VAL A 1 360 ? 0.959 2.488 12.991 1.00 98.38 360 VAL A N 1
ATOM 2867 C CA . VAL A 1 360 ? 0.799 2.575 14.450 1.00 98.38 360 VAL A CA 1
ATOM 2868 C C . VAL A 1 360 ? 0.760 1.170 15.015 1.00 98.38 360 VAL A C 1
ATOM 2870 O O . VAL A 1 360 ? -0.121 0.386 14.670 1.00 98.38 360 VAL A O 1
ATOM 2873 N N . VAL A 1 361 ? 1.716 0.850 15.882 1.00 98.00 361 VAL A N 1
ATOM 2874 C CA . VAL A 1 361 ? 1.748 -0.419 16.616 1.00 98.00 361 VAL A CA 1
ATOM 2875 C C . VAL A 1 361 ? 1.083 -0.207 17.965 1.00 98.00 361 VAL A C 1
ATOM 2877 O O . VAL A 1 361 ? 1.521 0.653 18.728 1.00 98.00 361 VAL A O 1
ATOM 2880 N N . CYS A 1 362 ? 0.070 -1.008 18.285 1.00 98.44 362 CYS A N 1
ATOM 2881 C CA . CYS A 1 362 ? -0.638 -0.870 19.546 1.00 98.44 362 CYS A CA 1
ATOM 2882 C C . CYS A 1 362 ? 0.271 -1.165 20.750 1.00 98.44 362 CYS A C 1
ATOM 2884 O O . CYS A 1 362 ? 1.154 -2.029 20.714 1.00 98.44 362 CYS A O 1
ATOM 2886 N N . GLU A 1 363 ? 0.068 -0.426 21.832 1.00 97.06 363 GLU A N 1
ATOM 2887 C CA . GLU A 1 363 ? 0.795 -0.573 23.092 1.00 97.06 363 GLU A CA 1
ATOM 2888 C C . GLU A 1 363 ? 0.350 -1.827 23.847 1.00 97.06 363 GLU A C 1
ATOM 2890 O O . GLU A 1 363 ? 1.170 -2.490 24.480 1.00 97.06 363 GLU A O 1
ATOM 2895 N N . ASN A 1 364 ? -0.928 -2.195 23.721 1.00 96.31 364 ASN A N 1
ATOM 2896 C CA . ASN A 1 364 ? -1.516 -3.345 24.390 1.00 96.31 364 ASN A CA 1
ATOM 2897 C C . ASN A 1 364 ? -2.207 -4.286 23.390 1.00 96.31 364 ASN A C 1
ATOM 2899 O O . ASN A 1 364 ? -3.209 -3.931 22.774 1.00 96.31 364 ASN A O 1
ATOM 2903 N N . PHE A 1 365 ? -1.686 -5.509 23.272 1.00 96.88 365 PHE A N 1
ATOM 2904 C CA . PHE A 1 365 ? -2.203 -6.546 22.371 1.00 96.88 365 PHE A CA 1
ATOM 2905 C C . PHE A 1 365 ? -3.298 -7.425 22.988 1.00 96.88 365 PHE A C 1
ATOM 2907 O O . PHE A 1 365 ? -3.803 -8.328 22.332 1.00 96.88 365 PHE A O 1
ATOM 2914 N N . THR A 1 366 ? -3.684 -7.184 24.240 1.00 95.12 366 THR A N 1
ATOM 2915 C CA . THR A 1 366 ? -4.711 -7.975 24.941 1.00 95.12 366 THR A CA 1
ATOM 2916 C C . THR A 1 366 ? -6.113 -7.371 24.838 1.00 95.12 366 THR A C 1
ATOM 2918 O O . THR A 1 366 ? -7.087 -8.007 25.233 1.00 95.12 366 THR A O 1
ATOM 2921 N N . ILE A 1 367 ? -6.239 -6.160 24.280 1.00 96.06 367 ILE A N 1
ATOM 2922 C CA . ILE A 1 367 ? -7.522 -5.462 24.149 1.00 96.06 367 ILE A CA 1
ATOM 2923 C C . ILE A 1 367 ? -8.356 -6.127 23.049 1.00 96.06 367 ILE A C 1
ATOM 2925 O O . ILE A 1 367 ? -8.068 -5.980 21.857 1.00 96.06 367 ILE A O 1
ATOM 2929 N N . LEU A 1 368 ? -9.423 -6.819 23.450 1.00 96.44 368 LEU A N 1
ATOM 2930 C CA . LEU A 1 368 ? -10.432 -7.320 22.523 1.00 96.44 368 LEU A CA 1
ATOM 2931 C C . LEU A 1 368 ? -11.225 -6.153 21.938 1.00 96.44 368 LEU A C 1
ATOM 2933 O O . LEU A 1 368 ? -11.832 -5.356 22.649 1.00 96.44 368 LEU A O 1
ATOM 2937 N N . THR A 1 369 ? -11.189 -6.056 20.615 1.00 97.62 369 THR A N 1
ATOM 2938 C CA . THR A 1 369 ? -11.647 -4.880 19.887 1.00 97.62 369 THR A CA 1
ATOM 2939 C C . THR A 1 369 ? -12.557 -5.276 18.743 1.00 97.62 369 THR A C 1
ATOM 2941 O O . THR A 1 369 ? -12.217 -6.149 17.947 1.00 97.62 369 THR A O 1
ATOM 2944 N N . ARG A 1 370 ? -13.684 -4.576 18.622 1.00 98.06 370 ARG A N 1
ATOM 2945 C CA . ARG A 1 370 ? -14.531 -4.590 17.424 1.00 98.06 370 ARG A CA 1
ATOM 2946 C C . ARG A 1 370 ? -14.444 -3.274 16.663 1.00 98.06 370 ARG A C 1
ATOM 2948 O O . ARG A 1 370 ? -14.524 -3.284 15.443 1.00 98.06 370 ARG A O 1
ATOM 2955 N N . PHE A 1 371 ? -14.283 -2.156 17.366 1.00 98.56 371 PHE A N 1
ATOM 2956 C CA . PHE A 1 371 ? -14.222 -0.823 16.779 1.00 98.56 371 PHE A CA 1
ATOM 2957 C C . PHE A 1 371 ? -12.809 -0.260 16.865 1.00 98.56 371 PHE A C 1
ATOM 2959 O O . PHE A 1 371 ? -12.254 -0.133 17.958 1.00 98.56 371 PHE A O 1
ATOM 2966 N N . VAL A 1 372 ? -12.255 0.111 15.714 1.00 98.69 372 VAL A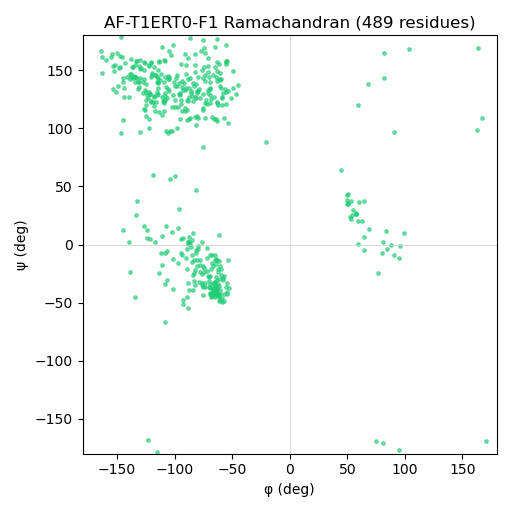 N 1
ATOM 2967 C CA . VAL A 1 372 ? -10.973 0.818 15.618 1.00 98.69 372 VAL A CA 1
ATOM 2968 C C . VAL A 1 372 ? -11.247 2.248 15.196 1.00 98.69 372 VAL A C 1
ATOM 2970 O O . VAL A 1 372 ? -11.886 2.465 14.170 1.00 98.69 372 VAL A O 1
ATOM 2973 N N . PHE A 1 373 ? -10.767 3.205 15.981 1.00 98.25 373 PHE A N 1
ATOM 2974 C CA . PHE A 1 373 ? -10.940 4.637 15.767 1.00 98.25 373 PHE A CA 1
ATOM 2975 C C . PHE A 1 373 ? -9.622 5.264 15.340 1.00 98.25 373 PHE A C 1
ATOM 2977 O O . PHE A 1 373 ? -8.567 4.913 15.869 1.00 98.25 373 PHE A O 1
ATOM 2984 N N . ILE A 1 374 ? -9.707 6.253 14.462 1.00 97.94 374 ILE A N 1
ATOM 2985 C CA . ILE A 1 374 ? -8.626 7.172 14.137 1.00 97.94 374 ILE A CA 1
ATOM 2986 C C . ILE A 1 374 ? -9.109 8.607 14.374 1.00 97.94 374 ILE A C 1
ATOM 2988 O O . ILE A 1 374 ? -10.194 8.994 13.930 1.00 97.94 374 ILE A O 1
ATOM 2992 N N . GLN A 1 375 ? -8.319 9.371 15.124 1.00 96.69 375 GLN A N 1
ATOM 2993 C CA . GLN A 1 375 ? -8.593 10.757 15.506 1.00 96.69 375 GLN A CA 1
ATOM 2994 C C . GLN A 1 375 ? -7.371 11.629 15.212 1.00 96.69 375 GLN A C 1
ATOM 2996 O O . GLN A 1 375 ? -6.245 11.138 15.310 1.00 96.69 375 GLN A O 1
ATOM 3001 N N . PRO A 1 376 ? -7.538 12.927 14.923 1.00 96.38 376 PRO A N 1
ATOM 3002 C CA . PRO A 1 376 ? -6.438 13.880 15.028 1.00 96.38 376 PRO A CA 1
ATOM 3003 C C . PRO A 1 376 ? -5.815 13.851 16.425 1.00 96.38 376 PRO A C 1
ATOM 3005 O O . PRO A 1 376 ? -6.467 13.476 17.403 1.00 96.38 376 PRO A O 1
ATOM 3008 N N . SER A 1 377 ? -4.565 14.294 16.534 1.00 95.56 377 SER A N 1
ATOM 3009 C CA . SER A 1 377 ? -3.984 14.594 17.843 1.00 95.56 377 SER A CA 1
ATOM 3010 C C . SER A 1 377 ? -4.773 15.700 18.544 1.00 95.56 377 SER A C 1
ATOM 3012 O O . SER A 1 377 ? -5.396 16.544 17.896 1.00 95.56 377 SER A O 1
ATOM 3014 N N . ASP A 1 378 ? -4.711 15.736 19.876 1.00 91.25 378 ASP A N 1
ATOM 3015 C CA . ASP A 1 378 ? -5.408 16.751 20.679 1.00 91.25 378 ASP A CA 1
ATOM 3016 C C . ASP A 1 378 ? -5.046 18.186 20.246 1.00 91.25 378 ASP A C 1
ATOM 3018 O O . ASP A 1 378 ? -5.889 19.082 20.248 1.00 91.25 378 ASP A O 1
ATOM 3022 N N . GLU A 1 379 ? -3.803 18.396 19.801 1.00 91.81 379 GLU A N 1
ATOM 3023 C CA . GLU A 1 379 ? -3.306 19.679 19.292 1.00 91.81 379 GLU A CA 1
ATOM 3024 C C . GLU A 1 379 ? -3.912 20.074 17.933 1.00 91.81 379 GLU A C 1
ATOM 3026 O O . GLU A 1 379 ? -4.032 21.268 17.633 1.00 91.81 379 GLU A O 1
ATOM 3031 N N . ARG A 1 380 ? -4.298 19.078 17.122 1.00 92.75 380 ARG A N 1
ATOM 3032 C CA . ARG A 1 380 ? -4.818 19.214 15.750 1.00 92.75 380 ARG A CA 1
ATOM 3033 C C . ARG A 1 380 ? -6.336 19.090 15.650 1.00 92.75 380 ARG A C 1
ATOM 3035 O O . ARG A 1 380 ? -6.897 19.458 14.624 1.00 92.75 380 ARG A O 1
ATOM 3042 N N . MET A 1 381 ? -7.029 18.639 16.698 1.00 89.25 381 MET A N 1
ATOM 3043 C CA . MET A 1 381 ? -8.496 18.500 16.701 1.00 89.25 381 MET A CA 1
ATOM 3044 C C . MET A 1 381 ? -9.220 19.790 16.291 1.00 89.25 381 MET A C 1
ATOM 3046 O O . MET A 1 381 ? -10.187 19.757 15.538 1.00 89.25 381 MET A O 1
ATOM 3050 N N . LYS A 1 382 ? -8.705 20.953 16.697 1.00 87.88 382 LYS A N 1
ATOM 3051 C CA . LYS A 1 382 ? -9.258 22.270 16.332 1.00 87.88 382 LYS A CA 1
ATOM 3052 C C . LYS A 1 382 ? -9.190 22.611 14.837 1.00 87.88 382 LYS A C 1
ATOM 3054 O O . LYS A 1 382 ? -9.756 23.622 14.439 1.00 87.88 382 LYS A O 1
ATOM 3059 N N . ASP A 1 383 ? -8.504 21.820 14.013 1.00 86.50 383 ASP A N 1
ATOM 3060 C CA . ASP A 1 383 ? -8.338 22.107 12.586 1.00 86.50 383 ASP A CA 1
ATOM 3061 C C . ASP A 1 383 ? -9.576 21.719 11.754 1.00 86.50 383 ASP A C 1
ATOM 3063 O O . ASP A 1 383 ? -9.578 21.958 10.546 1.00 86.50 383 ASP A O 1
ATOM 3067 N N . HIS A 1 384 ? -10.619 21.159 12.392 1.00 86.00 384 HIS A N 1
ATOM 3068 C CA . HIS A 1 384 ? -11.956 20.844 11.852 1.00 86.00 384 HIS A CA 1
ATOM 3069 C C . HIS A 1 384 ? -12.007 19.890 10.658 1.00 86.00 384 HIS A C 1
ATOM 3071 O O . HIS A 1 384 ? -13.077 19.633 10.132 1.00 86.00 384 HIS A O 1
ATOM 3077 N N . HIS A 1 385 ? -10.885 19.385 10.172 1.00 89.00 385 HIS A N 1
ATOM 3078 C CA . HIS A 1 385 ? -10.849 18.626 8.934 1.00 89.00 385 HIS A CA 1
ATOM 3079 C C . HIS A 1 385 ? -9.905 17.457 9.104 1.00 89.00 385 HIS A C 1
ATOM 3081 O O . HIS A 1 385 ? -8.736 17.628 9.451 1.00 89.00 385 HIS A O 1
ATOM 3087 N N . THR A 1 386 ? -10.383 16.259 8.818 1.00 93.44 386 THR A N 1
ATOM 3088 C CA . THR A 1 386 ? -9.546 15.063 8.895 1.00 93.44 386 THR A CA 1
ATOM 3089 C C . THR A 1 386 ? -9.946 14.141 7.780 1.00 93.44 386 THR A C 1
ATOM 3091 O O . THR A 1 386 ? -11.127 13.844 7.615 1.00 93.44 386 THR A O 1
ATOM 3094 N N . ALA A 1 387 ? -8.967 13.726 6.986 1.00 94.81 387 ALA A N 1
ATOM 3095 C CA . ALA A 1 387 ? -9.202 12.825 5.880 1.00 94.81 387 ALA A CA 1
ATOM 3096 C C . ALA A 1 387 ? -8.115 11.765 5.796 1.00 94.81 387 ALA A C 1
ATOM 3098 O O . ALA A 1 387 ? -6.944 12.042 6.047 1.00 94.81 387 ALA A O 1
ATOM 3099 N N . LEU A 1 388 ? -8.533 10.570 5.405 1.00 96.12 388 LEU A N 1
ATOM 3100 C CA . LEU A 1 388 ? -7.681 9.416 5.169 1.00 96.12 388 LEU A CA 1
ATOM 3101 C C . LEU A 1 388 ? -8.097 8.745 3.870 1.00 96.12 388 LEU A C 1
ATOM 3103 O O . LEU A 1 388 ? -9.279 8.702 3.544 1.00 96.12 388 LEU A O 1
ATOM 3107 N N . ALA A 1 389 ? -7.112 8.221 3.157 1.00 95.69 389 ALA A N 1
ATOM 3108 C CA . ALA A 1 389 ? -7.320 7.436 1.956 1.00 95.69 389 ALA A CA 1
ATOM 3109 C C . ALA A 1 389 ? -7.660 5.984 2.263 1.00 95.69 389 ALA A C 1
ATOM 3111 O O . ALA A 1 389 ? -8.434 5.406 1.535 1.00 95.69 389 ALA A O 1
ATOM 3112 N N . GLU A 1 390 ? -7.094 5.406 3.324 1.00 96.56 390 GLU A N 1
ATOM 3113 C CA . GLU A 1 390 ? -7.349 4.014 3.710 1.00 96.56 390 GLU A CA 1
ATOM 3114 C C . GLU A 1 390 ? -6.902 3.794 5.163 1.00 96.56 390 GLU A C 1
ATOM 3116 O O . GLU A 1 390 ? -5.911 4.383 5.620 1.00 96.56 390 GLU A O 1
ATOM 3121 N N . LEU A 1 391 ? -7.605 2.914 5.874 1.00 98.25 391 LEU A N 1
ATOM 3122 C CA . LEU A 1 391 ? -7.223 2.382 7.177 1.00 98.25 391 LEU A CA 1
ATOM 3123 C C . LEU A 1 391 ? -7.196 0.851 7.121 1.00 98.25 391 LEU A C 1
ATOM 3125 O O . LEU A 1 391 ? -8.230 0.187 7.076 1.00 98.25 391 LEU A O 1
ATOM 3129 N N . GLU A 1 392 ? -5.999 0.282 7.203 1.00 97.56 392 GLU A N 1
ATOM 3130 C CA . GLU A 1 392 ? -5.799 -1.159 7.310 1.00 97.56 392 GLU A CA 1
ATOM 3131 C C . GLU A 1 392 ? -5.589 -1.556 8.776 1.00 97.56 392 GLU A C 1
ATOM 3133 O O . GLU A 1 392 ? -4.826 -0.912 9.499 1.00 97.56 392 GLU A O 1
ATOM 3138 N N . VAL A 1 393 ? -6.227 -2.642 9.217 1.00 98.31 393 VAL A N 1
ATOM 3139 C CA . VAL A 1 393 ? -6.149 -3.135 10.603 1.00 98.31 393 VAL A CA 1
ATOM 3140 C C . VAL A 1 393 ? -5.638 -4.568 10.615 1.00 98.31 393 VAL A C 1
ATOM 3142 O O . VAL A 1 393 ? -6.166 -5.413 9.896 1.00 98.31 393 VAL A O 1
ATOM 3145 N N . PHE A 1 394 ? -4.646 -4.863 11.456 1.00 96.75 394 PHE A N 1
ATOM 3146 C CA . PHE A 1 394 ? -3.998 -6.171 11.506 1.00 96.75 394 PHE A CA 1
ATOM 3147 C C . PHE A 1 394 ? -3.983 -6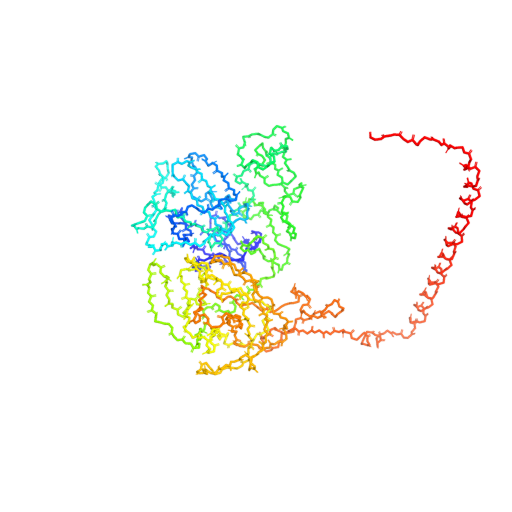.759 12.922 1.00 96.75 394 PHE A C 1
ATOM 3149 O O . PHE A 1 394 ? -3.750 -6.060 13.911 1.00 96.75 394 PHE A O 1
ATOM 3156 N N . GLU A 1 395 ? -4.226 -8.068 13.011 1.00 96.25 395 GLU A N 1
ATOM 3157 C CA . GLU A 1 395 ? -4.257 -8.815 14.274 1.00 96.25 395 GLU A CA 1
ATOM 3158 C C . GLU A 1 395 ? -2.869 -8.872 14.938 1.00 96.25 395 GLU A C 1
ATOM 3160 O O . GLU A 1 395 ? -1.827 -8.934 14.270 1.00 96.25 395 GLU A O 1
ATOM 3165 N N . ALA A 1 396 ? -2.867 -8.846 16.268 1.00 96.31 396 ALA A N 1
ATOM 3166 C CA . ALA A 1 396 ? -1.690 -9.049 17.095 1.00 96.31 396 ALA A CA 1
ATOM 3167 C C . ALA A 1 396 ? -1.144 -10.472 16.933 1.00 96.31 396 ALA A C 1
ATOM 3169 O O . ALA A 1 396 ? -1.874 -11.410 16.630 1.00 96.31 396 ALA A O 1
ATOM 3170 N N . GLY A 1 397 ? 0.159 -10.622 17.147 1.00 95.38 397 GLY A N 1
ATOM 3171 C CA . GLY A 1 397 ? 0.836 -11.916 17.130 1.00 95.38 397 GLY A CA 1
ATOM 3172 C C . GLY A 1 397 ? 2.109 -11.874 17.962 1.00 95.38 397 GLY A C 1
ATOM 3173 O O . GLY A 1 397 ? 2.636 -10.794 18.251 1.00 95.38 397 GLY A O 1
ATOM 3174 N N . CYS A 1 398 ? 2.616 -13.042 18.344 1.00 95.31 398 CYS A N 1
ATOM 3175 C CA . CYS A 1 398 ? 3.854 -13.158 19.115 1.00 95.31 398 CYS A CA 1
ATOM 3176 C C . CYS A 1 398 ? 5.101 -12.761 18.311 1.00 95.31 398 CYS A C 1
ATOM 3178 O O . CYS A 1 398 ? 6.121 -12.392 18.890 1.00 95.31 398 CYS A O 1
ATOM 3180 N N . ASP A 1 399 ? 5.032 -12.786 16.979 1.00 92.62 399 ASP A N 1
ATOM 3181 C CA . ASP A 1 399 ? 6.080 -12.282 16.085 1.00 92.62 399 ASP A CA 1
ATOM 3182 C C . ASP A 1 399 ? 6.260 -10.757 16.164 1.00 92.62 399 ASP A C 1
ATOM 3184 O O . ASP A 1 399 ? 7.309 -10.245 15.772 1.00 92.62 399 ASP A O 1
ATOM 3188 N N . LEU A 1 400 ? 5.271 -10.031 16.693 1.00 93.12 400 LEU A N 1
ATOM 3189 C CA . LEU A 1 400 ? 5.348 -8.595 16.934 1.00 93.12 400 LEU A CA 1
ATOM 3190 C C . LEU A 1 400 ? 5.763 -8.349 18.384 1.00 93.12 400 LEU A C 1
ATOM 3192 O O . LEU A 1 400 ? 4.972 -8.545 19.300 1.00 93.12 400 LEU A O 1
ATOM 3196 N N . PHE A 1 401 ? 6.999 -7.898 18.609 1.00 94.38 401 PHE A N 1
ATOM 3197 C CA . PHE A 1 401 ? 7.488 -7.495 19.939 1.00 94.38 401 PHE A CA 1
ATOM 3198 C C . PHE A 1 401 ? 7.227 -8.534 21.050 1.00 94.38 401 PHE A C 1
ATOM 3200 O O . PHE A 1 401 ? 6.855 -8.157 22.162 1.00 94.38 401 PHE A O 1
ATOM 3207 N N . ASN A 1 402 ? 7.361 -9.833 20.740 1.00 95.25 402 ASN A N 1
ATOM 3208 C CA . ASN A 1 402 ? 7.031 -10.931 21.658 1.00 95.25 402 ASN A CA 1
ATOM 3209 C C . ASN A 1 402 ? 5.626 -10.767 22.273 1.00 95.25 402 ASN A C 1
ATOM 3211 O O . ASN A 1 402 ? 5.445 -10.874 23.482 1.00 95.25 402 ASN A O 1
ATOM 3215 N N . GLY A 1 403 ? 4.642 -10.370 21.463 1.00 94.81 403 GLY A N 1
ATOM 3216 C CA . GLY A 1 403 ? 3.266 -10.134 21.896 1.00 94.81 403 GLY A CA 1
ATOM 3217 C C . GLY A 1 403 ? 3.092 -9.077 22.990 1.00 94.81 403 GLY A C 1
ATOM 3218 O O . GLY A 1 403 ? 2.086 -9.104 23.691 1.00 94.81 403 GLY A O 1
ATOM 3219 N N . ARG A 1 404 ? 4.067 -8.175 23.175 1.00 95.44 404 ARG A N 1
ATOM 3220 C CA . ARG A 1 404 ? 4.144 -7.240 24.316 1.00 95.44 404 ARG A CA 1
ATOM 3221 C C . ARG A 1 404 ? 4.294 -7.921 25.689 1.00 95.44 404 ARG A C 1
ATOM 3223 O O . ARG A 1 404 ? 4.094 -7.264 26.703 1.00 95.44 404 ARG A O 1
ATOM 3230 N N . CYS A 1 405 ? 4.744 -9.175 25.749 1.00 94.06 405 CYS A N 1
ATOM 3231 C CA . CYS A 1 405 ? 5.047 -9.880 27.005 1.00 94.06 405 CYS A CA 1
ATOM 3232 C C . CYS A 1 405 ? 6.371 -9.442 27.666 1.00 94.06 405 CYS A C 1
ATOM 3234 O O . CYS A 1 405 ? 6.779 -9.977 28.693 1.00 94.06 405 CYS A O 1
ATOM 3236 N N . GLY A 1 406 ? 7.070 -8.462 27.088 1.00 90.62 406 GLY A N 1
ATOM 3237 C CA . GLY A 1 406 ? 8.404 -8.063 27.530 1.00 90.62 406 GLY A CA 1
ATOM 3238 C C . GLY A 1 406 ? 9.479 -9.065 27.104 1.00 90.62 406 GLY A C 1
ATOM 3239 O O . GLY A 1 406 ? 9.250 -9.932 26.263 1.00 90.62 406 GLY A O 1
ATOM 3240 N N . GLU A 1 407 ? 10.684 -8.917 27.652 1.00 87.00 407 GLU A N 1
ATOM 3241 C CA . GLU A 1 407 ? 11.842 -9.733 27.253 1.00 87.00 407 GLU A CA 1
ATOM 3242 C C . GLU A 1 407 ? 11.887 -11.104 27.937 1.00 87.00 407 GLU A C 1
ATOM 3244 O O . GLU A 1 407 ? 12.540 -12.020 27.441 1.00 87.00 407 GLU A O 1
ATOM 3249 N N . VAL A 1 408 ? 11.219 -11.241 29.085 1.00 86.06 408 VAL A N 1
ATOM 3250 C CA . VAL A 1 408 ? 11.407 -12.393 29.977 1.00 86.06 408 VAL A CA 1
ATOM 3251 C C . VAL A 1 408 ? 10.277 -13.417 29.840 1.00 86.06 408 VAL A C 1
ATOM 3253 O O . VAL A 1 408 ? 10.536 -14.620 29.855 1.00 86.06 408 VAL A O 1
ATOM 3256 N N . GLU A 1 409 ? 9.032 -12.968 29.663 1.00 91.81 409 GLU A N 1
ATOM 3257 C CA . GLU A 1 409 ? 7.882 -13.866 29.531 1.00 91.81 409 GLU A CA 1
ATOM 3258 C C . GLU A 1 409 ? 7.705 -14.331 28.085 1.00 91.81 409 GLU A C 1
ATOM 3260 O O . GLU A 1 409 ? 7.629 -13.501 27.176 1.00 91.81 409 GLU A O 1
ATOM 3265 N N . PRO A 1 410 ? 7.597 -15.645 27.827 1.00 93.38 410 PRO A N 1
ATOM 3266 C CA . PRO A 1 410 ? 7.319 -16.124 26.486 1.00 93.38 410 PRO A CA 1
ATOM 3267 C C . PRO A 1 410 ? 5.872 -15.805 26.102 1.00 93.38 410 PRO A C 1
ATOM 3269 O O . PRO A 1 410 ? 4.933 -16.092 26.849 1.00 93.38 410 PRO A O 1
ATOM 3272 N N . CYS A 1 411 ? 5.698 -15.264 24.901 1.00 96.12 411 CYS A N 1
ATOM 3273 C CA . CYS A 1 411 ? 4.384 -15.052 24.319 1.00 96.12 411 CYS A CA 1
ATOM 3274 C C . CYS A 1 411 ? 3.758 -16.354 23.811 1.00 96.12 411 CYS A C 1
ATOM 3276 O O . CYS A 1 411 ? 4.438 -17.217 23.246 1.00 96.12 411 CYS A O 1
ATOM 3278 N N . ARG A 1 412 ? 2.438 -16.474 23.976 1.00 94.88 412 ARG A N 1
ATOM 3279 C CA . ARG A 1 412 ? 1.615 -17.551 23.417 1.00 94.88 412 ARG A CA 1
ATOM 3280 C C . ARG A 1 412 ? 0.388 -16.984 22.716 1.00 94.88 412 ARG A C 1
ATOM 3282 O O . ARG A 1 412 ? -0.309 -16.133 23.262 1.00 94.88 412 ARG A O 1
ATOM 3289 N N . GLU A 1 413 ? 0.102 -17.511 21.530 1.00 94.62 413 GLU A N 1
ATOM 3290 C CA . GLU A 1 413 ? -1.141 -17.250 20.803 1.00 94.62 413 GLU A CA 1
ATOM 3291 C C . GLU A 1 413 ? -2.174 -18.314 21.184 1.00 94.62 413 GLU A C 1
ATOM 3293 O O . GLU A 1 413 ? -2.004 -19.505 20.912 1.00 94.62 413 GLU A O 1
ATOM 3298 N N . GLU A 1 414 ? -3.255 -17.893 21.835 1.00 94.44 414 GLU A N 1
ATOM 3299 C CA . GLU A 1 414 ? -4.355 -18.760 22.244 1.00 94.44 414 GLU A CA 1
ATOM 3300 C C . GLU A 1 414 ? -5.590 -18.466 21.396 1.00 94.44 414 GLU A C 1
ATOM 3302 O O . GLU A 1 414 ? -6.113 -17.350 21.403 1.00 94.44 414 GLU A O 1
ATOM 3307 N N . LYS A 1 415 ? -6.104 -19.479 20.694 1.00 92.00 415 LYS A N 1
ATOM 3308 C CA . LYS A 1 415 ? -7.338 -19.350 19.915 1.00 92.00 415 LYS A CA 1
ATOM 3309 C C . LYS A 1 415 ? -8.553 -19.644 20.796 1.00 92.00 415 LYS A C 1
ATOM 3311 O O . LYS A 1 415 ? -8.800 -20.802 21.134 1.00 92.00 415 LYS A O 1
ATOM 3316 N N . LYS A 1 416 ? -9.324 -18.612 21.140 1.00 87.50 416 LYS A N 1
ATOM 3317 C CA . LYS A 1 416 ? -10.566 -18.705 21.926 1.00 87.50 416 LYS A CA 1
ATOM 3318 C C . LYS A 1 416 ? -11.735 -18.248 21.065 1.00 87.50 416 LYS A C 1
ATOM 3320 O O . LYS A 1 416 ? -11.704 -17.159 20.514 1.00 87.50 416 LYS A O 1
ATOM 3325 N N . GLU A 1 417 ? -12.730 -19.118 20.894 1.00 84.44 417 GLU A N 1
ATOM 3326 C CA . GLU A 1 417 ? -13.972 -18.814 20.153 1.00 84.44 417 GLU A CA 1
ATOM 3327 C C . GLU A 1 417 ? -13.762 -18.277 18.720 1.00 84.44 417 GLU A C 1
ATOM 3329 O O . GLU A 1 417 ? -14.617 -17.610 18.151 1.00 84.44 417 GLU A O 1
ATOM 3334 N N . GLY A 1 418 ? -12.627 -18.610 18.098 1.00 82.94 418 GLY A N 1
ATOM 3335 C CA . GLY A 1 418 ? -12.278 -18.154 16.750 1.00 82.94 418 GLY A CA 1
ATOM 3336 C C . GLY A 1 418 ? -11.402 -16.900 16.700 1.00 82.94 418 GLY A C 1
ATOM 3337 O O . GLY A 1 418 ? -10.820 -16.656 15.645 1.00 82.94 418 GLY A O 1
ATOM 3338 N N . THR A 1 419 ? -11.226 -16.194 17.817 1.00 88.31 419 THR A N 1
ATOM 3339 C CA . THR A 1 419 ? -10.322 -15.044 17.966 1.00 88.31 419 THR A CA 1
ATOM 3340 C C . THR A 1 419 ? -8.961 -15.495 18.494 1.00 88.31 419 THR A C 1
ATOM 3342 O O . THR A 1 419 ? -8.886 -16.376 19.358 1.00 88.31 419 THR A O 1
ATOM 3345 N N . VAL A 1 420 ? -7.875 -14.912 17.982 1.00 92.50 420 VAL A N 1
ATOM 3346 C CA . VAL A 1 420 ? -6.537 -15.120 18.544 1.00 92.50 420 VAL A CA 1
ATOM 3347 C C . VAL A 1 420 ? -6.311 -14.101 19.656 1.00 92.50 420 VAL A C 1
ATOM 3349 O O . VAL A 1 420 ? -6.496 -12.902 19.475 1.00 92.50 420 VAL A O 1
ATOM 3352 N N . THR A 1 421 ? -5.929 -14.596 20.828 1.00 94.25 421 THR A N 1
ATOM 3353 C CA . THR A 1 421 ? -5.586 -13.786 21.999 1.00 94.25 421 THR A CA 1
ATOM 3354 C C . THR A 1 421 ? -4.124 -13.988 22.358 1.00 94.25 421 THR A C 1
ATOM 3356 O O . THR A 1 421 ? -3.583 -15.081 22.180 1.00 94.25 421 THR A O 1
ATOM 3359 N N . ILE A 1 422 ? -3.485 -12.934 22.859 1.00 94.56 422 ILE A N 1
ATOM 3360 C CA . ILE A 1 422 ? -2.092 -12.974 23.299 1.00 94.56 422 ILE A CA 1
ATOM 3361 C C . ILE A 1 422 ? -2.036 -13.229 24.803 1.00 94.56 422 ILE A C 1
ATOM 3363 O O . ILE A 1 422 ? -2.705 -12.551 25.581 1.00 94.56 422 ILE A O 1
ATOM 3367 N N . SER A 1 423 ? -1.241 -14.219 25.196 1.00 93.25 423 SER A N 1
ATOM 3368 C CA . SER A 1 423 ? -1.063 -14.661 26.576 1.00 93.25 423 SER A CA 1
ATOM 3369 C C . SER A 1 423 ? 0.419 -14.620 26.941 1.00 93.25 423 SER A C 1
ATOM 3371 O O . SER A 1 423 ? 1.265 -15.121 26.197 1.00 93.25 423 SER A O 1
ATOM 3373 N N . CYS A 1 424 ? 0.721 -14.019 28.089 1.00 92.38 424 CYS A N 1
ATOM 3374 C CA . CYS A 1 424 ? 2.060 -13.944 28.660 1.00 92.38 424 CYS A CA 1
ATOM 3375 C C . CYS A 1 424 ? 2.075 -14.823 29.907 1.00 92.38 424 CYS A C 1
ATOM 3377 O O . CYS A 1 424 ? 1.363 -14.560 30.876 1.00 92.38 424 CYS A O 1
ATOM 3379 N N . SER A 1 425 ? 2.807 -15.933 29.860 1.00 85.50 425 SER A N 1
ATOM 3380 C CA . SER A 1 425 ? 2.879 -16.836 31.007 1.00 85.50 425 SER A CA 1
ATOM 3381 C C . SER A 1 425 ? 4.175 -17.623 31.000 1.00 85.50 425 SER A C 1
ATOM 3383 O O . SER A 1 425 ? 4.520 -18.244 29.992 1.00 85.50 425 SER A O 1
ATOM 3385 N N . TYR A 1 426 ? 4.832 -17.701 32.154 1.00 73.75 426 TYR A N 1
ATOM 3386 C CA . TYR A 1 426 ? 5.785 -18.773 32.401 1.00 73.75 426 TYR A CA 1
ATOM 3387 C C . TYR A 1 426 ? 5.013 -20.075 32.579 1.00 73.75 426 TYR A C 1
ATOM 3389 O O . TYR A 1 426 ? 4.097 -20.160 33.399 1.00 73.75 426 TYR A O 1
ATOM 3397 N N . GLU A 1 427 ? 5.415 -21.128 31.874 1.00 59.06 427 GLU A N 1
ATOM 3398 C CA . GLU A 1 427 ? 5.138 -22.457 32.401 1.00 59.06 427 GLU A CA 1
ATOM 3399 C C . GLU A 1 427 ? 5.895 -22.577 33.720 1.00 59.06 427 GLU A C 1
ATOM 3401 O O . GLU A 1 427 ? 7.120 -22.696 33.738 1.00 59.06 427 GLU A O 1
ATOM 3406 N N . THR A 1 428 ? 5.175 -22.530 34.839 1.00 52.31 428 THR A N 1
ATOM 3407 C CA . THR A 1 428 ? 5.723 -23.007 36.101 1.00 52.31 428 THR A CA 1
ATOM 3408 C C . THR A 1 428 ? 6.130 -24.460 35.883 1.00 52.31 428 THR A C 1
ATOM 3410 O O . THR A 1 428 ? 5.309 -25.367 35.736 1.00 52.31 428 THR A O 1
ATOM 3413 N N . THR A 1 429 ? 7.439 -24.694 35.851 1.00 50.03 429 THR A N 1
ATOM 3414 C CA . THR A 1 429 ? 8.092 -26.002 35.715 1.00 50.03 429 THR A CA 1
ATOM 3415 C C . THR A 1 429 ? 7.765 -26.972 36.860 1.00 50.03 429 THR A C 1
ATOM 3417 O O . THR A 1 429 ? 8.294 -28.083 36.898 1.00 50.03 429 THR A O 1
ATOM 3420 N N . GLU A 1 430 ? 6.835 -26.635 37.758 1.00 50.34 430 GLU A N 1
ATOM 3421 C CA . GLU A 1 430 ? 6.319 -27.531 38.794 1.00 50.34 430 GLU A CA 1
ATOM 3422 C C . GLU A 1 430 ? 5.650 -28.788 38.213 1.00 50.34 430 GLU A C 1
ATOM 3424 O O . GLU A 1 430 ? 5.735 -29.861 38.812 1.00 50.34 430 GLU A O 1
ATOM 3429 N N . LYS A 1 431 ? 5.065 -28.729 37.006 1.00 45.16 431 LYS A N 1
ATOM 3430 C CA . LYS A 1 431 ? 4.467 -29.924 36.374 1.00 45.16 431 LYS A CA 1
ATOM 3431 C C . LYS A 1 431 ? 5.475 -30.882 35.730 1.00 45.16 431 LYS A C 1
ATOM 3433 O O . LYS A 1 431 ? 5.129 -32.042 35.511 1.00 45.16 431 LYS A O 1
ATOM 3438 N N . VAL A 1 432 ? 6.711 -30.449 35.464 1.00 46.84 432 VAL A N 1
ATOM 3439 C CA . VAL A 1 432 ? 7.758 -31.322 34.893 1.00 46.84 432 VAL A CA 1
ATOM 3440 C C . VAL A 1 432 ? 8.530 -32.051 35.999 1.00 46.84 432 VAL A C 1
ATOM 3442 O O . VAL A 1 432 ? 8.870 -33.224 35.840 1.00 46.84 432 VAL A O 1
ATOM 3445 N N . PHE A 1 433 ? 8.715 -31.429 37.168 1.00 46.56 433 PHE A N 1
ATOM 3446 C CA . PHE A 1 433 ? 9.377 -32.079 38.308 1.00 46.56 433 PHE A CA 1
ATOM 3447 C C . PHE A 1 433 ? 8.510 -33.111 39.044 1.00 46.56 433 PHE A C 1
ATOM 3449 O O . PHE A 1 433 ? 9.054 -34.001 39.693 1.00 46.56 433 PHE A O 1
ATOM 3456 N N . ALA A 1 434 ? 7.185 -33.088 38.878 1.00 48.16 434 ALA A N 1
ATOM 3457 C CA . ALA A 1 434 ? 6.295 -34.094 39.466 1.00 48.16 434 ALA A CA 1
ATOM 3458 C C . ALA A 1 434 ? 6.376 -35.487 38.797 1.00 48.16 434 ALA A C 1
ATOM 3460 O O . ALA A 1 434 ? 5.711 -36.420 39.247 1.00 48.16 434 ALA A O 1
ATOM 3461 N N . LYS A 1 435 ? 7.168 -35.655 37.724 1.00 47.50 435 LYS A N 1
ATOM 3462 C CA . LYS A 1 435 ? 7.258 -36.919 36.970 1.00 47.50 435 LYS A CA 1
ATOM 3463 C C . LYS A 1 435 ? 8.674 -37.472 36.791 1.00 47.50 435 LYS A C 1
ATOM 3465 O O . LYS A 1 435 ? 8.873 -38.368 35.972 1.00 47.50 435 LYS A O 1
ATOM 3470 N N . LEU A 1 436 ? 9.644 -36.989 37.566 1.00 46.66 436 LEU A N 1
ATOM 3471 C CA . LEU A 1 436 ? 10.964 -37.612 37.653 1.00 46.66 436 LEU A CA 1
ATOM 3472 C C . LEU A 1 436 ? 11.003 -38.582 38.846 1.00 46.66 436 LEU A C 1
ATOM 3474 O O . LEU A 1 436 ? 10.772 -38.155 39.977 1.00 46.66 436 LEU A O 1
ATOM 3478 N N . PRO A 1 437 ? 11.287 -39.883 38.633 1.00 50.47 437 PRO A N 1
ATOM 3479 C CA . PRO A 1 437 ? 11.469 -40.821 39.732 1.00 50.47 437 PRO A CA 1
ATOM 3480 C C . PRO A 1 437 ? 12.608 -40.331 40.635 1.00 50.47 437 PRO A C 1
ATOM 3482 O O . PRO A 1 437 ? 13.701 -40.004 40.163 1.00 50.47 437 PRO A O 1
ATOM 3485 N N . SER A 1 438 ? 12.341 -40.294 41.942 1.00 57.03 438 SER A N 1
ATOM 3486 C CA . SER A 1 438 ? 13.193 -39.729 43.003 1.00 57.03 438 SER A CA 1
ATOM 3487 C C . SER A 1 438 ? 14.635 -40.259 43.041 1.00 57.03 438 SER A C 1
ATOM 3489 O O . SER A 1 438 ? 15.497 -39.650 43.668 1.00 57.03 438 SER A O 1
ATOM 3491 N N . SER A 1 439 ? 14.931 -41.346 42.325 1.00 56.16 439 SER A N 1
ATOM 3492 C CA . SER A 1 439 ? 16.264 -41.940 42.219 1.00 56.16 439 SER A CA 1
ATOM 3493 C C . SER A 1 439 ? 17.266 -41.128 41.380 1.00 56.16 439 SER A C 1
ATOM 3495 O O . SER A 1 439 ? 18.465 -41.297 41.580 1.00 56.16 439 SER A O 1
ATOM 3497 N N . ASN A 1 440 ? 16.828 -40.257 40.458 1.00 55.81 440 ASN A N 1
ATOM 3498 C CA . ASN A 1 440 ? 17.751 -39.536 39.558 1.00 55.81 440 ASN A CA 1
ATOM 3499 C C . ASN A 1 440 ? 18.112 -38.117 40.025 1.00 55.81 440 ASN A C 1
ATOM 3501 O O . ASN A 1 440 ? 19.097 -37.547 39.557 1.00 55.81 440 ASN A O 1
ATOM 3505 N N . VAL A 1 441 ? 17.360 -37.550 40.972 1.00 58.59 441 VAL A N 1
ATOM 3506 C CA . VAL A 1 441 ? 17.577 -36.172 41.447 1.00 58.59 441 VAL A CA 1
ATOM 3507 C C . VAL A 1 441 ? 18.878 -36.059 42.251 1.00 58.59 441 VAL A C 1
ATOM 3509 O O . VAL A 1 441 ? 19.623 -35.099 42.079 1.00 58.59 441 VAL A O 1
ATOM 3512 N N . ILE A 1 442 ? 19.218 -37.073 43.054 1.00 62.75 442 ILE A N 1
ATOM 3513 C CA . ILE A 1 442 ? 20.451 -37.080 43.862 1.00 62.75 442 ILE A CA 1
ATOM 3514 C C . ILE A 1 442 ? 21.702 -37.140 42.969 1.00 62.75 442 ILE A C 1
ATOM 3516 O O . ILE A 1 442 ? 22.686 -36.452 43.238 1.00 62.75 442 ILE A O 1
ATOM 3520 N N . LEU A 1 443 ? 21.652 -37.903 41.870 1.00 65.88 443 LEU A N 1
ATOM 3521 C CA . LEU A 1 443 ? 22.775 -38.026 40.937 1.00 65.88 443 LEU A CA 1
ATOM 3522 C C . LEU A 1 443 ? 23.033 -36.706 40.190 1.00 65.88 443 LEU A C 1
ATOM 3524 O O . LEU A 1 443 ? 24.176 -36.272 40.077 1.00 65.88 443 LEU A O 1
ATOM 3528 N N . ILE A 1 444 ? 21.971 -36.039 39.726 1.00 69.38 444 ILE A N 1
ATOM 3529 C CA . ILE A 1 444 ? 22.077 -34.779 38.974 1.00 69.38 444 ILE A CA 1
ATOM 3530 C C . ILE A 1 444 ? 22.554 -33.636 39.879 1.00 69.38 444 ILE A C 1
ATOM 3532 O O . ILE A 1 444 ? 23.443 -32.881 39.485 1.00 69.38 444 ILE A O 1
ATOM 3536 N N . VAL A 1 445 ? 22.040 -33.539 41.111 1.00 73.81 445 VAL A N 1
ATOM 3537 C CA . VAL A 1 445 ? 22.502 -32.534 42.085 1.00 73.81 445 VAL A CA 1
ATOM 3538 C C . VAL A 1 445 ? 23.975 -32.757 42.451 1.00 73.81 445 VAL A C 1
ATOM 3540 O O . VAL A 1 445 ? 24.733 -31.792 42.536 1.00 73.81 445 VAL A O 1
ATOM 3543 N N . GLY A 1 446 ? 24.415 -34.014 42.578 1.00 73.88 446 GLY A N 1
ATOM 3544 C CA . GLY A 1 446 ? 25.826 -34.347 42.793 1.00 73.88 446 GLY A CA 1
ATOM 3545 C C . GLY A 1 446 ? 26.735 -33.922 41.632 1.00 73.88 446 GLY A C 1
ATOM 3546 O O . GLY A 1 446 ? 27.795 -33.341 41.862 1.00 73.88 446 GLY A O 1
ATOM 3547 N N . ILE A 1 447 ? 26.305 -34.148 40.385 1.00 76.62 447 ILE A N 1
ATOM 3548 C CA . ILE A 1 447 ? 27.068 -33.765 39.184 1.00 76.62 447 ILE A CA 1
ATOM 3549 C C . ILE A 1 447 ? 27.164 -32.239 39.053 1.00 76.62 447 ILE A C 1
ATOM 3551 O O . ILE A 1 447 ? 28.251 -31.715 38.808 1.00 76.62 447 ILE A O 1
ATOM 3555 N N . ILE A 1 448 ? 26.061 -31.515 39.268 1.00 81.06 448 ILE A N 1
ATOM 3556 C CA . ILE A 1 448 ? 26.048 -30.045 39.204 1.00 81.06 448 ILE A CA 1
ATOM 3557 C C . ILE A 1 448 ? 26.925 -29.447 40.314 1.00 81.06 448 ILE A C 1
ATOM 3559 O O . ILE A 1 448 ? 27.706 -28.531 40.052 1.00 81.06 448 ILE A O 1
ATOM 3563 N N . GLY A 1 449 ? 26.869 -30.001 41.530 1.00 85.00 449 GLY A N 1
ATOM 3564 C CA . GLY A 1 449 ? 27.742 -29.591 42.634 1.00 85.00 449 GLY A CA 1
ATOM 3565 C C . GLY A 1 449 ? 29.230 -29.789 42.322 1.00 85.00 449 GLY A C 1
ATOM 3566 O O . GLY A 1 449 ? 30.036 -28.890 42.564 1.00 85.00 449 GLY A O 1
ATOM 3567 N N . ALA A 1 450 ? 29.597 -30.922 41.715 1.00 78.50 450 ALA A N 1
ATOM 3568 C CA . ALA A 1 450 ? 30.974 -31.196 41.305 1.00 78.50 450 ALA A CA 1
ATOM 3569 C C . ALA A 1 450 ? 31.455 -30.256 40.183 1.00 78.50 450 ALA A C 1
ATOM 3571 O O . ALA A 1 450 ? 32.583 -29.763 40.235 1.00 78.50 450 ALA A O 1
ATOM 3572 N N . MET A 1 451 ? 30.598 -29.947 39.200 1.00 80.81 451 MET A N 1
ATOM 3573 C CA . MET A 1 451 ? 30.928 -28.996 38.131 1.00 80.81 451 MET A CA 1
ATOM 3574 C C . MET A 1 451 ? 31.121 -27.570 38.663 1.00 80.81 451 MET A C 1
ATOM 3576 O O . MET A 1 451 ? 32.067 -26.895 38.261 1.00 80.81 451 MET A O 1
ATOM 3580 N N . LEU A 1 452 ? 30.287 -27.122 39.608 1.00 82.62 452 LEU A N 1
ATOM 3581 C CA . LEU A 1 452 ? 30.434 -25.809 40.248 1.00 82.62 452 LEU A CA 1
ATOM 3582 C C . LEU A 1 452 ? 31.717 -25.716 41.092 1.00 82.62 452 LEU A C 1
ATOM 3584 O O . LEU A 1 452 ? 32.405 -24.692 41.064 1.00 82.62 452 LEU A O 1
ATOM 3588 N N . ALA A 1 453 ? 32.104 -26.792 41.784 1.00 81.81 453 ALA A N 1
ATOM 3589 C CA . ALA A 1 453 ? 33.376 -26.852 42.509 1.00 81.81 453 ALA A CA 1
ATOM 3590 C C . ALA A 1 453 ? 34.596 -26.807 41.558 1.00 81.81 453 ALA A C 1
ATOM 3592 O O . ALA A 1 453 ? 35.591 -26.131 41.834 1.00 81.81 453 ALA A O 1
ATOM 3593 N N . ALA A 1 454 ? 34.516 -27.461 40.395 1.00 81.50 454 ALA A N 1
ATOM 3594 C CA . ALA A 1 454 ? 35.566 -27.410 39.373 1.00 81.50 454 ALA A CA 1
ATOM 3595 C C . ALA A 1 454 ? 35.675 -26.025 38.698 1.00 81.50 454 ALA A C 1
ATOM 3597 O O . ALA A 1 454 ? 36.770 -25.536 38.411 1.00 81.50 454 ALA A O 1
ATOM 3598 N N . LEU A 1 455 ? 34.543 -25.350 38.482 1.00 83.25 455 LEU A N 1
ATOM 3599 C CA . LEU A 1 455 ? 34.506 -23.997 37.919 1.00 83.25 455 LEU A CA 1
ATOM 3600 C C . LEU A 1 455 ? 35.084 -22.959 38.884 1.00 83.25 455 LEU A C 1
ATOM 3602 O O . LEU A 1 455 ? 35.908 -22.139 38.488 1.00 83.25 455 LEU A O 1
ATOM 3606 N N . THR A 1 456 ? 34.710 -23.024 40.161 1.00 82.44 456 THR A N 1
ATOM 3607 C CA . THR A 1 456 ? 35.226 -22.101 41.188 1.00 82.44 456 THR A CA 1
ATOM 3608 C C . THR A 1 456 ? 36.732 -22.256 41.401 1.00 82.44 456 THR A C 1
ATOM 3610 O O . THR A 1 456 ? 37.441 -21.253 41.488 1.00 82.44 456 THR A O 1
ATOM 3613 N N . THR A 1 457 ? 37.250 -23.488 41.390 1.00 80.19 457 THR A N 1
ATOM 3614 C CA . THR A 1 457 ? 38.701 -23.746 41.459 1.00 80.19 457 THR A CA 1
ATOM 3615 C C . THR A 1 457 ? 39.446 -23.238 40.221 1.00 80.19 457 THR A C 1
ATOM 3617 O O . THR A 1 457 ? 40.510 -22.633 40.359 1.00 80.19 457 THR A O 1
ATOM 3620 N N . SER A 1 458 ? 38.867 -23.383 39.026 1.00 80.31 458 SER A N 1
ATOM 3621 C CA . SER A 1 458 ? 39.452 -22.872 37.776 1.00 80.31 458 SER A CA 1
ATOM 3622 C C . SER A 1 458 ? 39.504 -21.339 37.730 1.00 80.31 458 SER A C 1
ATOM 3624 O O . SER A 1 458 ? 40.515 -20.761 37.329 1.00 80.31 458 SER A O 1
ATOM 3626 N N . VAL A 1 459 ? 38.446 -20.663 38.194 1.00 84.69 459 VAL A N 1
ATOM 3627 C CA . VAL A 1 459 ? 38.388 -19.192 38.260 1.00 84.69 459 VAL A CA 1
ATOM 3628 C C . VAL A 1 459 ? 39.374 -18.644 39.295 1.00 84.69 459 VAL A C 1
ATOM 3630 O O . VAL A 1 459 ? 40.077 -17.673 39.013 1.00 84.69 459 VAL A O 1
ATOM 3633 N N . LEU A 1 460 ? 39.491 -19.287 40.462 1.00 84.19 460 LEU A N 1
ATOM 3634 C CA . LEU A 1 460 ? 40.490 -18.923 41.472 1.00 84.19 460 LEU A CA 1
ATOM 3635 C C . LEU A 1 460 ? 41.918 -19.085 40.937 1.00 84.19 460 LEU A C 1
ATOM 3637 O O . LEU A 1 460 ? 42.735 -18.184 41.119 1.00 84.19 460 LEU A O 1
ATOM 3641 N N . ALA A 1 461 ? 42.213 -20.178 40.227 1.00 83.44 461 ALA A N 1
ATOM 3642 C CA . ALA A 1 461 ? 43.517 -20.380 39.600 1.00 83.44 461 ALA A CA 1
ATOM 3643 C C . ALA A 1 461 ? 43.828 -19.282 38.567 1.00 83.44 461 ALA A C 1
ATOM 3645 O O . ALA A 1 461 ? 44.897 -18.673 38.624 1.00 83.44 461 ALA A O 1
ATOM 3646 N N . ALA A 1 462 ? 42.882 -18.963 37.676 1.00 82.50 462 ALA A N 1
ATOM 3647 C CA . ALA A 1 462 ? 43.040 -17.895 36.687 1.00 82.50 462 ALA A CA 1
ATOM 3648 C C . ALA A 1 462 ? 43.269 -16.518 37.340 1.00 82.50 462 ALA A C 1
ATOM 3650 O O . ALA A 1 462 ? 44.108 -15.740 36.881 1.00 82.50 462 ALA A O 1
ATOM 3651 N N . TRP A 1 463 ? 42.574 -16.231 38.444 1.00 86.38 463 TRP A N 1
ATOM 3652 C CA . TRP A 1 463 ? 42.767 -15.000 39.208 1.00 86.38 463 TRP A CA 1
ATOM 3653 C C . TRP A 1 463 ? 44.161 -14.926 39.851 1.00 86.38 463 TRP A C 1
ATOM 3655 O O . TRP A 1 463 ? 44.819 -13.888 39.762 1.00 86.38 463 TRP A O 1
ATOM 3665 N N . PHE A 1 464 ? 44.660 -16.032 40.416 1.00 81.94 464 PHE A N 1
ATOM 3666 C CA . PHE A 1 464 ? 46.027 -16.111 40.945 1.00 81.94 464 PHE A CA 1
ATOM 3667 C C . PHE A 1 464 ? 47.091 -15.911 39.856 1.00 81.94 464 PHE A C 1
ATOM 3669 O O . PHE A 1 464 ? 48.045 -15.166 40.081 1.00 81.94 464 PHE A O 1
ATOM 3676 N N . PHE A 1 465 ? 46.921 -16.505 38.669 1.00 80.12 465 PHE A N 1
ATOM 3677 C CA . PHE A 1 465 ? 47.835 -16.292 37.539 1.00 80.12 465 PHE A CA 1
ATOM 3678 C C . PHE A 1 465 ? 47.833 -14.836 37.061 1.00 80.12 465 PHE A C 1
ATOM 3680 O O . PHE A 1 465 ? 48.901 -14.260 36.856 1.00 80.12 465 PHE A O 1
ATOM 3687 N N . LYS A 1 466 ? 46.655 -14.206 36.954 1.00 82.06 466 LYS A N 1
ATOM 3688 C CA . LYS A 1 466 ? 46.543 -12.791 36.570 1.00 82.06 466 LYS A CA 1
ATOM 3689 C C . LYS A 1 466 ? 47.219 -11.870 37.589 1.00 82.06 466 LYS A C 1
ATOM 3691 O O . LYS A 1 466 ? 47.947 -10.963 37.200 1.00 82.06 466 LYS A O 1
ATOM 3696 N N . LYS A 1 467 ? 47.034 -12.135 38.886 1.00 81.75 467 LYS A N 1
ATOM 3697 C CA . LYS A 1 467 ? 47.662 -11.357 39.963 1.00 81.75 467 LYS A CA 1
ATOM 3698 C C . LYS A 1 467 ? 49.187 -11.500 39.979 1.00 81.75 467 LYS A C 1
ATOM 3700 O O . LYS A 1 467 ? 49.876 -10.539 40.299 1.00 81.75 467 LYS A O 1
ATOM 3705 N N . ARG A 1 468 ? 49.716 -12.675 39.622 1.00 79.44 468 ARG A N 1
ATOM 3706 C CA . ARG A 1 468 ? 51.164 -12.908 39.529 1.00 79.44 468 ARG A CA 1
ATOM 3707 C C . ARG A 1 468 ? 51.785 -12.144 38.355 1.00 79.44 468 ARG A C 1
ATOM 3709 O O . ARG A 1 468 ? 52.803 -11.497 38.549 1.00 79.44 468 ARG A O 1
ATOM 3716 N N . LYS A 1 469 ? 51.106 -12.128 37.201 1.00 79.56 469 LYS A N 1
ATOM 3717 C CA . LYS A 1 469 ? 51.549 -11.391 36.009 1.00 79.56 469 LYS A CA 1
ATOM 3718 C C . LYS A 1 469 ? 51.579 -9.872 36.219 1.00 79.56 469 LYS A C 1
ATOM 3720 O O . LYS A 1 469 ? 52.545 -9.231 35.838 1.00 79.56 469 LYS A O 1
ATOM 3725 N N . MET A 1 470 ? 50.566 -9.304 36.883 1.00 78.75 470 MET A N 1
ATOM 3726 C CA . MET A 1 470 ? 50.551 -7.860 37.173 1.00 78.75 470 MET A CA 1
ATOM 3727 C C . MET A 1 470 ? 51.696 -7.432 38.102 1.00 78.75 470 MET A C 1
ATOM 3729 O O . MET A 1 470 ? 52.146 -6.301 38.008 1.00 78.75 470 MET A O 1
ATOM 3733 N N . LYS A 1 471 ? 52.187 -8.331 38.967 1.00 75.81 471 LYS A N 1
ATOM 3734 C CA . LYS A 1 471 ? 53.313 -8.039 39.861 1.00 75.81 471 LYS A CA 1
ATOM 3735 C C . LYS A 1 471 ? 54.668 -8.061 39.138 1.00 75.81 471 LYS A C 1
ATOM 3737 O O . LYS A 1 471 ? 55.545 -7.288 39.490 1.00 75.81 471 LYS A O 1
ATOM 3742 N N . GLU A 1 472 ? 54.826 -8.916 38.126 1.00 74.75 472 GLU A N 1
ATOM 3743 C CA . GLU A 1 472 ? 56.026 -8.939 37.270 1.00 74.75 472 GLU A CA 1
ATOM 3744 C C . GLU A 1 472 ? 56.093 -7.698 36.358 1.00 74.75 472 GLU A C 1
ATOM 3746 O O . GLU A 1 472 ? 57.166 -7.139 36.165 1.00 74.75 472 GLU A O 1
ATOM 3751 N N . GLU A 1 473 ? 54.947 -7.213 35.861 1.00 75.00 473 GLU A N 1
ATOM 3752 C CA . GLU A 1 473 ? 54.875 -5.988 35.042 1.00 75.00 473 GLU A CA 1
ATOM 3753 C C . GLU A 1 473 ? 55.125 -4.700 35.862 1.00 75.00 473 GLU A C 1
ATOM 3755 O O . GLU A 1 473 ? 55.613 -3.714 35.313 1.00 75.00 473 GLU A O 1
ATOM 3760 N N . GLU A 1 474 ? 54.839 -4.701 37.171 1.00 70.31 474 GLU A N 1
ATOM 3761 C CA . GLU A 1 474 ? 55.144 -3.578 38.077 1.00 70.31 474 GLU A CA 1
ATOM 3762 C C . GLU A 1 474 ? 56.649 -3.478 38.394 1.00 70.31 474 GLU A C 1
ATOM 3764 O O . GLU A 1 474 ? 57.186 -2.375 38.451 1.00 70.31 474 GLU A O 1
ATOM 3769 N N . GLU A 1 475 ? 57.351 -4.612 38.525 1.00 65.25 475 GLU A N 1
ATOM 3770 C CA . GLU A 1 475 ? 58.802 -4.638 38.785 1.00 65.25 475 GLU A CA 1
ATOM 3771 C C . GLU A 1 475 ? 59.644 -4.273 37.540 1.00 65.25 475 GLU A C 1
ATOM 3773 O O . GLU A 1 475 ? 60.750 -3.759 37.687 1.00 65.25 475 GLU A O 1
ATOM 3778 N N . GLU A 1 476 ? 59.130 -4.442 36.312 1.00 60.50 476 GLU A N 1
ATOM 3779 C CA . GLU A 1 476 ? 59.809 -3.984 35.078 1.00 60.50 476 GLU A CA 1
ATOM 3780 C C . GLU A 1 476 ? 59.569 -2.494 34.742 1.00 60.50 476 GLU A C 1
ATOM 3782 O O . GLU A 1 476 ? 60.258 -1.930 33.884 1.00 60.50 476 GLU A O 1
ATOM 3787 N N . GLY A 1 477 ? 58.602 -1.838 35.395 1.00 51.50 477 GLY A N 1
ATOM 3788 C CA . GLY A 1 477 ? 58.206 -0.454 35.108 1.00 51.50 477 GLY A CA 1
ATOM 3789 C C . GLY A 1 477 ? 59.061 0.627 35.779 1.00 51.50 477 GLY A C 1
ATOM 3790 O O . GLY A 1 477 ? 59.142 1.741 35.259 1.00 51.50 477 GLY A O 1
ATOM 3791 N N . GLU A 1 478 ? 59.724 0.322 36.898 1.00 53.00 478 GLU A N 1
ATOM 3792 C CA . GLU A 1 478 ? 60.471 1.324 37.680 1.00 53.00 478 GLU A CA 1
ATOM 3793 C C . GLU A 1 478 ? 61.870 1.654 37.118 1.00 53.00 478 GLU A C 1
ATOM 3795 O O . GLU A 1 478 ? 62.431 2.693 37.461 1.00 53.00 478 GLU A O 1
ATOM 3800 N N . ASP A 1 479 ? 62.406 0.870 36.176 1.00 52.34 479 ASP A N 1
ATOM 3801 C CA . ASP A 1 479 ? 63.776 1.051 35.654 1.00 52.34 479 ASP A CA 1
ATOM 3802 C C . ASP A 1 479 ? 63.888 1.942 34.394 1.00 52.34 479 ASP A C 1
ATOM 3804 O O . ASP A 1 479 ? 64.965 2.074 33.808 1.00 52.34 479 ASP A O 1
ATOM 3808 N N . LYS A 1 480 ? 62.796 2.575 33.930 1.00 51.88 480 LYS A N 1
ATOM 3809 C CA . LYS A 1 480 ? 62.788 3.321 32.646 1.00 51.88 480 LYS A CA 1
ATOM 3810 C C . LYS A 1 480 ? 62.361 4.786 32.687 1.00 51.88 480 LYS A C 1
ATOM 3812 O O . LYS A 1 480 ? 62.191 5.382 31.624 1.00 51.88 480 LYS A O 1
ATOM 3817 N N . GLN A 1 481 ? 62.260 5.415 33.857 1.00 47.34 481 GLN A N 1
ATOM 3818 C CA . GLN A 1 481 ? 61.833 6.818 33.943 1.00 47.34 481 GLN A CA 1
ATOM 3819 C C . GLN A 1 481 ? 62.888 7.748 34.554 1.00 47.34 481 GLN A C 1
ATOM 3821 O O . GLN A 1 481 ? 62.655 8.453 35.528 1.00 47.34 481 GLN A O 1
ATOM 3826 N N . SER A 1 482 ? 64.055 7.811 33.912 1.00 52.34 482 SER A N 1
ATOM 3827 C CA . SER A 1 482 ? 64.948 8.968 34.007 1.00 52.34 482 SER A CA 1
ATOM 3828 C C . SER A 1 482 ? 65.668 9.162 32.675 1.00 52.34 482 SER A C 1
ATOM 3830 O O . SER A 1 482 ? 66.643 8.469 32.420 1.00 52.34 482 SER A O 1
ATOM 3832 N N . VAL A 1 483 ? 65.144 10.039 31.814 1.00 50.19 483 VAL A N 1
ATOM 3833 C CA . VAL A 1 483 ? 65.838 10.886 30.815 1.00 50.19 483 VAL A CA 1
ATOM 3834 C C . VAL A 1 483 ? 64.761 11.441 29.878 1.00 50.19 483 VAL A C 1
ATOM 3836 O O . VAL A 1 483 ? 64.193 10.692 29.092 1.00 50.19 483 VAL A O 1
ATOM 3839 N N . ALA A 1 484 ? 64.486 12.742 29.989 1.00 42.22 484 ALA A N 1
ATOM 3840 C CA . ALA A 1 484 ? 64.265 13.687 28.884 1.00 42.22 484 ALA A CA 1
ATOM 3841 C C . ALA A 1 484 ? 63.557 14.934 29.430 1.00 42.22 484 ALA A C 1
ATOM 3843 O O . ALA A 1 484 ? 62.349 14.953 29.657 1.00 42.22 484 ALA A O 1
ATOM 3844 N N . SER A 1 485 ? 64.369 15.957 29.683 1.00 39.50 485 SER A N 1
ATOM 3845 C CA . SER A 1 485 ? 63.973 17.336 29.923 1.00 39.50 485 SER A CA 1
ATOM 3846 C C . SER A 1 485 ? 63.943 18.132 28.612 1.00 39.50 485 SER A C 1
ATOM 3848 O O . SER A 1 485 ? 64.639 17.765 27.666 1.00 39.50 485 SER A O 1
ATOM 3850 N N . SER A 1 486 ? 63.274 19.287 28.702 1.00 44.81 486 SER A N 1
ATOM 3851 C CA . SER A 1 486 ? 63.510 20.586 28.034 1.00 44.81 486 SER A CA 1
ATOM 3852 C C . SER A 1 486 ? 63.024 20.846 26.599 1.00 44.81 486 SER A C 1
ATOM 3854 O O . SER A 1 486 ? 63.149 19.988 25.735 1.00 44.81 486 SER A O 1
ATOM 3856 N N . GLU A 1 487 ? 62.593 22.113 26.432 1.00 46.03 487 GLU A N 1
ATOM 3857 C CA . GLU A 1 487 ? 62.123 22.883 25.252 1.00 46.03 487 GLU A CA 1
ATOM 3858 C C . GLU A 1 487 ? 60.597 22.780 25.044 1.00 46.03 487 GLU A C 1
ATOM 3860 O O . GLU A 1 487 ? 60.099 21.754 24.596 1.00 46.03 487 GLU A O 1
ATOM 3865 N N . GLU A 1 488 ? 59.715 23.698 25.474 1.00 50.12 488 GLU A N 1
ATOM 3866 C CA . GLU A 1 488 ? 59.689 25.178 25.610 1.00 50.12 488 GLU A CA 1
ATOM 3867 C C . GLU A 1 488 ? 59.896 25.982 24.308 1.00 50.12 488 GLU A C 1
ATOM 3869 O O . GLU A 1 488 ? 60.954 25.896 23.694 1.00 50.12 488 GLU A O 1
ATOM 3874 N N . ASP A 1 489 ? 58.859 26.783 23.997 1.00 48.38 489 ASP A N 1
ATOM 3875 C CA . ASP A 1 489 ? 58.740 27.916 23.056 1.00 48.38 489 ASP A CA 1
ATOM 3876 C C . ASP A 1 489 ? 58.832 27.615 21.534 1.00 48.38 489 ASP A C 1
ATOM 3878 O O . ASP A 1 489 ? 59.612 26.788 21.091 1.00 48.38 489 ASP A O 1
ATOM 3882 N N . GLU A 1 490 ? 58.028 28.180 20.619 1.00 48.31 490 GLU A N 1
ATOM 3883 C CA . GLU A 1 490 ? 57.417 29.516 20.533 1.00 48.31 490 GLU A CA 1
ATOM 3884 C C . GLU A 1 490 ? 56.234 29.536 19.506 1.00 48.31 490 GLU A C 1
ATOM 3886 O O . GLU A 1 490 ? 56.124 28.649 18.659 1.00 48.31 490 GLU A O 1
ATOM 3891 N N . LEU A 1 491 ? 55.382 30.569 19.638 1.00 45.34 491 LEU A N 1
ATOM 3892 C CA . LEU A 1 491 ? 54.293 31.133 18.793 1.00 45.34 491 LEU A CA 1
ATOM 3893 C C . LEU A 1 491 ? 53.934 30.568 17.399 1.00 45.34 491 LEU A C 1
ATOM 3895 O O . LEU A 1 491 ? 54.777 30.587 16.474 1.00 45.34 491 LEU A O 1
#

Organism: Helobdella robusta (NCBI:txid6412)

Solvent-accessible surface area (backbone atoms only — not comparable to full-atom values): 26695 Å² total; per-residue (Å²): 89,43,30,24,30,61,51,73,47,80,39,86,36,88,63,60,61,74,47,68,54,67,75,56,21,65,29,62,33,97,87,40,41,60,20,3,4,89,93,38,66,36,76,45,80,90,62,70,59,71,69,76,55,70,56,37,26,23,83,61,82,66,78,57,77,42,78,39,77,49,63,95,87,62,40,54,65,55,44,39,50,40,24,41,74,72,72,22,45,28,35,34,73,43,86,91,68,46,28,32,29,21,24,71,73,70,78,60,40,66,48,42,54,53,62,76,44,57,44,56,28,92,92,41,76,65,37,35,65,47,63,27,29,63,97,36,78,88,36,45,38,33,29,47,27,49,59,66,62,84,77,81,67,28,53,53,86,35,31,39,33,40,88,54,67,89,83,64,81,46,77,45,82,60,35,93,77,35,45,35,69,8,32,31,70,58,31,10,28,36,52,25,50,92,36,62,48,25,63,37,60,91,78,41,45,39,45,77,42,73,36,64,85,46,79,45,40,43,68,27,40,52,91,82,34,21,29,39,70,83,80,43,67,40,69,79,72,65,57,55,26,57,76,33,59,62,47,52,53,42,83,49,83,71,46,80,36,56,71,83,24,33,36,38,63,63,24,33,14,65,79,42,37,60,11,39,42,16,19,53,35,60,39,43,67,47,32,38,42,32,37,43,48,88,48,60,35,15,44,25,35,36,35,38,15,26,34,62,35,55,43,66,73,64,38,49,33,45,26,34,16,34,34,33,36,28,63,76,81,68,74,84,56,64,62,79,48,77,93,78,45,43,78,29,38,50,38,46,82,67,44,64,48,30,70,47,73,45,64,27,61,35,74,52,32,68,52,60,23,20,35,45,33,43,27,44,18,86,89,35,25,80,66,26,55,51,57,29,0,19,44,40,34,31,68,44,46,47,89,50,71,35,36,66,34,54,93,81,34,52,47,42,82,44,78,53,100,88,28,61,40,57,42,66,52,73,81,71,62,69,73,63,64,76,72,58,68,79,81,54,56,64,58,52,54,50,51,52,52,51,51,51,54,52,50,53,52,52,52,52,51,53,49,53,54,52,55,54,52,56,54,56,56,55,70,66,57,73,83,73,83,83,89,87,82,88,81,83,88,82,138

Sequence (491 aa):
MIALKSGKECNCIGRLDSAVASSQCDVPCANRDACGGRDSYSVYKSKPRKTHDDYASFESRQRDVILKTLPNTYTFEMCAHFCFETNYTFFQKIDPSNRCGCFQEHGTGNSYFTKLICDTCSSDRSEVCRCYHQGHEEKIAIFATRFQYDFQRGVSTYSHCRNRNNGSYEITANCPDGCDPGWRGDSCRERDCSSGRGDCPVGMECIESTVNGNKYVECVCPPGKVRNKWYQCEVFRKNLALHKPPYYSSTYDEHDNPTMGAHYKIHLTDGNYDGYHISHILDAMPAWMAVDLLSLYCVGFIRAYNRINQWTDFLKRMDKFVVRLNETFDVSNREDIRDKVNLCGFGPEEAIQGGNPMIVVCENFTILTRFVFIQPSDERMKDHHTALAELEVFEAGCDLFNGRCGEVEPCREEKKEGTVTISCSYETTEKVFAKLPSSNVILIVGIIGAMLAALTTSVLAAWFFKKRKMKEEEEEGEDKQSVASSEEDEL

Nearest PDB structures (foldseek):
  7m1b-assembly1_AAA  TM=5.804E-01  e=1.669E-04  Bacteroides thetaiotaomicron VPI-5482
  8tx6-assembly1_A  TM=6.501E-01  e=6.780E-04  Fusarium graminearum
  2vz3-assembly1_A  TM=6.614E-01  e=1.004E-03  Fusarium graminearum
  1t2x-assembly1_A  TM=6.529E-01  e=1.759E-03  Fusarium sp.

Mean predicted aligned error: 10.78 Å

InterPro domains:
  IPR008979 Galactose-binding-like domain superfamily [SSF49785] (236-395)
  IPR051836 Kremen receptor [PTHR24269] (1-382)

Foldseek 3Di:
DWKAALLPDTDDDPWDWWAADCVQQQRQHPVLFRRAHNPGIDDDDPAQDQDAAWQWWFPDDFDFPDKDQDPPPDFPVLLLQQLVVVQAFKWWADPPRSIIGGHNAGDAAFTFAADKDFDADPVDNRGTHDIDHVVGRVTIIMGTSQTHDDDQQQFASAAQAPPPPPDDRHFDQARPNAGDFQFDDRRRGGGDCVTPQNPQDPQWGWDWDQHSNDTGTDTGHDPQWTQGSSRDTDRDWDQLQAQFDKFWLADDPQDDDRGQAGEDRSLQHNSFQSLRHKHKFQALPPAKMKTFSVFWFQFFKKWFFHHRHNDQVQQQLLAFKWKWFDADDDSNDNHRCPVPTHTQGTWHRGGGHTSDTTMGGGLARQDTGRMMMIGGDPVNSVVRMGMTRYMTITGFDCVRCNNNLPDPWHWDFDQDPNYTGIDTDDPPCPVVVVPDDPVCPVVVVVVVVVVVVVVVVVVVVVVVVVVVVVVVVVVVPPPPPDDDDDDDDDD

pLDDT: mean 86.16, std 12.22, range [39.5, 98.69]